Protein AF-A0A7C4PHV5-F1 (afdb_monomer)

Nearest PDB structures (foldseek):
  4wsh-assembly1_B  TM=6.615E-01  e=7.297E-08  Pseudomonas aeruginosa PAO1
  4wsh-assembly1_A  TM=6.562E-01  e=6.877E-08  Pseudomonas aeruginosa PAO1
  4exq-assembly1_A  TM=6.409E-01  e=2.531E-07  Burkholderia thailandensis E264
  3c3k-assembly1_A  TM=8.967E-01  e=1.071E-03  Actinobacillus succinogenes 130Z
  3c3k-assembly1_B  TM=8.767E-01  e=3.713E-03  Actinobacillus succinogenes 130Z

Sequence (430 aa):
RPDAILAANNVLAMGVLEALNERGLRVPQEVALVCFDDLPDLAQFFPFLTVAAQPAYDMGLNAAQLLLSRIDAAGPLQPRRIVLPVRLVLRYSCGRLLQQEESSPKILENRSESVIARPLLRDEVSLLETEGGEALLASVRFPRQSGRSLLARFLRGEAVERILYLELDFPGQAVLEYVLERALAEEVDAGNVSPEDWLGFALRAGVDAIPCLLFPHRAGTLPPVFEWLNRIEKYVRAAQNSGVGVYLSLFVPEQCVPQPSRNGEECTPRLVAALRTICDRFAEDLPLVMLRGLPRHALRADVLSRLTAPMKEHAISTAVELPGQSEDSVASLLQADITAVVAADYPLEELITLKRTWGERLTVLGGPSEVWMQGSYREVEKAVKAYCAALSPGGGYLFSVRQSAPGKFSPEVYSWMLRTLRAFRGENSS

Secondary structure (DSSP, 8-state):
--SEEEESSHHHHHHHHHHHHHTT--TTTTSEEEES---GGGGGSSS--EEEE--HHHHHHHHHHHHHHHHS-SSPPPP----PPPEEE--GGG-GGGS-SS--------------SSPPPHHHHGGG-SS-GGG-----PPPP-TT--HHHHHHTT---SS--EEE-S---HHHHHHHHTS--SS---TTT--HHHHHHHHHHHT-SEEEEEE---TTSPPPPHHHHHHHHHHHHHHHTTSS-EEEEEEE--GGGS--TT-----SHHHHHHHHHHHHHHHTTT-SEEEEES--GGG-SHHHHHHHHHHHHHTT-EEEEE--S--GGGHHHHHHTT--EEE-TTS-HHHHHHHHHHTTT-SEEEE---GGG-SS-HHHHHHHHHHHHHHHSTTS-EEEEE--SSTT-S-HHHHHHHHHHHHH---TT--

pLDDT: mean 74.89, std 18.69, range [26.67, 96.56]

Organism: NCBI:txid229919

Foldseek 3Di:
DALEDEAAADVRQVVVVVVCVVVVHDFNVGYAYAYADDDPCLLQDPVSHFYFHDPVVVVVVVVVVVVVCCVPDPDHDDDDDDDDHTDGDDGRRRCPQVPPPDDDDPDDPPPDDDADADDDDPVLVVLVPDDDPPVRDDDDDDDFAQDQFPLLCQLVVHDDQAFAEAEQADQFQQLLCSQLRHHDPDHDGRPDDFLLSQLSSCLSLVHRAGELEDEAPPVLHRDRLVVSVVSVVRNLVNCPPVSRAYAYEYEHRPQQADDPPDPDPHCVVVLQVSLLVVCVRCLSRHQEYEYDPDDPVCLAQVNLLSNCVSCVVSVHAYEYEDPDDDPPSLVSCVSSVHAEYEPADDDLVVQLVVCVSNVVRHAYEYAHELVQLPDDLVSLLVRLQSNCQRPPPSRRYHYYYDHPDHPSDRSVSSSSNSVSSVPDDHPPPD

InterPro domains:
  IPR028082 Periplasmic binding protein-like I [SSF53822] (1-95)
  IPR038071 UROD/MetE-like superfamily [G3DSA:3.20.20.210] (324-426)
  IPR046335 Transcriptional regulator LacI/GalR-like, sensor domain [PF13377] (1-94)

Structure (mmCIF, N/CA/C/O backbone):
data_AF-A0A7C4PHV5-F1
#
_entry.id   AF-A0A7C4PHV5-F1
#
loop_
_atom_site.group_PDB
_atom_site.id
_atom_site.type_symbol
_atom_site.label_atom_id
_atom_site.label_alt_id
_atom_site.label_comp_id
_atom_site.label_asym_id
_atom_site.label_entity_id
_atom_site.label_seq_id
_atom_site.pdbx_PDB_ins_code
_atom_site.Cartn_x
_atom_site.Cartn_y
_atom_site.Cartn_z
_atom_site.occupancy
_atom_site.B_iso_or_equiv
_atom_site.auth_seq_id
_atom_site.auth_comp_id
_atom_site.auth_asym_id
_atom_site.auth_atom_id
_atom_site.pdbx_PDB_model_num
ATOM 1 N N . ARG A 1 1 ? 19.989 -30.399 -20.511 1.00 69.44 1 ARG A N 1
ATOM 2 C CA . ARG A 1 1 ? 19.329 -29.248 -19.855 1.00 69.44 1 ARG A CA 1
ATOM 3 C C . ARG A 1 1 ? 20.293 -28.071 -19.952 1.00 69.44 1 ARG A C 1
ATOM 5 O O . ARG A 1 1 ? 21.440 -28.300 -19.603 1.00 69.44 1 ARG A O 1
ATOM 12 N N . PRO A 1 2 ? 19.899 -26.920 -20.523 1.00 87.94 2 PRO A N 1
ATOM 13 C CA . PRO A 1 2 ? 20.785 -25.760 -20.632 1.00 87.94 2 PRO A CA 1
ATOM 14 C C . PRO A 1 2 ? 20.966 -25.075 -19.272 1.00 87.94 2 PRO A C 1
ATOM 16 O O . PRO A 1 2 ? 20.023 -25.055 -18.484 1.00 87.94 2 PRO A O 1
ATOM 19 N N . ASP A 1 3 ? 22.138 -24.486 -19.036 1.00 87.00 3 ASP A N 1
ATOM 20 C CA . ASP A 1 3 ? 22.415 -23.686 -17.832 1.00 87.00 3 ASP A CA 1
ATOM 21 C C . ASP A 1 3 ? 21.869 -22.255 -17.955 1.00 87.00 3 ASP A C 1
ATOM 23 O O . ASP A 1 3 ? 21.521 -21.618 -16.963 1.00 87.00 3 ASP A O 1
ATOM 27 N N . ALA A 1 4 ? 21.764 -21.748 -19.186 1.00 90.62 4 ALA A N 1
ATOM 28 C CA . ALA A 1 4 ? 21.236 -20.427 -19.487 1.00 90.62 4 ALA A CA 1
ATOM 29 C C . ALA A 1 4 ? 20.547 -20.387 -20.857 1.00 90.62 4 ALA A C 1
ATOM 31 O O . ALA A 1 4 ? 20.883 -21.148 -21.766 1.00 90.62 4 ALA A O 1
ATOM 32 N N . ILE A 1 5 ? 19.607 -19.459 -21.013 1.00 92.94 5 ILE A N 1
ATOM 33 C CA . ILE A 1 5 ? 18.890 -19.174 -22.252 1.00 92.94 5 ILE A CA 1
ATOM 34 C C . ILE A 1 5 ? 19.005 -17.675 -22.542 1.00 92.94 5 ILE A C 1
ATOM 36 O O . ILE A 1 5 ? 18.760 -16.838 -21.676 1.00 92.94 5 ILE A O 1
ATOM 40 N N . LEU A 1 6 ? 19.353 -17.335 -23.782 1.00 92.44 6 LEU A N 1
ATOM 41 C CA . LEU A 1 6 ? 19.238 -15.981 -24.318 1.00 92.44 6 LEU A CA 1
ATOM 42 C C . LEU A 1 6 ? 18.035 -15.936 -25.263 1.00 92.44 6 LEU A C 1
ATOM 44 O O . LEU A 1 6 ? 18.064 -16.527 -26.342 1.00 92.44 6 LEU A O 1
ATOM 48 N N . ALA A 1 7 ? 16.979 -15.241 -24.860 1.00 90.69 7 ALA A N 1
ATOM 49 C CA . ALA A 1 7 ? 15.822 -14.970 -25.694 1.00 90.69 7 ALA A CA 1
ATOM 50 C C . ALA A 1 7 ? 16.089 -13.762 -26.603 1.00 90.69 7 ALA A C 1
ATOM 52 O O . ALA A 1 7 ? 16.580 -12.724 -26.160 1.00 90.69 7 ALA A O 1
ATOM 53 N N . ALA A 1 8 ? 15.741 -13.883 -27.884 1.00 87.50 8 ALA A N 1
ATOM 54 C CA . ALA A 1 8 ? 15.995 -12.825 -28.864 1.00 87.50 8 ALA A CA 1
ATOM 55 C C . ALA A 1 8 ? 15.058 -11.612 -28.724 1.00 87.50 8 ALA A C 1
ATOM 57 O O . ALA A 1 8 ? 15.351 -10.561 -29.280 1.00 87.50 8 ALA A O 1
ATOM 58 N N . ASN A 1 9 ? 13.927 -11.763 -28.031 1.00 82.25 9 ASN A N 1
ATOM 59 C CA . ASN A 1 9 ? 12.987 -10.692 -27.715 1.00 82.25 9 ASN A CA 1
ATOM 60 C C . ASN A 1 9 ? 12.063 -11.109 -26.558 1.00 82.25 9 ASN A C 1
ATOM 62 O O . ASN A 1 9 ? 12.073 -12.258 -26.103 1.00 82.25 9 ASN A O 1
ATOM 66 N N . ASN A 1 10 ? 11.234 -10.166 -26.122 1.00 75.38 10 ASN A N 1
ATOM 67 C CA . ASN A 1 10 ? 10.423 -10.277 -24.910 1.00 75.38 10 ASN A CA 1
ATOM 68 C C . ASN A 1 10 ? 9.326 -11.336 -25.015 1.00 75.38 10 ASN A C 1
ATOM 70 O O . ASN A 1 10 ? 9.063 -12.050 -24.051 1.00 75.38 10 ASN A O 1
ATOM 74 N N . VAL A 1 11 ? 8.730 -11.490 -26.198 1.00 78.06 11 VAL A N 1
ATOM 75 C CA . VAL A 1 11 ? 7.704 -12.511 -26.454 1.00 78.06 11 VAL A CA 1
ATOM 76 C C . VAL A 1 11 ? 8.296 -13.909 -26.287 1.00 78.06 11 VAL A C 1
ATOM 78 O O . VAL A 1 11 ? 7.714 -14.758 -25.615 1.00 78.06 11 VAL A O 1
ATOM 81 N N . LEU A 1 12 ? 9.491 -14.134 -26.838 1.00 86.38 12 LEU A N 1
ATOM 82 C CA . LEU A 1 12 ? 10.203 -15.398 -26.675 1.00 86.38 12 LEU A CA 1
ATOM 83 C C . LEU A 1 12 ? 10.630 -15.622 -25.224 1.00 86.38 12 LEU A C 1
ATOM 85 O O . LEU A 1 12 ? 10.505 -16.738 -24.731 1.00 86.38 12 LEU A O 1
ATOM 89 N N . ALA A 1 13 ? 11.093 -14.581 -24.527 1.00 85.25 13 ALA A N 1
ATOM 90 C CA . ALA A 1 13 ? 11.467 -14.689 -23.119 1.00 85.25 13 ALA A CA 1
ATOM 91 C C . ALA A 1 13 ? 10.276 -15.121 -22.249 1.00 85.25 13 ALA A C 1
ATOM 93 O O . ALA A 1 13 ? 10.419 -16.023 -21.427 1.00 85.25 13 ALA A O 1
ATOM 94 N N . MET A 1 14 ? 9.091 -14.550 -22.483 1.00 73.62 14 MET A N 1
ATOM 95 C CA . MET A 1 14 ? 7.866 -14.936 -21.777 1.00 73.62 14 MET A CA 1
ATOM 96 C C . MET A 1 14 ? 7.451 -16.380 -22.070 1.00 73.62 14 MET A C 1
ATOM 98 O O . MET A 1 14 ? 7.153 -17.119 -21.135 1.00 73.62 14 MET A O 1
ATOM 102 N N . GLY A 1 15 ? 7.497 -16.813 -23.334 1.00 79.06 15 GLY A N 1
ATOM 103 C CA . GLY A 1 15 ? 7.212 -18.209 -23.686 1.00 79.06 15 GLY A CA 1
ATOM 104 C C . GLY A 1 15 ? 8.214 -19.195 -23.073 1.00 79.06 15 GLY A C 1
ATOM 105 O O . GLY A 1 15 ? 7.843 -20.293 -22.664 1.00 79.06 15 GLY A O 1
ATOM 106 N N . VAL A 1 16 ? 9.485 -18.796 -22.943 1.00 87.38 16 VAL A N 1
ATOM 107 C CA . VAL A 1 16 ? 10.494 -19.584 -22.220 1.00 87.38 16 VAL A CA 1
ATOM 108 C C . VAL A 1 16 ? 10.143 -19.682 -20.738 1.00 87.38 16 VAL A C 1
ATOM 110 O O . VAL A 1 16 ? 10.194 -20.779 -20.192 1.00 87.38 16 VAL A O 1
ATOM 113 N N . LEU A 1 17 ? 9.763 -18.577 -20.092 1.00 75.69 17 LEU A N 1
ATOM 114 C CA . LEU A 1 17 ? 9.355 -18.590 -18.685 1.00 75.69 17 LEU A CA 1
ATOM 115 C C . LEU A 1 17 ? 8.152 -19.496 -18.433 1.00 75.69 17 LEU A C 1
ATOM 117 O O . LEU A 1 17 ? 8.179 -20.284 -17.491 1.00 75.69 17 LEU A O 1
ATOM 121 N N . GLU A 1 18 ? 7.136 -19.430 -19.290 1.00 69.88 18 GLU A N 1
ATOM 122 C CA . GLU A 1 18 ? 5.962 -20.300 -19.209 1.00 69.88 18 GLU A CA 1
ATOM 123 C C . GLU A 1 18 ? 6.359 -21.778 -19.333 1.00 69.88 18 GLU A C 1
ATOM 125 O O . GLU A 1 18 ? 6.044 -22.579 -18.455 1.00 69.88 18 GLU A O 1
ATOM 130 N N . ALA A 1 19 ? 7.168 -22.125 -20.338 1.00 82.25 19 ALA A N 1
ATOM 131 C CA . ALA A 1 19 ? 7.627 -23.496 -20.555 1.00 82.25 19 ALA A CA 1
ATOM 132 C C . ALA A 1 19 ? 8.572 -24.024 -19.456 1.00 82.25 19 ALA A C 1
ATOM 134 O O . ALA A 1 19 ? 8.635 -25.233 -19.217 1.00 82.25 19 ALA A O 1
ATOM 135 N N . LEU A 1 20 ? 9.360 -23.154 -18.816 1.00 79.94 20 LEU A N 1
ATOM 136 C CA . LEU A 1 20 ? 10.180 -23.522 -17.657 1.00 79.94 20 LEU A CA 1
ATOM 137 C C . LEU A 1 20 ? 9.294 -23.767 -16.432 1.00 79.94 20 LEU A C 1
ATOM 139 O O . LEU A 1 20 ? 9.465 -24.784 -15.758 1.00 79.94 20 LEU A O 1
ATOM 143 N N . ASN A 1 21 ? 8.303 -22.903 -16.207 1.00 66.31 21 ASN A N 1
ATOM 144 C CA . ASN A 1 21 ? 7.347 -23.025 -15.113 1.00 66.31 21 ASN A CA 1
ATOM 145 C C . ASN A 1 21 ? 6.489 -24.298 -15.226 1.00 66.31 21 ASN A C 1
ATOM 147 O O . ASN A 1 21 ? 6.353 -25.031 -14.251 1.00 66.31 21 ASN A O 1
ATOM 151 N N . GLU A 1 22 ? 5.985 -24.631 -16.419 1.00 64.75 22 GLU A N 1
ATOM 152 C CA . GLU A 1 22 ? 5.257 -25.887 -16.683 1.00 64.75 22 GLU A CA 1
ATOM 153 C C . GLU A 1 22 ? 6.083 -27.142 -16.373 1.00 64.75 22 GLU A C 1
ATOM 155 O O . GLU A 1 22 ? 5.541 -28.194 -16.036 1.00 64.75 22 GLU A O 1
ATOM 160 N N . ARG A 1 23 ? 7.411 -27.036 -16.478 1.00 78.81 23 ARG A N 1
ATOM 161 C CA . ARG A 1 23 ? 8.357 -28.114 -16.168 1.00 78.81 23 ARG A CA 1
ATOM 162 C C . ARG A 1 23 ? 8.869 -28.071 -14.727 1.00 78.81 23 ARG A C 1
ATOM 164 O O . ARG A 1 23 ? 9.719 -28.888 -14.380 1.00 78.81 23 ARG A O 1
ATOM 171 N N . GLY A 1 24 ? 8.391 -27.131 -13.912 1.00 70.62 24 GLY A N 1
ATOM 172 C CA . GLY A 1 24 ? 8.838 -26.933 -12.534 1.00 70.62 24 GLY A CA 1
ATOM 173 C C . GLY A 1 24 ? 10.293 -26.470 -12.406 1.00 70.62 24 GLY A C 1
ATOM 174 O O . GLY A 1 24 ? 10.894 -26.672 -11.357 1.00 70.62 24 GLY A O 1
ATOM 175 N N . LEU A 1 25 ? 10.874 -25.890 -13.463 1.00 72.81 25 LEU A N 1
ATOM 176 C CA . LEU A 1 25 ? 12.253 -25.399 -13.473 1.00 72.81 25 LEU A CA 1
ATOM 177 C C . LEU A 1 25 ? 12.302 -23.933 -13.049 1.00 72.81 25 LEU A C 1
ATOM 179 O O . LEU A 1 25 ? 11.601 -23.091 -13.612 1.00 72.81 25 LEU A O 1
ATOM 183 N N . ARG A 1 26 ? 13.178 -23.616 -12.094 1.00 58.91 26 ARG A N 1
ATOM 184 C CA . ARG A 1 26 ? 13.313 -22.257 -11.554 1.00 58.91 26 ARG A CA 1
ATOM 185 C C . ARG A 1 26 ? 14.310 -21.394 -12.332 1.00 58.91 26 ARG A C 1
ATOM 187 O O . ARG A 1 26 ? 15.344 -21.853 -12.817 1.00 58.91 26 ARG A O 1
ATOM 194 N N . VAL A 1 27 ? 14.030 -20.100 -12.398 1.00 68.50 27 VAL A N 1
ATOM 195 C CA . VAL A 1 27 ? 14.943 -19.100 -12.959 1.00 68.50 27 VAL A CA 1
ATOM 196 C C . VAL A 1 27 ? 15.274 -18.091 -11.863 1.00 68.50 27 VAL A C 1
ATOM 198 O O . VAL A 1 27 ? 14.343 -17.549 -11.266 1.00 68.50 27 VAL A O 1
ATOM 201 N N . PRO A 1 28 ? 16.559 -17.787 -11.606 1.00 68.06 28 PRO A N 1
ATOM 202 C CA . PRO A 1 28 ? 17.772 -18.240 -12.292 1.00 68.06 28 PRO A CA 1
ATOM 203 C C . PRO A 1 28 ? 18.411 -19.506 -11.700 1.00 68.06 28 PRO A C 1
ATOM 205 O O . PRO A 1 28 ? 19.426 -19.948 -12.224 1.00 68.06 28 PRO A O 1
ATOM 208 N N . GLN A 1 29 ? 17.883 -20.062 -10.600 1.00 72.81 29 GLN A N 1
ATOM 209 C CA . GLN A 1 29 ? 18.552 -21.106 -9.793 1.00 72.81 29 GLN A CA 1
ATOM 210 C C . GLN A 1 29 ? 18.933 -22.341 -10.602 1.00 72.81 29 GLN A C 1
ATOM 212 O O . GLN A 1 29 ? 19.834 -23.092 -10.243 1.00 72.81 29 GLN A O 1
ATOM 217 N N . GLU A 1 30 ? 18.154 -22.591 -11.640 1.00 79.19 30 GLU A N 1
ATOM 218 C CA . GLU A 1 30 ? 18.091 -23.858 -12.322 1.00 79.19 30 GLU A CA 1
ATOM 219 C C . GLU A 1 30 ? 18.320 -23.690 -13.830 1.00 79.19 30 GLU A C 1
ATOM 221 O O . GLU A 1 30 ? 18.896 -24.585 -14.451 1.00 79.19 30 GLU A O 1
ATOM 226 N N . VAL A 1 31 ? 17.879 -22.572 -14.408 1.00 88.69 31 VAL A N 1
ATOM 227 C CA . VAL A 1 31 ? 18.230 -22.099 -15.752 1.00 88.69 31 VAL A CA 1
ATOM 228 C C . VAL A 1 31 ? 18.261 -20.572 -15.703 1.00 88.69 31 VAL A C 1
ATOM 230 O O . VAL A 1 31 ? 17.261 -19.967 -15.332 1.00 88.69 31 VAL A O 1
ATOM 233 N N . ALA A 1 32 ? 19.362 -19.924 -16.079 1.00 86.06 32 ALA A N 1
ATOM 234 C CA . ALA A 1 32 ? 19.394 -18.467 -16.220 1.00 86.06 32 ALA A CA 1
ATOM 235 C C . ALA A 1 32 ? 18.672 -18.023 -17.505 1.00 86.06 32 ALA A C 1
ATOM 237 O O . ALA A 1 32 ? 18.700 -18.718 -18.518 1.00 86.06 32 ALA A O 1
ATOM 238 N N . LEU A 1 33 ? 18.055 -16.846 -17.504 1.00 86.38 33 LEU A N 1
ATOM 239 C CA . LEU A 1 33 ? 17.386 -16.278 -18.673 1.00 86.38 33 LEU A CA 1
ATOM 240 C C . LEU A 1 33 ? 17.821 -14.830 -18.883 1.00 86.38 33 LEU A C 1
ATOM 242 O O . LEU A 1 33 ? 17.827 -14.036 -17.949 1.00 86.38 33 LEU A O 1
ATOM 246 N N . VAL A 1 34 ? 18.172 -14.471 -20.111 1.00 87.56 34 VAL A N 1
ATOM 247 C CA . VAL A 1 34 ? 18.460 -13.094 -20.540 1.00 87.56 34 VAL A CA 1
ATOM 248 C C . VAL A 1 34 ? 17.644 -12.803 -21.792 1.00 87.56 34 VAL A C 1
ATOM 250 O O . VAL A 1 34 ? 17.399 -13.713 -22.580 1.00 87.56 34 VAL A O 1
ATOM 253 N N . CYS A 1 35 ? 17.230 -11.556 -22.002 1.00 86.19 35 CYS A N 1
ATOM 254 C CA . CYS A 1 35 ? 16.490 -11.142 -23.191 1.00 86.19 35 CYS A CA 1
ATOM 255 C C . CYS A 1 35 ? 17.201 -10.024 -23.974 1.00 86.19 35 CYS A C 1
ATOM 257 O O . CYS A 1 35 ? 17.927 -9.212 -23.405 1.00 86.19 35 CYS A O 1
ATOM 259 N N . PHE A 1 36 ? 16.992 -9.958 -25.288 1.00 82.81 36 PHE A N 1
ATOM 260 C CA . PHE A 1 36 ? 17.472 -8.879 -26.153 1.00 82.81 36 PHE A CA 1
ATOM 261 C C . PHE A 1 36 ? 16.344 -7.911 -26.547 1.00 82.81 36 PHE A C 1
ATOM 263 O O . PHE A 1 36 ? 16.004 -7.804 -27.716 1.00 82.81 36 PHE A O 1
ATOM 270 N N . ASP A 1 37 ? 15.736 -7.233 -25.574 1.00 77.94 37 ASP A N 1
ATOM 271 C CA . ASP A 1 37 ? 14.820 -6.085 -25.716 1.00 77.94 37 ASP A CA 1
ATOM 272 C C . ASP A 1 37 ? 14.386 -5.673 -24.289 1.00 77.94 37 ASP A C 1
ATOM 274 O O . ASP A 1 37 ? 14.282 -6.537 -23.424 1.00 77.94 37 ASP A O 1
ATOM 278 N N . ASP A 1 38 ? 14.167 -4.388 -23.997 1.00 67.56 38 ASP A N 1
ATOM 279 C CA . ASP A 1 38 ? 13.673 -3.936 -22.680 1.00 67.56 38 ASP A CA 1
ATOM 280 C C . ASP A 1 38 ? 12.335 -3.233 -22.880 1.00 67.56 38 ASP A C 1
ATOM 282 O O . ASP A 1 38 ? 12.286 -2.058 -23.244 1.00 67.56 38 ASP A O 1
ATOM 286 N N . LEU A 1 39 ? 11.233 -3.957 -22.673 1.00 60.59 39 LEU A N 1
ATOM 287 C CA . LEU A 1 39 ? 9.934 -3.302 -22.552 1.00 60.59 39 LEU A CA 1
ATOM 288 C C . LEU A 1 39 ? 9.785 -2.783 -21.117 1.00 60.59 39 LEU A C 1
ATOM 290 O O . LEU A 1 39 ? 10.110 -3.513 -20.180 1.00 60.59 39 LEU A O 1
ATOM 294 N N . PRO A 1 40 ? 9.198 -1.592 -20.912 1.00 50.41 40 PRO A N 1
ATOM 295 C CA . PRO A 1 40 ? 8.813 -1.107 -19.583 1.00 50.41 40 PRO A CA 1
ATOM 296 C C . PRO A 1 40 ? 7.986 -2.129 -18.780 1.00 50.41 40 PRO A C 1
ATOM 298 O O . PRO A 1 40 ? 8.055 -2.177 -17.552 1.00 50.41 40 PRO A O 1
ATOM 301 N N . ASP A 1 41 ? 7.248 -2.995 -19.480 1.00 45.72 41 ASP A N 1
ATOM 302 C CA . ASP A 1 41 ? 6.434 -4.058 -18.892 1.00 45.72 41 ASP A CA 1
ATOM 303 C C . ASP A 1 41 ? 7.237 -5.301 -18.470 1.00 45.72 41 ASP A C 1
ATOM 305 O O . ASP A 1 41 ? 6.777 -6.073 -17.634 1.00 45.72 41 ASP A O 1
ATOM 309 N N . LEU A 1 42 ? 8.465 -5.495 -18.966 1.00 44.12 42 LEU A N 1
ATOM 310 C CA . LEU A 1 42 ? 9.326 -6.605 -18.538 1.00 44.12 42 LEU A CA 1
ATOM 311 C C . LEU A 1 42 ? 9.905 -6.439 -17.134 1.00 44.12 42 LEU A C 1
ATOM 313 O O . LEU A 1 42 ? 10.247 -7.433 -16.496 1.00 44.12 42 LEU A O 1
ATOM 317 N N . ALA A 1 43 ? 9.937 -5.212 -16.616 1.00 43.59 43 ALA A N 1
ATOM 318 C CA . ALA A 1 43 ? 10.189 -4.951 -15.202 1.00 43.59 43 ALA A CA 1
ATOM 319 C C . ALA A 1 43 ? 9.025 -5.411 -14.296 1.00 43.59 43 ALA A C 1
ATOM 321 O O . ALA A 1 43 ? 9.057 -5.164 -13.097 1.00 43.59 43 ALA A O 1
ATOM 322 N N . GLN A 1 44 ? 7.983 -6.041 -14.853 1.00 42.81 44 GLN A N 1
ATOM 323 C CA . GLN A 1 44 ? 6.773 -6.458 -14.139 1.00 42.81 44 GLN A CA 1
ATOM 324 C C . GLN A 1 44 ? 6.553 -7.980 -14.153 1.00 42.81 44 GLN A C 1
ATOM 326 O O . GLN A 1 44 ? 5.663 -8.468 -13.457 1.00 42.81 44 GLN A O 1
ATOM 331 N N . PHE A 1 45 ? 7.343 -8.740 -14.921 1.00 46.66 45 PHE A N 1
ATOM 332 C CA . PHE A 1 45 ? 7.260 -10.201 -14.977 1.00 46.66 45 PHE A CA 1
ATOM 333 C C . PHE A 1 45 ? 8.436 -10.811 -14.220 1.00 46.66 45 PHE A C 1
ATOM 335 O O . PHE A 1 45 ? 9.585 -10.504 -14.526 1.00 46.66 45 PHE A O 1
ATOM 342 N N . PHE A 1 46 ? 8.154 -11.670 -13.235 1.00 44.94 46 PHE A N 1
ATOM 343 C CA . PHE A 1 46 ? 9.195 -12.459 -12.585 1.00 44.94 46 PHE A CA 1
ATOM 344 C C . PHE A 1 46 ? 9.547 -13.706 -13.407 1.00 44.94 46 PHE A C 1
ATOM 346 O O . PHE A 1 46 ? 8.640 -14.353 -13.942 1.00 44.94 46 PHE A O 1
ATOM 353 N N . PRO A 1 47 ? 10.835 -14.091 -13.443 1.00 49.00 47 PRO A N 1
ATOM 354 C CA . PRO A 1 47 ? 11.999 -13.353 -12.952 1.00 49.00 47 PRO A CA 1
ATOM 355 C C . PRO A 1 47 ? 12.174 -12.046 -13.711 1.00 49.00 47 PRO A C 1
ATOM 357 O O . PRO A 1 47 ? 12.060 -12.037 -14.934 1.00 49.00 47 PRO A O 1
ATOM 360 N N . PHE A 1 48 ? 12.471 -10.961 -12.987 1.00 61.78 48 PHE A N 1
ATOM 361 C CA . PHE A 1 48 ? 12.778 -9.684 -13.622 1.00 61.78 48 PHE A CA 1
ATOM 362 C C . PHE A 1 48 ? 13.907 -9.923 -14.615 1.00 61.78 48 PHE A C 1
ATOM 364 O O . PHE A 1 48 ? 14.997 -10.372 -14.237 1.00 61.78 48 PHE A O 1
ATOM 371 N N . LEU A 1 49 ? 13.601 -9.726 -15.897 1.00 69.25 49 LEU A N 1
ATOM 372 C CA . LEU A 1 49 ? 14.471 -10.215 -16.952 1.00 69.25 49 LEU A CA 1
ATOM 373 C C . LEU A 1 49 ? 15.697 -9.320 -17.068 1.00 69.25 49 LEU A C 1
ATOM 375 O O . LEU A 1 49 ? 15.579 -8.120 -17.297 1.00 69.25 49 LEU A O 1
ATOM 379 N N . THR A 1 50 ? 16.883 -9.900 -16.938 1.00 75.06 50 THR A N 1
ATOM 380 C CA . THR A 1 50 ? 18.122 -9.278 -17.385 1.00 75.06 50 THR A CA 1
ATOM 381 C C . THR A 1 50 ? 18.018 -9.085 -18.880 1.00 75.06 50 THR A C 1
ATOM 383 O O . THR A 1 50 ? 17.751 -10.042 -19.610 1.00 75.06 50 THR A O 1
ATOM 386 N N . VAL A 1 51 ? 18.234 -7.858 -19.339 1.00 78.50 51 VAL A N 1
ATOM 387 C CA . VAL A 1 51 ? 18.028 -7.518 -20.743 1.00 78.50 51 VAL A CA 1
ATOM 388 C C . VAL A 1 51 ? 19.156 -6.692 -21.321 1.00 78.50 51 VAL A C 1
ATOM 390 O O . VAL A 1 51 ? 19.748 -5.845 -20.659 1.00 78.50 51 VAL A O 1
ATOM 393 N N . ALA A 1 52 ? 19.434 -6.914 -22.594 1.00 83.88 52 ALA A N 1
ATOM 394 C CA . ALA A 1 52 ? 20.201 -5.996 -23.412 1.00 83.88 52 ALA A CA 1
ATOM 395 C C . ALA A 1 52 ? 19.233 -4.941 -23.982 1.00 83.88 52 ALA A C 1
ATOM 397 O O . ALA A 1 52 ? 18.589 -5.161 -25.006 1.00 83.88 52 ALA A O 1
ATOM 398 N N . ALA A 1 53 ? 19.099 -3.814 -23.278 1.00 79.19 53 ALA A N 1
ATOM 399 C CA . ALA A 1 53 ? 18.182 -2.730 -23.611 1.00 79.19 53 ALA A CA 1
ATOM 400 C C . ALA A 1 53 ? 18.634 -2.004 -24.882 1.00 79.19 53 ALA A C 1
ATOM 402 O O . ALA A 1 53 ? 19.701 -1.374 -24.925 1.00 79.19 53 ALA A O 1
ATOM 403 N N . GLN A 1 54 ? 17.807 -2.104 -25.921 1.00 82.56 54 GLN A N 1
ATOM 404 C CA . GLN A 1 54 ? 18.056 -1.482 -27.213 1.00 82.56 54 GLN A CA 1
ATOM 405 C C . GLN A 1 54 ? 17.700 0.014 -27.159 1.00 82.56 54 GLN A C 1
ATOM 407 O O . GLN A 1 54 ? 16.659 0.375 -26.605 1.00 82.56 54 GLN A O 1
ATOM 412 N N . PRO A 1 55 ? 18.505 0.906 -27.761 1.00 82.31 55 PRO A N 1
ATOM 413 C CA . PRO A 1 55 ? 18.201 2.334 -27.823 1.00 82.31 55 PRO A CA 1
ATOM 414 C C . PRO A 1 55 ? 17.153 2.617 -28.916 1.00 82.31 55 PRO A C 1
ATOM 416 O O . PRO A 1 55 ? 17.433 3.275 -29.918 1.00 82.31 55 PRO A O 1
ATOM 419 N N . ALA A 1 56 ? 15.937 2.084 -28.750 1.00 82.06 56 ALA A N 1
ATOM 420 C CA . ALA A 1 56 ? 14.893 2.076 -29.779 1.00 82.06 56 ALA A CA 1
ATOM 421 C C . ALA A 1 56 ? 14.517 3.485 -30.274 1.00 82.06 56 ALA A C 1
ATOM 423 O O . ALA A 1 56 ? 14.320 3.692 -31.473 1.00 82.06 56 ALA A O 1
ATOM 424 N N . TYR A 1 57 ? 14.480 4.470 -29.370 1.00 80.62 57 TYR A N 1
ATOM 425 C CA . TYR A 1 57 ? 14.231 5.867 -29.732 1.00 80.62 57 TYR A CA 1
ATOM 426 C C . TYR A 1 57 ? 15.327 6.421 -30.655 1.00 80.62 57 TYR A C 1
ATOM 428 O O . TYR A 1 57 ? 15.029 6.955 -31.724 1.00 80.62 57 TYR A O 1
ATOM 436 N N . ASP A 1 58 ? 16.598 6.224 -30.294 1.00 83.88 58 ASP A N 1
ATOM 437 C CA . ASP A 1 58 ? 17.730 6.686 -31.100 1.00 83.88 58 ASP A CA 1
ATOM 438 C C . ASP A 1 58 ? 17.798 5.956 -32.444 1.00 83.88 58 ASP A C 1
ATOM 440 O O . ASP A 1 58 ? 18.148 6.565 -33.456 1.00 83.88 58 ASP A O 1
ATOM 444 N N . MET A 1 59 ? 17.427 4.671 -32.490 1.00 89.25 59 MET A N 1
ATOM 445 C CA . MET A 1 59 ? 17.299 3.919 -33.743 1.00 89.25 59 MET A CA 1
ATOM 446 C C . MET A 1 59 ? 16.287 4.583 -34.681 1.00 89.25 59 MET A C 1
ATOM 448 O O . MET A 1 59 ? 16.610 4.831 -35.845 1.00 89.25 59 MET A O 1
ATOM 452 N N . GLY A 1 60 ? 15.093 4.908 -34.175 1.00 91.75 60 GLY A N 1
ATOM 453 C CA . GLY A 1 60 ? 14.049 5.587 -34.944 1.0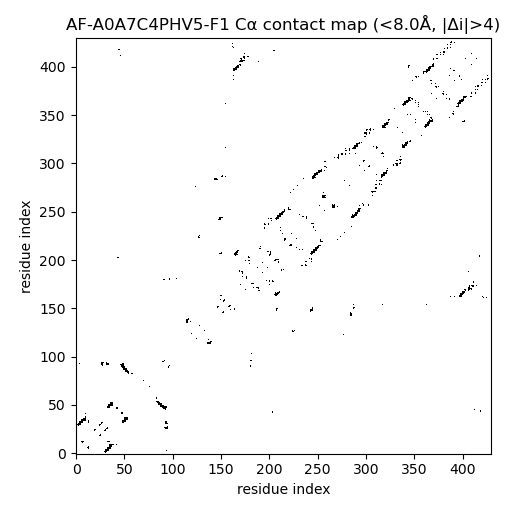0 91.75 60 GLY A CA 1
ATOM 454 C C . GLY A 1 60 ? 14.480 6.976 -35.417 1.00 91.75 60 GLY A C 1
ATOM 455 O O . GLY A 1 60 ? 14.327 7.303 -36.596 1.00 91.75 60 GLY A O 1
ATOM 456 N N . LEU A 1 61 ? 15.097 7.762 -34.530 1.00 92.81 61 LEU A N 1
ATOM 457 C CA . LEU A 1 61 ? 15.616 9.093 -34.848 1.00 92.81 61 LEU A CA 1
ATOM 458 C C . LEU A 1 61 ? 16.672 9.043 -35.963 1.00 92.81 61 LEU A C 1
ATOM 460 O O . LEU A 1 61 ? 16.557 9.764 -36.956 1.00 92.81 61 LEU A O 1
ATOM 464 N N . ASN A 1 62 ? 17.672 8.165 -35.838 1.00 92.12 62 ASN A N 1
ATOM 465 C CA . ASN A 1 62 ? 18.720 8.002 -36.848 1.00 92.12 62 ASN A CA 1
ATOM 466 C C . ASN A 1 62 ? 18.148 7.501 -38.182 1.00 92.12 62 ASN A C 1
ATOM 468 O O . ASN A 1 62 ? 18.558 7.973 -39.242 1.00 92.12 62 ASN A O 1
ATOM 472 N N . ALA A 1 63 ? 17.191 6.569 -38.151 1.00 93.94 63 ALA A N 1
ATOM 473 C CA . ALA A 1 63 ? 16.538 6.070 -39.357 1.00 93.94 63 ALA A CA 1
ATOM 474 C C . ALA A 1 63 ? 15.778 7.186 -40.094 1.00 93.94 63 ALA A C 1
ATOM 476 O O . ALA A 1 63 ? 15.950 7.341 -41.305 1.00 93.94 63 ALA A O 1
ATOM 477 N N . ALA A 1 64 ? 15.010 8.005 -39.369 1.00 95.50 64 ALA A N 1
ATOM 478 C CA . ALA A 1 64 ? 14.289 9.142 -39.934 1.00 95.50 64 ALA A CA 1
ATOM 479 C C . ALA A 1 64 ? 15.246 10.190 -40.526 1.00 95.50 64 ALA A C 1
ATOM 481 O O . ALA A 1 64 ? 15.065 10.616 -41.665 1.00 95.50 64 ALA A O 1
ATOM 482 N N . GLN A 1 65 ? 16.317 10.545 -39.810 1.00 92.94 65 GLN A N 1
ATOM 483 C CA . GLN A 1 65 ? 17.342 11.472 -40.307 1.00 92.94 65 GLN A CA 1
ATOM 484 C C . GLN A 1 65 ? 18.025 10.960 -41.583 1.00 92.94 65 GLN A C 1
ATOM 486 O O . GLN A 1 65 ? 18.235 11.721 -42.530 1.00 92.94 65 GLN A O 1
ATOM 491 N N . LEU A 1 66 ? 18.354 9.665 -41.631 1.00 92.25 66 LEU A N 1
ATOM 492 C CA . LEU A 1 66 ? 18.943 9.023 -42.807 1.00 92.25 66 LEU A CA 1
ATOM 493 C C . LEU A 1 66 ? 17.981 8.965 -43.998 1.00 92.25 66 LEU A C 1
ATOM 495 O O . LEU A 1 66 ? 18.442 9.002 -45.140 1.00 92.25 66 LEU A O 1
ATOM 499 N N . LEU A 1 67 ? 16.678 8.827 -43.749 1.00 93.12 67 LEU A N 1
ATOM 500 C CA . LEU A 1 67 ? 15.652 8.859 -44.786 1.00 93.12 67 LEU A CA 1
ATOM 501 C C . LEU A 1 67 ? 15.491 10.274 -45.349 1.00 93.12 67 LEU A C 1
ATOM 503 O O . LEU A 1 67 ? 15.578 10.445 -46.560 1.00 93.12 67 LEU A O 1
ATOM 507 N N . LEU A 1 68 ? 15.337 11.278 -44.483 1.00 94.06 68 LEU A N 1
ATOM 508 C CA . LEU A 1 68 ? 15.218 12.683 -44.889 1.00 94.06 68 LEU A CA 1
ATOM 509 C C . LEU A 1 68 ? 16.441 13.133 -45.693 1.00 94.06 68 LEU A C 1
ATOM 511 O O . LEU A 1 68 ? 16.303 13.635 -46.801 1.00 94.06 68 LEU A O 1
ATOM 515 N N . SER A 1 69 ? 17.644 12.799 -45.216 1.00 90.06 69 SER A N 1
ATOM 516 C CA . SER A 1 69 ? 18.888 13.092 -45.941 1.00 90.06 69 SER A CA 1
ATOM 517 C C . SER A 1 69 ? 18.930 12.459 -47.336 1.00 90.06 69 SER A C 1
ATOM 519 O O . SER A 1 69 ? 19.563 13.006 -48.231 1.00 90.06 69 SER A O 1
ATOM 521 N N . ARG A 1 70 ? 18.297 11.293 -47.533 1.00 91.56 70 ARG A N 1
ATOM 522 C CA . ARG A 1 70 ? 18.209 10.637 -48.849 1.00 91.56 70 ARG A CA 1
ATOM 523 C C . ARG A 1 70 ? 17.196 11.295 -49.771 1.00 91.56 70 ARG A C 1
ATOM 525 O O . ARG A 1 70 ? 17.436 11.312 -50.970 1.00 91.56 70 ARG A O 1
ATOM 532 N N . ILE A 1 71 ? 16.092 11.786 -49.220 1.00 93.56 71 ILE A N 1
ATOM 533 C CA . ILE A 1 71 ? 15.056 12.495 -49.975 1.00 93.56 71 ILE A CA 1
ATOM 534 C C . ILE A 1 71 ? 15.597 13.842 -50.470 1.00 93.56 71 ILE A C 1
ATOM 536 O O . ILE A 1 71 ? 15.387 14.189 -51.627 1.00 93.56 71 ILE A O 1
ATOM 540 N N . ASP A 1 72 ? 16.349 14.551 -49.625 1.00 92.75 72 ASP A N 1
ATOM 541 C CA . ASP A 1 72 ? 16.873 15.888 -49.930 1.00 92.75 72 ASP A CA 1
ATOM 542 C C . ASP A 1 72 ? 18.156 15.871 -50.782 1.00 92.75 72 ASP A C 1
ATOM 544 O O . ASP A 1 72 ? 18.619 16.911 -51.258 1.00 92.75 72 ASP A O 1
ATOM 548 N N . ALA A 1 73 ? 18.774 14.704 -50.975 1.00 88.88 73 ALA A N 1
ATOM 549 C CA . ALA A 1 73 ? 20.018 14.597 -51.722 1.00 88.88 73 ALA A CA 1
ATOM 550 C C . ALA A 1 73 ? 19.789 14.736 -53.235 1.00 88.88 73 ALA A C 1
ATOM 552 O O . ALA A 1 73 ? 18.994 14.018 -53.835 1.00 88.88 73 ALA A O 1
ATOM 553 N N . ALA A 1 74 ? 20.594 15.579 -53.890 1.00 80.81 74 ALA A N 1
ATOM 554 C CA . ALA A 1 74 ? 20.587 15.756 -55.348 1.00 80.81 74 ALA A CA 1
ATOM 555 C C . ALA A 1 74 ? 21.102 14.529 -56.141 1.00 80.81 74 ALA A C 1
ATOM 557 O O . ALA A 1 74 ? 21.170 14.563 -57.368 1.00 80.81 74 ALA A O 1
ATOM 558 N N . GLY A 1 75 ? 21.492 13.448 -55.459 1.00 83.69 75 GLY A N 1
ATOM 559 C CA . GLY A 1 75 ? 22.019 12.225 -56.057 1.00 83.69 75 GLY A CA 1
ATOM 560 C C . GLY A 1 75 ? 22.014 11.045 -55.076 1.00 83.69 75 GLY A C 1
ATOM 561 O O . GLY A 1 75 ? 21.771 11.228 -53.882 1.00 83.69 75 GLY A O 1
ATOM 562 N N . PRO A 1 76 ? 22.274 9.816 -55.556 1.00 79.12 76 PRO A N 1
ATOM 563 C CA . PRO A 1 76 ? 22.154 8.606 -54.748 1.00 79.12 76 PRO A CA 1
ATOM 564 C C . PRO A 1 76 ? 23.171 8.576 -53.598 1.00 79.12 76 PRO A C 1
ATOM 566 O O . PRO A 1 76 ? 24.383 8.612 -53.815 1.00 79.12 76 PRO A O 1
ATOM 569 N N . LEU A 1 77 ? 22.676 8.455 -52.362 1.00 85.81 77 LEU A N 1
ATOM 570 C CA . LEU A 1 77 ? 23.516 8.257 -51.178 1.00 85.81 77 LEU A CA 1
ATOM 571 C C . LEU A 1 77 ? 23.834 6.778 -50.961 1.00 85.81 77 LEU A C 1
ATOM 573 O O . LEU A 1 77 ? 22.958 5.915 -51.046 1.00 85.81 77 LEU A O 1
ATOM 577 N N . GLN A 1 78 ? 25.076 6.497 -50.567 1.00 88.12 78 GLN A N 1
ATOM 578 C CA . GLN A 1 78 ? 25.499 5.147 -50.205 1.00 88.12 78 GLN A CA 1
ATOM 579 C C . GLN A 1 78 ? 24.750 4.622 -48.960 1.00 88.12 78 GLN A C 1
ATOM 581 O O . GLN A 1 78 ? 24.354 5.403 -48.080 1.00 88.12 78 GLN A O 1
ATOM 586 N N . PRO A 1 79 ? 24.536 3.298 -48.844 1.00 87.25 79 PRO A N 1
ATOM 587 C CA . PRO A 1 79 ? 24.059 2.680 -47.611 1.00 87.25 79 PRO A CA 1
ATOM 588 C C . PRO A 1 79 ? 24.977 3.034 -46.436 1.00 87.25 79 PRO A C 1
ATOM 590 O O . PRO A 1 79 ? 26.200 3.004 -46.551 1.00 87.25 79 PRO A O 1
ATOM 593 N N . ARG A 1 80 ? 24.384 3.372 -45.289 1.00 87.88 80 ARG A N 1
ATOM 594 C CA . ARG A 1 80 ? 25.121 3.687 -44.058 1.00 87.88 80 ARG A CA 1
ATOM 595 C C . ARG A 1 80 ? 24.772 2.645 -43.006 1.00 87.88 80 ARG A C 1
ATOM 597 O O . ARG A 1 80 ? 23.594 2.381 -42.788 1.00 87.88 80 ARG A O 1
ATOM 604 N N . ARG A 1 81 ? 25.790 2.088 -42.347 1.00 90.56 81 ARG A N 1
ATOM 605 C CA . ARG A 1 81 ? 25.639 1.224 -41.171 1.00 90.56 81 ARG A CA 1
ATOM 606 C C . ARG A 1 81 ? 25.961 2.046 -39.928 1.00 90.56 81 ARG A C 1
ATOM 608 O O . ARG A 1 81 ? 27.087 2.510 -39.784 1.00 90.56 81 ARG A O 1
ATOM 615 N N . ILE A 1 82 ? 24.975 2.220 -39.054 1.00 87.44 82 ILE A N 1
ATOM 616 C CA . ILE A 1 82 ? 25.136 2.878 -37.754 1.00 87.44 82 ILE A CA 1
ATOM 617 C C . ILE A 1 82 ? 24.982 1.799 -36.682 1.00 87.44 82 ILE A C 1
ATOM 619 O O . ILE A 1 82 ? 24.016 1.042 -36.709 1.00 87.44 82 ILE A O 1
ATOM 623 N N . VAL A 1 83 ? 25.955 1.699 -35.777 1.00 89.88 83 VAL A N 1
ATOM 624 C CA . VAL A 1 83 ? 25.911 0.794 -34.621 1.00 89.88 83 VAL A CA 1
ATOM 625 C C . VAL A 1 83 ? 25.704 1.656 -33.386 1.00 89.88 83 VAL A C 1
ATOM 627 O O . VAL A 1 83 ? 26.513 2.541 -33.118 1.00 89.88 83 VAL A O 1
ATOM 630 N N . LEU A 1 84 ? 24.612 1.418 -32.664 1.00 84.88 84 LEU A N 1
ATOM 631 C CA . LEU A 1 84 ? 24.281 2.146 -31.444 1.00 84.88 84 LEU A CA 1
ATOM 632 C C . LEU A 1 84 ? 24.675 1.323 -30.209 1.00 84.88 84 LEU A C 1
ATOM 634 O O . LEU A 1 84 ? 24.628 0.090 -30.261 1.00 84.88 84 LEU A O 1
ATOM 638 N N . PRO A 1 85 ? 25.076 1.975 -29.105 1.00 81.38 85 PRO A N 1
ATOM 639 C CA . PRO A 1 85 ? 25.416 1.279 -27.873 1.00 81.38 85 PRO A CA 1
ATOM 640 C C . PRO A 1 85 ? 24.167 0.650 -27.247 1.00 81.38 85 PRO A C 1
ATOM 642 O O . PRO A 1 85 ? 23.132 1.295 -27.105 1.00 81.38 85 PRO A O 1
ATOM 645 N N . VAL A 1 86 ? 24.286 -0.609 -26.837 1.00 79.31 86 VAL A N 1
ATOM 646 C CA . VAL A 1 86 ? 23.251 -1.340 -26.097 1.00 79.31 86 VAL A CA 1
ATOM 647 C C . VAL A 1 86 ? 23.639 -1.349 -24.623 1.00 79.31 86 VAL A C 1
ATOM 649 O O . VAL A 1 86 ? 24.811 -1.541 -24.292 1.00 79.31 86 VAL A O 1
ATOM 652 N N . ARG A 1 87 ? 22.672 -1.141 -23.726 1.00 76.94 87 ARG A N 1
ATOM 653 C CA . ARG A 1 87 ? 22.912 -1.194 -22.278 1.00 76.94 87 ARG A CA 1
ATOM 654 C C . ARG A 1 87 ? 22.458 -2.543 -21.739 1.00 76.94 87 ARG A C 1
ATOM 656 O O . ARG A 1 87 ? 21.294 -2.894 -21.873 1.00 76.94 87 ARG A O 1
ATOM 663 N N . LEU A 1 88 ? 23.352 -3.277 -21.085 1.00 77.94 88 LEU A N 1
ATOM 664 C CA . LEU A 1 88 ? 22.952 -4.456 -20.322 1.00 77.94 88 LEU A CA 1
ATOM 665 C C . LEU A 1 88 ? 22.347 -4.008 -18.987 1.00 77.94 88 LEU A C 1
ATOM 667 O O . LEU A 1 88 ? 23.033 -3.417 -18.155 1.00 77.94 88 LEU A O 1
ATOM 671 N N . VAL A 1 89 ? 21.062 -4.278 -18.798 1.00 72.31 89 VAL A N 1
ATOM 672 C CA . VAL A 1 89 ? 20.331 -4.066 -17.551 1.00 72.31 89 VAL A CA 1
ATOM 673 C C . VAL A 1 89 ? 20.295 -5.400 -16.822 1.00 72.31 89 VAL A C 1
ATOM 675 O O . VAL A 1 89 ? 19.573 -6.316 -17.211 1.00 72.31 89 VAL A O 1
ATOM 678 N N . LEU A 1 90 ? 21.132 -5.524 -15.796 1.00 68.81 90 LEU A N 1
ATOM 679 C CA . LEU A 1 90 ? 21.193 -6.715 -14.956 1.00 68.81 90 LEU A CA 1
ATOM 680 C C . LEU A 1 90 ? 20.010 -6.728 -13.988 1.00 68.81 90 LEU A C 1
ATOM 682 O O . LEU A 1 90 ? 19.752 -5.730 -13.319 1.00 68.81 90 LEU A O 1
ATOM 686 N N . ARG A 1 91 ? 19.322 -7.864 -13.928 1.00 68.12 91 ARG A N 1
ATOM 687 C CA . ARG A 1 91 ? 18.189 -8.152 -13.046 1.00 68.12 91 ARG A CA 1
ATOM 688 C C . ARG A 1 91 ? 18.293 -9.589 -12.520 1.00 68.12 91 ARG A C 1
ATOM 690 O O . ARG A 1 91 ? 19.274 -10.299 -12.774 1.00 68.12 91 ARG A O 1
ATOM 697 N N . TYR A 1 92 ? 17.285 -10.034 -11.778 1.00 62.97 92 TYR A N 1
ATOM 698 C CA . TYR A 1 92 ? 17.281 -11.342 -11.120 1.00 62.97 92 TYR A CA 1
ATOM 699 C C . TYR A 1 92 ? 17.512 -12.539 -12.062 1.00 62.97 92 TYR A C 1
ATOM 701 O O . TYR A 1 92 ? 18.244 -13.467 -11.716 1.00 62.97 92 TYR A O 1
ATOM 709 N N . SER A 1 93 ? 16.948 -12.530 -13.274 1.00 72.75 93 SER A N 1
ATOM 710 C CA . SER A 1 93 ? 16.885 -13.722 -14.134 1.00 72.75 93 SER A CA 1
ATOM 711 C C . SER A 1 93 ? 18.233 -14.268 -14.626 1.00 72.75 93 SER A C 1
ATOM 713 O O . SER A 1 93 ? 18.275 -15.396 -15.113 1.00 72.75 93 SER A O 1
ATOM 715 N N . CYS A 1 94 ? 19.337 -13.519 -14.509 1.00 78.25 94 CYS A N 1
ATOM 716 C CA . CYS A 1 94 ? 20.675 -14.006 -14.875 1.00 78.25 94 CYS A CA 1
ATOM 717 C C . CYS A 1 94 ? 21.495 -14.540 -13.690 1.00 78.25 94 CYS A C 1
ATOM 719 O O . CYS A 1 94 ? 22.635 -14.955 -13.886 1.00 78.25 94 CYS A O 1
ATOM 721 N N . GLY A 1 95 ? 20.954 -14.507 -12.466 1.00 65.44 95 GLY A N 1
ATOM 722 C CA . GLY A 1 95 ? 21.611 -15.077 -11.288 1.00 65.44 95 GLY A CA 1
ATOM 723 C C . GLY A 1 95 ? 22.800 -14.281 -10.748 1.00 65.44 95 GLY A C 1
ATOM 724 O O . GLY A 1 95 ? 23.481 -14.768 -9.852 1.00 65.44 95 GLY A O 1
ATOM 725 N N . ARG A 1 96 ? 23.052 -13.047 -11.219 1.00 56.31 96 ARG A N 1
ATOM 726 C CA . ARG A 1 96 ? 24.163 -12.203 -10.727 1.00 56.31 96 ARG A CA 1
ATOM 727 C C . ARG A 1 96 ? 24.130 -12.000 -9.206 1.00 56.31 96 ARG A C 1
ATOM 729 O O . ARG A 1 96 ? 25.181 -11.978 -8.574 1.00 56.31 96 ARG A O 1
ATOM 736 N N . LEU A 1 97 ? 22.933 -11.878 -8.637 1.00 51.19 97 LEU A N 1
ATOM 737 C CA . LEU A 1 97 ? 22.713 -11.676 -7.202 1.00 51.19 97 LEU A CA 1
ATOM 738 C C . LEU A 1 97 ? 22.970 -12.941 -6.366 1.00 51.19 97 LEU A C 1
ATOM 740 O O . LEU A 1 97 ? 23.149 -12.831 -5.163 1.00 51.19 97 LEU A O 1
ATOM 744 N N . LEU A 1 98 ? 23.048 -14.126 -6.988 1.00 45.50 98 LEU A N 1
ATOM 745 C CA . LEU A 1 98 ? 23.409 -15.374 -6.303 1.00 45.50 98 LEU A CA 1
ATOM 746 C C . LEU A 1 98 ? 24.922 -15.494 -6.040 1.00 45.50 98 LEU A C 1
ATOM 748 O O . LEU A 1 98 ? 25.337 -16.402 -5.332 1.00 45.50 98 LEU A O 1
ATOM 752 N N . GLN A 1 99 ? 25.750 -14.618 -6.627 1.00 40.00 99 GLN A N 1
ATOM 753 C CA . GLN A 1 99 ? 27.218 -14.669 -6.520 1.00 40.00 99 GLN A CA 1
ATOM 754 C C . GLN A 1 99 ? 27.828 -13.533 -5.686 1.00 40.00 99 GLN A C 1
ATOM 756 O O . GLN A 1 99 ? 29.048 -13.479 -5.548 1.00 40.00 99 GLN A O 1
ATOM 761 N N . GLN A 1 100 ? 27.024 -12.611 -5.151 1.00 37.78 100 GLN A N 1
ATOM 762 C CA . GLN A 1 100 ? 27.516 -11.519 -4.309 1.00 37.78 100 GLN A CA 1
ATOM 763 C C . GLN A 1 100 ? 27.015 -11.684 -2.873 1.00 37.78 100 GLN A C 1
ATOM 765 O O . GLN A 1 100 ? 26.039 -11.059 -2.478 1.00 37.78 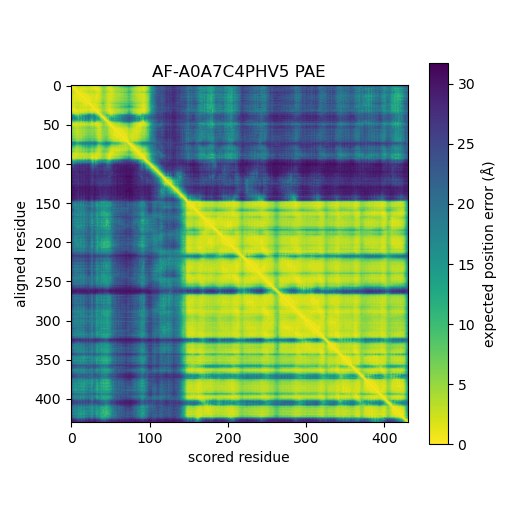100 GLN A O 1
ATOM 770 N N . GLU A 1 101 ? 27.731 -12.490 -2.086 1.00 36.84 101 GLU A N 1
ATOM 771 C CA . GLU A 1 101 ? 27.713 -12.395 -0.615 1.00 36.84 101 GLU A CA 1
ATOM 772 C C . GLU A 1 101 ? 28.329 -11.073 -0.114 1.00 36.84 101 GLU A C 1
ATOM 774 O O . GLU A 1 101 ? 28.201 -10.728 1.055 1.00 36.84 101 GLU A O 1
ATOM 779 N N . GLU A 1 102 ? 28.956 -10.274 -0.981 1.00 34.75 102 GLU A N 1
ATOM 780 C CA . GLU A 1 102 ? 29.617 -9.033 -0.591 1.00 34.75 102 GLU A CA 1
ATOM 781 C C . GLU A 1 102 ? 29.379 -7.936 -1.640 1.00 34.75 102 GLU A C 1
ATOM 783 O O . GLU A 1 102 ? 29.517 -8.163 -2.843 1.00 34.75 102 GLU A O 1
ATOM 788 N N . SER A 1 103 ? 29.092 -6.720 -1.166 1.00 33.81 103 SER A N 1
ATOM 789 C CA . SER A 1 103 ? 28.889 -5.454 -1.903 1.00 33.81 103 SER A CA 1
ATOM 790 C C . SER A 1 103 ? 27.470 -5.134 -2.408 1.00 33.81 103 SER A C 1
ATOM 792 O O . SER A 1 103 ? 27.177 -5.110 -3.601 1.00 33.81 103 SER A O 1
ATOM 794 N N . SER A 1 104 ? 26.606 -4.731 -1.471 1.00 26.77 104 SER A N 1
ATOM 795 C CA . SER A 1 104 ? 25.445 -3.878 -1.761 1.00 26.77 104 SER A CA 1
ATOM 796 C C . SER A 1 104 ? 25.861 -2.611 -2.535 1.00 26.77 104 SER A C 1
ATOM 798 O O . SER A 1 104 ? 26.900 -2.016 -2.223 1.00 26.77 104 SER A O 1
ATOM 800 N N . PRO A 1 105 ? 25.062 -2.140 -3.511 1.00 27.61 105 PRO A N 1
ATOM 801 C CA . PRO A 1 105 ? 25.338 -0.894 -4.212 1.00 27.61 105 PRO A CA 1
ATOM 802 C C . PRO A 1 105 ? 25.252 0.291 -3.243 1.00 27.61 105 PRO A C 1
ATOM 804 O O . PRO A 1 105 ? 24.216 0.553 -2.633 1.00 27.61 105 PRO A O 1
ATOM 807 N N . LYS A 1 106 ? 26.363 1.024 -3.125 1.00 32.19 106 LYS A N 1
ATOM 808 C CA . LYS A 1 106 ? 26.463 2.305 -2.420 1.00 32.19 106 LYS A CA 1
ATOM 809 C C . LYS A 1 106 ? 25.655 3.369 -3.165 1.00 32.19 106 LYS A C 1
ATOM 811 O O . LYS A 1 106 ? 26.197 4.100 -3.991 1.00 32.19 106 LYS A O 1
ATOM 816 N N . ILE A 1 107 ? 24.358 3.449 -2.907 1.00 31.52 107 ILE A N 1
ATOM 817 C CA . ILE A 1 107 ? 23.536 4.563 -3.375 1.00 31.52 107 ILE A CA 1
ATOM 818 C C . ILE A 1 107 ? 23.358 5.510 -2.187 1.00 31.52 107 ILE A C 1
ATOM 820 O O . ILE A 1 107 ? 22.747 5.149 -1.189 1.00 31.52 107 ILE A O 1
ATOM 824 N N . LEU A 1 108 ? 23.943 6.706 -2.337 1.00 30.95 108 LEU A N 1
ATOM 825 C CA . LEU A 1 108 ? 23.960 7.854 -1.418 1.00 30.95 108 LEU A CA 1
ATOM 826 C C . LEU A 1 108 ? 24.975 7.781 -0.259 1.00 30.95 108 LEU A C 1
ATOM 828 O O . LEU A 1 108 ? 24.631 7.839 0.919 1.00 30.95 108 LEU A O 1
ATOM 832 N N . GLU A 1 109 ? 26.268 7.826 -0.598 1.00 28.67 109 GLU A N 1
ATOM 833 C CA . GLU A 1 109 ? 27.251 8.513 0.257 1.00 28.67 109 GLU A CA 1
ATOM 834 C C . GLU A 1 109 ? 26.954 10.024 0.225 1.00 28.67 109 GLU A C 1
ATOM 836 O O . GLU A 1 109 ? 27.599 10.799 -0.470 1.00 28.67 109 GLU A O 1
ATOM 841 N N . ASN A 1 110 ? 25.928 10.444 0.960 1.00 29.08 110 ASN A N 1
ATOM 842 C CA . ASN A 1 110 ? 25.838 11.805 1.469 1.00 29.08 110 ASN A CA 1
ATOM 843 C C . ASN A 1 110 ? 25.311 11.742 2.903 1.00 29.08 110 ASN A C 1
ATOM 845 O O . ASN A 1 110 ? 24.146 11.992 3.202 1.00 29.08 110 ASN A O 1
ATOM 849 N N . ARG A 1 111 ? 26.214 11.369 3.815 1.00 35.84 111 ARG A N 1
ATOM 850 C CA . ARG A 1 111 ? 26.091 11.729 5.227 1.00 35.84 111 ARG A CA 1
ATOM 851 C C . ARG A 1 111 ? 26.299 13.235 5.321 1.00 35.84 111 ARG A C 1
ATOM 853 O O . ARG A 1 111 ? 27.445 13.668 5.298 1.00 35.84 111 ARG A O 1
ATOM 860 N N . SER A 1 112 ? 25.236 14.027 5.414 1.00 30.77 112 SER A N 1
ATOM 861 C CA . SER A 1 112 ? 25.325 15.424 5.863 1.00 30.77 112 SER A CA 1
ATOM 862 C C . SER A 1 112 ? 23.964 15.915 6.373 1.00 30.77 112 SER A C 1
ATOM 864 O O . SER A 1 112 ? 23.094 16.285 5.596 1.00 30.77 112 SER A O 1
ATOM 866 N N . GLU A 1 113 ? 23.835 15.861 7.702 1.00 27.42 113 GLU A N 1
ATOM 867 C CA . GLU A 1 113 ? 23.036 16.724 8.591 1.00 27.42 113 GLU A CA 1
ATOM 868 C C . GLU A 1 113 ? 21.502 16.765 8.429 1.00 27.42 113 GLU A C 1
ATOM 870 O O . GLU A 1 113 ? 20.916 17.476 7.616 1.00 27.42 113 GLU A O 1
ATOM 875 N N . SER A 1 114 ? 20.832 16.044 9.333 1.00 28.12 114 SER A N 1
ATOM 876 C CA . SER A 1 114 ? 19.420 16.213 9.679 1.00 28.12 114 SER A CA 1
ATOM 877 C C . SER A 1 114 ? 19.183 17.576 10.340 1.00 28.12 114 SER A C 1
ATOM 879 O O . SER A 1 114 ? 19.674 17.812 11.443 1.00 28.12 114 SER A O 1
ATOM 881 N N . VAL A 1 115 ? 18.401 18.449 9.700 1.00 27.45 115 VAL A N 1
ATOM 882 C CA . VAL A 1 115 ? 18.023 19.764 10.240 1.00 27.45 115 VAL A CA 1
ATOM 883 C C . VAL A 1 115 ? 16.497 19.930 10.196 1.00 27.45 115 VAL A C 1
ATOM 885 O O . VAL A 1 115 ? 15.880 19.765 9.140 1.00 27.45 115 VAL A O 1
ATOM 888 N N . ILE A 1 116 ? 15.913 20.231 11.365 1.00 32.19 116 ILE A N 1
ATOM 889 C CA . ILE A 1 116 ? 14.472 20.300 11.663 1.00 32.19 116 ILE A CA 1
ATOM 890 C C . ILE A 1 116 ? 13.752 21.421 10.901 1.00 32.19 116 ILE A C 1
ATOM 892 O O . ILE A 1 116 ? 14.232 22.548 10.777 1.00 32.19 116 ILE A O 1
ATOM 896 N N . ALA A 1 117 ? 12.521 21.130 10.472 1.00 32.97 117 ALA A N 1
ATOM 897 C CA . ALA A 1 117 ? 11.595 22.101 9.905 1.00 32.97 117 ALA A CA 1
ATOM 898 C C . ALA A 1 117 ? 10.635 22.666 10.980 1.00 32.97 117 ALA A C 1
ATOM 900 O O . ALA A 1 117 ? 9.752 21.963 11.466 1.00 32.97 117 ALA A O 1
ATOM 901 N N . ARG A 1 118 ? 10.800 23.971 11.259 1.00 35.12 118 ARG A N 1
ATOM 902 C CA . ARG A 1 118 ? 10.050 24.882 12.160 1.00 35.12 118 ARG A CA 1
ATOM 903 C C . ARG A 1 118 ? 10.352 24.756 13.673 1.00 35.12 118 ARG A C 1
ATOM 905 O O . ARG A 1 118 ? 10.353 23.651 14.206 1.00 35.12 118 ARG A O 1
ATOM 912 N N . PRO A 1 119 ? 10.557 25.892 14.381 1.00 30.66 119 PRO A N 1
ATOM 913 C CA . PRO A 1 119 ? 10.638 25.903 15.839 1.00 30.66 119 PRO A CA 1
ATOM 914 C C . PRO A 1 119 ? 9.287 25.550 16.479 1.00 30.66 119 PRO A C 1
ATOM 916 O O . PRO A 1 119 ? 8.240 26.050 16.054 1.00 30.66 119 PRO A O 1
ATOM 919 N N . LEU A 1 120 ? 9.351 24.701 17.502 1.00 33.44 120 LEU A N 1
ATOM 920 C CA . LEU A 1 120 ? 8.232 24.278 18.345 1.00 33.44 120 LEU A CA 1
ATOM 921 C C . LEU A 1 120 ? 7.666 25.471 19.138 1.00 33.44 120 LEU A C 1
ATOM 923 O O . LEU A 1 120 ? 8.409 26.365 19.552 1.00 33.44 120 LEU A O 1
ATOM 927 N N . LEU A 1 121 ? 6.348 25.507 19.337 1.00 36.50 121 LEU A N 1
ATOM 928 C CA . LEU A 1 121 ? 5.675 26.479 20.207 1.00 36.50 121 LEU A CA 1
ATOM 929 C C . LEU A 1 121 ? 6.051 26.219 21.679 1.00 36.50 121 LEU A C 1
ATOM 931 O O . LEU A 1 121 ? 6.396 25.099 22.040 1.00 36.50 121 LEU A O 1
ATOM 935 N N . ARG A 1 122 ? 5.972 27.232 22.560 1.00 33.31 122 ARG A N 1
ATOM 936 C CA . ARG A 1 122 ? 6.324 27.083 23.996 1.00 33.31 122 ARG A CA 1
ATOM 937 C C . ARG A 1 122 ? 5.606 25.909 24.680 1.00 33.31 122 ARG A C 1
ATOM 939 O O . ARG A 1 122 ? 6.197 25.271 25.543 1.00 33.31 122 ARG A O 1
ATOM 946 N N . ASP A 1 123 ? 4.390 25.595 24.245 1.00 36.41 123 ASP A N 1
ATOM 947 C CA . ASP A 1 123 ? 3.588 24.491 24.783 1.00 36.41 123 ASP A CA 1
ATOM 948 C C . ASP A 1 123 ? 3.998 23.115 24.216 1.00 36.41 123 ASP A C 1
ATOM 950 O O . ASP A 1 123 ? 3.703 22.090 24.816 1.00 36.41 123 ASP A O 1
ATOM 954 N N . GLU A 1 124 ? 4.716 23.077 23.090 1.00 35.41 124 GLU A N 1
ATOM 955 C CA . GLU A 1 124 ? 5.311 21.865 22.505 1.00 35.41 124 GLU A CA 1
ATOM 956 C C . GLU A 1 124 ? 6.721 21.595 23.060 1.00 35.41 124 GLU A C 1
ATOM 958 O O . GLU A 1 124 ? 7.184 20.457 23.078 1.00 35.41 124 GLU A O 1
ATOM 963 N N . VAL A 1 125 ? 7.399 22.638 23.553 1.00 36.47 125 VAL A N 1
ATOM 964 C CA . VAL A 1 125 ? 8.709 22.549 24.221 1.00 36.47 125 VAL A CA 1
ATOM 965 C C . VAL A 1 125 ? 8.597 21.887 25.596 1.00 36.47 125 VAL A C 1
ATOM 967 O O . VAL A 1 125 ? 9.488 21.136 25.978 1.00 36.47 125 VAL A O 1
ATOM 970 N N . SER A 1 126 ? 7.481 22.066 26.306 1.00 39.72 126 SER A N 1
ATOM 971 C CA . SER A 1 126 ? 7.237 21.374 27.582 1.00 39.72 126 SER A CA 1
ATOM 972 C C . SER A 1 126 ? 7.104 19.848 27.425 1.00 39.72 126 SER A C 1
ATOM 974 O O . SER A 1 126 ? 7.338 19.104 28.373 1.00 39.72 126 SER A O 1
ATOM 976 N N . LEU A 1 127 ? 6.792 19.358 26.216 1.00 37.53 127 LEU A N 1
ATOM 977 C CA . LEU A 1 127 ? 6.767 17.927 25.880 1.00 37.53 127 LEU A CA 1
ATOM 978 C C . LEU A 1 127 ? 8.168 17.346 25.596 1.00 37.53 127 LEU A C 1
ATOM 980 O O . LEU A 1 127 ? 8.294 16.127 25.466 1.00 37.53 127 LEU A O 1
ATOM 984 N N . LEU A 1 128 ? 9.202 18.195 25.493 1.00 35.69 128 LEU A N 1
ATOM 985 C CA . LEU A 1 128 ? 10.597 17.834 25.206 1.00 35.69 128 LEU A CA 1
ATOM 986 C C . LEU A 1 128 ? 11.498 17.757 26.451 1.00 35.69 128 LEU A C 1
ATOM 988 O O . LEU A 1 128 ? 12.688 17.481 26.304 1.00 35.69 128 LEU A O 1
ATOM 992 N N . GLU A 1 129 ? 10.989 18.010 27.661 1.00 35.59 129 GLU A N 1
ATOM 993 C CA . GLU A 1 129 ? 11.807 18.088 28.885 1.00 35.59 129 GLU A CA 1
ATOM 994 C C . GLU A 1 129 ? 12.250 16.710 29.423 1.00 35.59 129 GLU A C 1
ATOM 996 O O . GLU A 1 129 ? 12.007 16.344 30.569 1.00 35.59 129 GLU A O 1
ATOM 1001 N N . THR A 1 130 ? 12.940 15.928 28.593 1.00 37.31 130 THR A N 1
ATOM 1002 C CA . THR A 1 130 ? 13.920 14.925 29.033 1.00 37.31 130 THR A CA 1
ATOM 1003 C C . THR A 1 130 ? 15.101 14.929 28.053 1.00 37.31 130 THR A C 1
ATOM 1005 O O . THR A 1 130 ? 14.969 14.548 26.897 1.00 37.31 130 THR A O 1
ATOM 1008 N N . GLU A 1 131 ? 16.214 15.484 28.543 1.00 34.38 131 GLU A N 1
ATOM 1009 C CA . GLU A 1 131 ? 17.580 15.629 28.004 1.00 34.38 131 GLU A CA 1
ATOM 1010 C C . GLU A 1 131 ? 17.845 15.304 26.513 1.00 34.38 131 GLU A C 1
ATOM 1012 O O . GLU A 1 131 ? 17.863 14.151 26.089 1.00 34.38 131 GLU A O 1
ATOM 1017 N N . GLY A 1 132 ? 18.180 16.349 25.733 1.00 39.41 132 GLY A N 1
ATOM 1018 C CA . GLY A 1 132 ? 18.728 16.234 24.367 1.00 39.41 132 GLY A CA 1
ATOM 1019 C C . GLY A 1 132 ? 18.325 17.339 23.373 1.00 39.41 132 GLY A C 1
ATOM 1020 O O . GLY A 1 132 ? 18.832 17.371 22.253 1.00 39.41 132 GLY A O 1
ATOM 1021 N N . GLY A 1 133 ? 17.423 18.251 23.756 1.00 34.16 133 GLY A N 1
ATOM 1022 C CA . GLY A 1 133 ? 16.714 19.153 22.830 1.00 34.16 133 GLY A CA 1
ATOM 1023 C C . GLY A 1 133 ? 17.441 20.412 22.326 1.00 34.16 133 GLY A C 1
ATOM 1024 O O . GLY A 1 133 ? 16.948 21.043 21.394 1.00 34.16 133 GLY A O 1
ATOM 1025 N N . GLU A 1 134 ? 18.591 20.806 22.881 1.00 36.41 134 GLU A N 1
ATOM 1026 C CA . GLU A 1 134 ? 19.182 22.128 22.577 1.00 36.41 134 GLU A CA 1
ATOM 1027 C C . GLU A 1 134 ? 19.963 22.203 21.248 1.00 36.41 134 GLU A C 1
ATOM 1029 O O . GLU A 1 134 ? 20.138 23.288 20.697 1.00 36.41 134 GLU A O 1
ATOM 1034 N N . ALA A 1 135 ? 20.373 21.073 20.660 1.00 35.88 135 ALA A N 1
ATOM 1035 C CA . ALA A 1 135 ? 21.192 21.054 19.436 1.00 35.88 135 ALA A CA 1
ATOM 1036 C C . ALA A 1 135 ? 20.398 21.197 18.111 1.00 35.88 135 ALA A C 1
ATOM 1038 O O . ALA A 1 135 ? 20.977 21.141 17.029 1.00 35.88 135 ALA A O 1
ATOM 1039 N N . LEU A 1 136 ? 19.073 21.371 18.167 1.00 36.75 136 LEU A N 1
ATOM 1040 C CA . LEU A 1 136 ? 18.139 21.128 17.052 1.00 36.75 136 LEU A CA 1
ATOM 1041 C C . LEU A 1 136 ? 17.578 22.396 16.357 1.00 36.75 136 LEU A C 1
ATOM 1043 O O . LEU A 1 136 ? 16.636 22.305 15.572 1.00 36.75 136 LEU A O 1
ATOM 1047 N N . LEU A 1 137 ? 18.144 23.581 16.623 1.00 32.09 137 LEU A N 1
ATOM 1048 C CA . LEU A 1 137 ? 17.530 24.896 16.340 1.00 32.09 137 LEU A CA 1
ATOM 1049 C C . LEU A 1 137 ? 17.901 25.595 15.006 1.00 32.09 137 LEU A C 1
ATOM 1051 O O . LEU A 1 137 ? 17.608 26.780 14.845 1.00 32.09 137 LEU A O 1
ATOM 1055 N N . ALA A 1 138 ? 18.504 24.925 14.020 1.00 32.12 138 ALA A N 1
ATOM 1056 C CA . ALA A 1 138 ? 18.857 25.575 12.746 1.00 32.12 138 ALA A CA 1
ATOM 1057 C C . ALA A 1 138 ? 17.755 25.438 11.673 1.00 32.12 138 ALA A C 1
ATOM 1059 O O . ALA A 1 138 ? 17.110 24.406 11.550 1.00 32.12 138 ALA A O 1
ATOM 1060 N N . SER A 1 139 ? 17.523 26.490 10.881 1.00 31.66 139 SER A N 1
ATOM 1061 C CA . SER A 1 139 ? 16.441 26.580 9.892 1.00 31.66 139 SER A CA 1
ATOM 1062 C C . SER A 1 139 ? 16.901 26.261 8.465 1.00 31.66 139 SER A C 1
ATOM 1064 O O . SER A 1 139 ? 17.733 26.990 7.925 1.00 31.66 139 SER A O 1
ATOM 1066 N N . VAL A 1 140 ? 16.270 25.289 7.795 1.00 31.12 140 VAL A N 1
ATOM 1067 C CA . VAL A 1 140 ? 16.304 25.157 6.323 1.00 31.12 140 VAL A CA 1
ATOM 1068 C C . VAL A 1 140 ? 14.884 24.900 5.805 1.00 31.12 140 VAL A C 1
ATOM 1070 O O . VAL A 1 140 ? 14.206 23.977 6.249 1.00 31.12 140 VAL A O 1
ATOM 1073 N N . ARG A 1 141 ? 14.400 25.745 4.882 1.00 32.75 141 ARG A N 1
ATOM 1074 C CA . ARG A 1 141 ? 13.095 25.572 4.216 1.00 32.75 141 ARG A CA 1
ATOM 1075 C C . ARG A 1 141 ? 13.265 24.681 2.984 1.00 32.75 141 ARG A C 1
ATOM 1077 O O . ARG A 1 141 ? 14.023 25.040 2.088 1.00 32.75 141 ARG A O 1
ATOM 1084 N N . PHE A 1 142 ? 12.521 23.578 2.917 1.00 37.12 142 PHE A N 1
ATOM 1085 C CA . PHE A 1 142 ? 12.416 22.731 1.723 1.00 37.12 142 PHE A CA 1
ATOM 1086 C C . PHE A 1 142 ? 11.144 23.077 0.923 1.00 37.12 142 PHE A C 1
ATOM 1088 O O . PHE A 1 142 ? 10.152 23.511 1.519 1.00 37.12 142 PHE A O 1
ATOM 1095 N N . PRO A 1 143 ? 11.152 22.925 -0.414 1.00 36.94 143 PRO A N 1
ATOM 1096 C CA . PRO A 1 143 ? 9.965 23.152 -1.231 1.00 36.94 143 PRO A CA 1
ATOM 1097 C C . PRO A 1 143 ? 8.886 22.099 -0.929 1.00 36.94 143 PRO A C 1
ATOM 1099 O O . PRO A 1 143 ? 9.137 20.899 -1.003 1.00 36.94 143 PRO A O 1
ATOM 1102 N N . ARG A 1 144 ? 7.695 22.586 -0.563 1.00 45.06 144 ARG A N 1
ATOM 1103 C CA . ARG A 1 144 ? 6.517 21.829 -0.104 1.00 45.06 144 ARG A CA 1
ATOM 1104 C C . ARG A 1 144 ? 5.811 21.102 -1.257 1.00 45.06 144 ARG A C 1
ATOM 1106 O O . ARG A 1 144 ? 5.788 21.633 -2.369 1.00 45.06 144 ARG A O 1
ATOM 1113 N N . GLN A 1 145 ? 5.217 19.928 -1.007 1.00 48.72 145 GLN A N 1
ATOM 1114 C CA . GLN A 1 145 ? 4.482 19.149 -2.021 1.00 48.72 145 GLN A CA 1
ATOM 1115 C C . GLN A 1 145 ? 3.041 18.804 -1.628 1.00 48.72 145 GLN A C 1
ATOM 1117 O O . GLN A 1 145 ? 2.619 17.654 -1.706 1.00 48.72 145 GLN A O 1
ATOM 1122 N N . SER A 1 146 ? 2.222 19.815 -1.359 1.00 39.78 146 SER A N 1
ATOM 1123 C CA . SER A 1 146 ? 0.774 19.635 -1.480 1.00 39.78 146 SER A CA 1
ATOM 1124 C C . SER A 1 146 ? 0.402 19.464 -2.966 1.00 39.78 146 SER A C 1
ATOM 1126 O O . SER A 1 146 ? 0.423 20.427 -3.733 1.00 39.78 146 SER A O 1
ATOM 1128 N N . GLY A 1 147 ? 0.117 18.225 -3.408 1.00 47.75 147 GLY A N 1
ATOM 1129 C CA . GLY A 1 147 ? -0.689 17.989 -4.621 1.00 47.75 147 GLY A CA 1
ATOM 1130 C C . GLY A 1 147 ? -0.303 16.869 -5.603 1.00 47.75 147 GLY A C 1
ATOM 1131 O O . GLY A 1 147 ? -1.087 16.626 -6.516 1.00 47.75 147 GLY A O 1
ATOM 1132 N N . ARG A 1 148 ? 0.844 16.179 -5.479 1.00 57.62 148 ARG A N 1
ATOM 1133 C CA . ARG A 1 148 ? 1.339 15.309 -6.578 1.00 57.62 148 ARG A CA 1
ATOM 1134 C C . ARG A 1 148 ? 1.031 13.811 -6.494 1.00 57.62 148 ARG A C 1
ATOM 1136 O O . ARG A 1 148 ? 0.920 13.199 -7.554 1.00 57.62 148 ARG A O 1
ATOM 1143 N N . SER A 1 149 ? 0.911 13.203 -5.310 1.00 78.38 149 SER A N 1
ATOM 1144 C CA . SER A 1 149 ? 0.710 11.745 -5.250 1.00 78.38 149 SER A CA 1
ATOM 1145 C C . SER A 1 149 ? -0.689 11.355 -5.732 1.00 78.38 149 SER A C 1
ATOM 1147 O O . SER A 1 149 ? -1.675 12.062 -5.497 1.00 78.38 149 SER A O 1
ATOM 1149 N N . LEU A 1 150 ? -0.780 10.216 -6.419 1.00 85.69 150 LEU A N 1
ATOM 1150 C CA . LEU A 1 150 ? -2.044 9.733 -6.976 1.00 85.69 150 LEU A CA 1
ATOM 1151 C C . LEU A 1 150 ? -3.063 9.416 -5.867 1.00 85.69 150 LEU A C 1
ATOM 1153 O O . LEU A 1 150 ? -4.251 9.683 -6.034 1.00 85.69 150 LEU A O 1
ATOM 1157 N N . LEU A 1 151 ? -2.584 8.962 -4.701 1.00 91.00 151 LEU A N 1
ATOM 1158 C CA . LEU A 1 151 ? -3.403 8.753 -3.506 1.00 91.00 151 LEU A CA 1
ATOM 1159 C C . LEU A 1 151 ? -4.055 10.053 -3.009 1.00 91.00 151 LEU A C 1
ATOM 1161 O O . LEU A 1 151 ? -5.250 10.064 -2.728 1.00 91.00 151 LEU A O 1
ATOM 1165 N N . ALA A 1 152 ? -3.299 11.152 -2.918 1.00 89.00 152 ALA A N 1
ATOM 1166 C CA . ALA A 1 152 ? -3.837 12.432 -2.452 1.00 89.00 152 ALA A CA 1
ATOM 1167 C C . ALA A 1 152 ? -4.947 12.950 -3.377 1.00 89.00 152 ALA A C 1
ATOM 1169 O O . ALA A 1 152 ? -5.960 13.467 -2.915 1.00 89.00 152 ALA A O 1
ATOM 1170 N N . ARG A 1 153 ? -4.753 12.791 -4.690 1.00 88.62 153 ARG A N 1
ATOM 1171 C CA . ARG A 1 153 ? -5.733 13.155 -5.719 1.00 88.62 153 ARG A CA 1
ATOM 1172 C C . ARG A 1 153 ? -7.001 12.313 -5.596 1.00 88.62 153 ARG A C 1
ATOM 1174 O O . ARG A 1 153 ? -8.096 12.862 -5.521 1.00 88.62 153 ARG A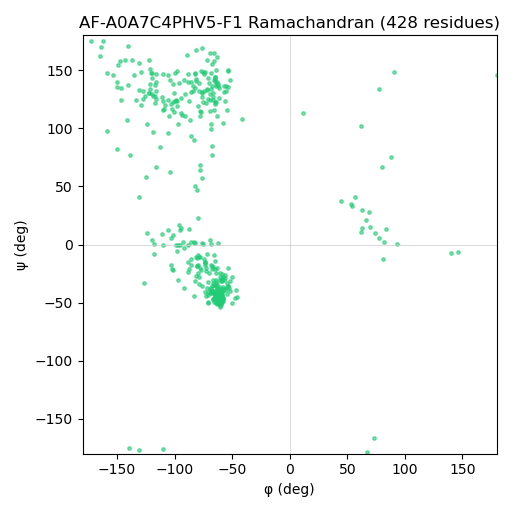 O 1
ATOM 1181 N N . PHE A 1 154 ? -6.842 10.997 -5.482 1.00 91.19 154 PHE A N 1
ATOM 1182 C CA . PHE A 1 154 ? -7.953 10.066 -5.300 1.00 91.19 154 PHE A CA 1
ATOM 1183 C C . PHE A 1 154 ? -8.781 10.368 -4.048 1.00 91.19 154 PHE A C 1
ATOM 1185 O O . PHE A 1 154 ? -10.003 10.439 -4.126 1.00 91.19 154 PHE A O 1
ATOM 1192 N N . LEU A 1 155 ? -8.130 10.605 -2.905 1.00 90.31 155 LEU A N 1
ATOM 1193 C CA . LEU A 1 155 ? -8.825 10.895 -1.647 1.00 90.31 155 LEU A CA 1
ATOM 1194 C C . LEU A 1 155 ? -9.557 12.248 -1.661 1.00 90.31 155 LEU A C 1
ATOM 1196 O O . LEU A 1 155 ? -10.516 12.431 -0.918 1.00 90.31 155 LEU A O 1
ATOM 1200 N N . ARG A 1 156 ? -9.165 13.177 -2.545 1.00 87.44 156 ARG A N 1
ATOM 1201 C CA . ARG A 1 156 ? -9.912 14.417 -2.830 1.00 87.44 156 ARG A CA 1
ATOM 1202 C C . ARG A 1 156 ? -11.057 14.234 -3.834 1.00 87.44 156 ARG A C 1
ATOM 1204 O O . ARG A 1 156 ? -11.723 15.209 -4.171 1.00 87.44 156 ARG A O 1
ATOM 1211 N N . GLY A 1 157 ? -11.284 13.014 -4.320 1.00 86.44 157 GLY A N 1
ATOM 1212 C CA . GLY A 1 157 ? -12.325 12.695 -5.296 1.00 86.44 157 GLY A CA 1
ATOM 1213 C C . GLY A 1 157 ? -11.930 12.950 -6.752 1.00 86.44 157 GLY A C 1
ATOM 1214 O O . GLY A 1 157 ? -12.799 12.957 -7.623 1.00 86.44 157 GLY A O 1
ATOM 1215 N N . GLU A 1 158 ? -10.645 13.165 -7.052 1.00 87.56 158 GLU A N 1
ATOM 1216 C CA . GLU A 1 158 ? -10.190 13.239 -8.442 1.00 87.56 158 GLU A CA 1
ATOM 1217 C C . GLU A 1 158 ? -10.255 11.850 -9.098 1.00 87.56 158 GLU A C 1
ATOM 1219 O O . GLU A 1 158 ? -9.868 10.841 -8.502 1.00 87.56 158 GLU A O 1
ATOM 1224 N N . ALA A 1 159 ? -10.707 11.798 -10.353 1.00 81.69 159 ALA A N 1
ATOM 1225 C CA . ALA A 1 159 ? -10.739 10.557 -11.117 1.00 81.69 159 ALA A CA 1
ATOM 1226 C C . ALA A 1 159 ? -9.318 10.016 -11.357 1.00 81.69 159 ALA A C 1
ATOM 1228 O O . ALA A 1 159 ? -8.403 10.760 -11.723 1.00 81.69 159 ALA A O 1
ATOM 1229 N N . VAL A 1 160 ? -9.153 8.704 -11.187 1.00 83.81 160 VAL A N 1
ATOM 1230 C CA . VAL A 1 160 ? -7.902 7.979 -11.438 1.00 83.81 160 VAL A CA 1
ATOM 1231 C C . VAL A 1 160 ? -8.113 6.913 -12.509 1.00 83.81 160 VAL A C 1
ATOM 1233 O O . VAL A 1 160 ? -9.161 6.278 -12.575 1.00 83.81 160 VAL A O 1
ATOM 1236 N N . GLU A 1 161 ? -7.103 6.711 -13.353 1.00 80.06 161 GLU A N 1
ATOM 1237 C CA . GLU A 1 161 ? -7.171 5.805 -14.514 1.00 80.06 161 GLU A CA 1
ATOM 1238 C C . GLU A 1 161 ? -7.004 4.320 -14.148 1.00 80.06 161 GLU A C 1
ATOM 1240 O O . GLU A 1 161 ? -7.208 3.441 -14.986 1.00 80.06 161 GLU A O 1
ATOM 1245 N N . ARG A 1 162 ? -6.604 4.024 -12.904 1.00 85.44 162 ARG A N 1
ATOM 1246 C CA . ARG A 1 162 ? -6.367 2.665 -12.402 1.00 85.44 162 ARG A CA 1
ATOM 1247 C C . ARG A 1 162 ? -6.793 2.521 -10.947 1.00 85.44 162 ARG A C 1
ATOM 1249 O O . ARG A 1 162 ? -6.834 3.503 -10.209 1.00 85.44 162 ARG A O 1
ATOM 1256 N N . ILE A 1 163 ? -7.030 1.279 -10.533 1.00 89.00 163 ILE A N 1
ATOM 1257 C CA . ILE A 1 163 ? -7.191 0.936 -9.119 1.00 89.00 163 ILE A CA 1
ATOM 1258 C C . ILE A 1 163 ? -5.844 1.159 -8.423 1.00 89.00 163 ILE A C 1
ATOM 1260 O O . ILE A 1 163 ? -4.812 0.656 -8.874 1.00 89.00 163 ILE A O 1
ATOM 1264 N N . LEU A 1 164 ? -5.866 1.942 -7.348 1.00 91.56 164 LEU A N 1
ATOM 1265 C CA . LEU A 1 164 ? -4.698 2.210 -6.516 1.00 91.56 164 LEU A CA 1
ATOM 1266 C C . LEU A 1 164 ? -4.401 1.029 -5.594 1.00 91.56 164 LEU A C 1
ATOM 1268 O O . LEU A 1 164 ? -5.325 0.351 -5.135 1.00 91.56 164 LEU A O 1
ATOM 1272 N N . TYR A 1 165 ? -3.120 0.842 -5.286 1.00 90.94 165 TYR A N 1
ATOM 1273 C CA . TYR A 1 165 ? -2.630 -0.200 -4.397 1.00 90.94 165 TYR A CA 1
ATOM 1274 C C . TYR A 1 165 ? -1.955 0.373 -3.150 1.00 90.94 165 TYR A C 1
ATOM 1276 O O . TYR A 1 165 ? -1.015 1.161 -3.268 1.00 90.94 165 TYR A O 1
ATOM 1284 N N . LEU A 1 166 ? -2.384 -0.074 -1.967 1.00 92.00 166 LEU A N 1
ATOM 1285 C CA . LEU A 1 166 ? -1.721 0.199 -0.691 1.00 92.00 166 LEU A CA 1
ATOM 1286 C C . LEU A 1 166 ? -1.311 -1.095 0.018 1.00 92.00 166 LEU A C 1
ATOM 1288 O O . LEU A 1 166 ? -2.112 -2.016 0.173 1.00 92.00 166 LEU A O 1
ATOM 1292 N N . GLU A 1 167 ? -0.076 -1.124 0.510 1.00 88.31 167 GLU A N 1
ATOM 1293 C CA . GLU A 1 167 ? 0.437 -2.202 1.356 1.00 88.31 167 GLU A CA 1
ATOM 1294 C C . GLU A 1 167 ? 0.183 -1.857 2.828 1.00 88.31 167 GLU A C 1
ATOM 1296 O O . GLU A 1 167 ? 0.795 -0.923 3.340 1.00 88.31 167 GLU A O 1
ATOM 1301 N N . LEU A 1 168 ? -0.723 -2.572 3.509 1.00 86.12 168 LEU A N 1
ATOM 1302 C CA . LEU A 1 168 ? -1.173 -2.187 4.858 1.00 86.12 168 LEU A CA 1
ATOM 1303 C C . LEU A 1 168 ? -0.198 -2.561 5.969 1.00 86.12 168 LEU A C 1
ATOM 1305 O O . LEU A 1 168 ? -0.189 -1.919 7.021 1.00 86.12 168 LEU A O 1
ATOM 1309 N N . ASP A 1 169 ? 0.573 -3.618 5.746 1.00 79.81 169 ASP A N 1
ATOM 1310 C CA . ASP A 1 169 ? 1.450 -4.246 6.723 1.00 79.81 169 ASP A CA 1
ATOM 1311 C C . ASP A 1 169 ? 2.768 -4.660 6.067 1.00 79.81 169 ASP A C 1
ATOM 1313 O O . ASP A 1 169 ? 2.942 -4.586 4.856 1.00 79.81 169 ASP A O 1
ATOM 1317 N N . PHE A 1 170 ? 3.736 -5.081 6.874 1.00 84.94 170 PHE A N 1
ATOM 1318 C CA . PHE A 1 170 ? 5.011 -5.556 6.351 1.00 84.94 170 PHE A CA 1
ATOM 1319 C C . PHE A 1 170 ? 4.816 -6.826 5.501 1.00 84.94 170 PHE A C 1
ATOM 1321 O O . PHE A 1 170 ? 4.334 -7.828 6.035 1.00 84.94 170 PHE A O 1
ATOM 1328 N N . PRO A 1 171 ? 5.226 -6.832 4.216 1.00 80.50 171 PRO A N 1
ATOM 1329 C CA . PRO A 1 171 ? 4.977 -7.953 3.311 1.00 80.50 171 PRO A CA 1
ATOM 1330 C C . PRO A 1 171 ? 5.881 -9.175 3.568 1.00 80.50 171 PRO A C 1
ATOM 1332 O O . PRO A 1 171 ? 5.791 -10.175 2.854 1.00 80.50 171 PRO A O 1
ATOM 1335 N N . GLY A 1 172 ? 6.771 -9.105 4.560 1.00 81.50 172 GLY A N 1
ATOM 1336 C CA . GLY A 1 172 ? 7.785 -10.120 4.821 1.00 81.50 172 GLY A CA 1
ATOM 1337 C C . GLY A 1 172 ? 9.094 -9.838 4.083 1.00 81.50 172 GLY A C 1
ATOM 1338 O O . GLY A 1 172 ? 9.108 -9.302 2.974 1.00 81.50 172 GLY A O 1
ATOM 1339 N N . GLN A 1 173 ? 10.211 -10.237 4.694 1.00 81.50 173 GLN A N 1
ATOM 1340 C CA . GLN A 1 173 ? 11.548 -9.984 4.154 1.00 81.50 173 GLN A CA 1
ATOM 1341 C C . GLN A 1 173 ? 11.743 -10.628 2.780 1.00 81.50 173 GLN A C 1
ATOM 1343 O O . GLN A 1 173 ? 12.223 -9.963 1.871 1.00 81.50 173 GLN A O 1
ATOM 1348 N N . ALA A 1 174 ? 11.295 -11.874 2.599 1.00 72.06 174 ALA A N 1
ATOM 1349 C CA . ALA A 1 174 ? 11.416 -12.572 1.320 1.00 72.06 174 ALA A CA 1
ATOM 1350 C C . ALA A 1 174 ? 10.732 -11.813 0.171 1.00 72.06 174 ALA A C 1
ATOM 1352 O O . ALA A 1 174 ? 11.275 -11.733 -0.927 1.00 72.06 174 ALA A O 1
ATOM 1353 N N . VAL A 1 175 ? 9.557 -11.224 0.420 1.00 78.62 175 VAL A N 1
ATOM 1354 C CA . VAL A 1 175 ? 8.845 -10.407 -0.573 1.00 78.62 175 VAL A CA 1
ATOM 1355 C C . VAL A 1 175 ? 9.569 -9.081 -0.800 1.00 78.62 175 VAL A C 1
ATOM 1357 O O . VAL A 1 175 ? 9.697 -8.648 -1.944 1.00 78.62 175 VAL A O 1
ATOM 1360 N N . LEU A 1 176 ? 10.076 -8.447 0.263 1.00 78.19 176 LEU A N 1
ATOM 1361 C CA . LEU A 1 176 ? 10.831 -7.201 0.149 1.00 78.19 176 LEU A CA 1
ATOM 1362 C C . LEU A 1 176 ? 12.103 -7.394 -0.689 1.00 78.19 176 LEU A C 1
ATOM 1364 O O . LEU A 1 176 ? 12.310 -6.670 -1.657 1.00 78.19 176 LEU A O 1
ATOM 1368 N N . GLU A 1 177 ? 12.913 -8.403 -0.370 1.00 72.50 177 GLU A N 1
ATOM 1369 C CA . GLU A 1 177 ? 14.139 -8.761 -1.095 1.00 72.50 177 GLU A CA 1
ATOM 1370 C C . GLU A 1 177 ? 13.861 -9.132 -2.549 1.00 72.50 177 GLU A C 1
ATOM 1372 O O . GLU A 1 177 ? 14.588 -8.727 -3.461 1.00 72.50 177 GLU A O 1
ATOM 1377 N N . TYR A 1 178 ? 12.772 -9.867 -2.770 1.00 66.25 178 TYR A N 1
ATOM 1378 C CA . TYR A 1 178 ? 12.315 -10.238 -4.096 1.00 66.25 178 TYR A CA 1
ATOM 1379 C C . TYR A 1 178 ? 11.955 -9.021 -4.941 1.00 66.25 178 TYR A C 1
ATOM 1381 O O . TYR A 1 178 ? 12.438 -8.898 -6.064 1.00 66.25 178 TYR A O 1
ATOM 1389 N N . VAL A 1 179 ? 11.138 -8.106 -4.410 1.00 70.44 179 VAL A N 1
ATOM 1390 C CA . VAL A 1 179 ? 10.720 -6.900 -5.133 1.00 70.44 179 VAL A CA 1
ATOM 1391 C C . VAL A 1 179 ? 11.891 -5.938 -5.313 1.00 70.44 179 VAL A C 1
ATOM 1393 O O . VAL A 1 179 ? 12.007 -5.332 -6.372 1.00 70.44 179 VAL A O 1
ATOM 1396 N N . LEU A 1 180 ? 12.767 -5.791 -4.317 1.00 67.56 180 LEU A N 1
ATOM 1397 C CA . LEU A 1 180 ? 13.939 -4.914 -4.393 1.00 67.56 180 LEU A CA 1
ATOM 1398 C C . LEU A 1 180 ? 15.053 -5.463 -5.286 1.00 67.56 180 LEU A C 1
ATOM 1400 O O . LEU A 1 180 ? 15.943 -4.702 -5.670 1.00 67.56 180 LEU A O 1
ATOM 1404 N N . GLU A 1 181 ? 14.995 -6.752 -5.618 1.00 58.22 181 GLU A N 1
ATOM 1405 C CA . GLU A 1 181 ? 16.043 -7.478 -6.331 1.00 58.22 181 GLU A CA 1
ATOM 1406 C C . GLU A 1 181 ? 17.392 -7.414 -5.602 1.00 58.22 181 GLU A C 1
ATOM 1408 O O . GLU A 1 181 ? 18.444 -7.226 -6.213 1.00 58.22 181 GLU A O 1
ATOM 1413 N N . ARG A 1 182 ? 17.379 -7.536 -4.273 1.00 69.69 182 ARG A N 1
ATOM 1414 C CA . ARG A 1 182 ? 18.599 -7.629 -3.463 1.00 69.69 182 ARG A CA 1
ATOM 1415 C C . ARG A 1 182 ? 18.297 -8.262 -2.116 1.00 69.69 182 ARG A C 1
ATOM 1417 O O . ARG A 1 182 ? 17.230 -8.022 -1.563 1.00 69.69 182 ARG A O 1
ATOM 1424 N N . ALA A 1 183 ? 19.264 -8.994 -1.571 1.00 59.84 183 ALA A N 1
ATOM 1425 C CA . ALA A 1 183 ? 19.231 -9.363 -0.163 1.00 59.84 183 ALA A CA 1
ATOM 1426 C C . ALA A 1 183 ? 19.338 -8.100 0.706 1.00 59.84 183 ALA A C 1
ATOM 1428 O O . ALA A 1 183 ? 20.037 -7.137 0.351 1.00 59.84 183 ALA A O 1
ATOM 1429 N N . LEU A 1 184 ? 18.640 -8.097 1.835 1.00 66.19 184 LEU A N 1
ATOM 1430 C CA . LEU A 1 184 ? 18.816 -7.065 2.846 1.00 66.19 184 LEU A CA 1
ATOM 1431 C C . LEU A 1 184 ? 20.031 -7.417 3.700 1.00 66.19 184 LEU A C 1
ATOM 1433 O O . LEU A 1 184 ? 20.355 -8.583 3.906 1.00 66.19 184 LEU A O 1
ATOM 1437 N N . ALA A 1 185 ? 20.740 -6.389 4.161 1.00 64.81 185 ALA A N 1
ATOM 1438 C CA . ALA A 1 185 ? 21.963 -6.586 4.938 1.00 64.81 185 ALA A CA 1
ATOM 1439 C C . ALA A 1 185 ? 21.686 -7.149 6.341 1.00 64.81 185 ALA A C 1
ATOM 1441 O O . ALA A 1 185 ? 22.564 -7.753 6.948 1.00 64.81 185 ALA A O 1
ATOM 1442 N N . GLU A 1 186 ? 20.478 -6.924 6.851 1.00 76.88 186 GLU A N 1
ATOM 1443 C CA . GLU A 1 186 ? 20.033 -7.310 8.183 1.00 76.88 186 GLU A CA 1
ATOM 1444 C C . GLU A 1 186 ? 18.618 -7.883 8.090 1.00 76.88 186 GLU A C 1
ATOM 1446 O O . GLU A 1 186 ? 17.890 -7.616 7.129 1.00 76.88 186 GLU A O 1
ATOM 1451 N N . GLU A 1 187 ? 18.231 -8.670 9.092 1.00 81.25 187 GLU A N 1
ATOM 1452 C CA . GLU A 1 187 ? 16.859 -9.154 9.218 1.00 81.25 187 GLU A CA 1
ATOM 1453 C C . GLU A 1 187 ? 15.914 -7.978 9.495 1.00 81.25 187 GLU A C 1
ATOM 1455 O O . GLU A 1 187 ? 16.168 -7.146 10.377 1.00 81.25 187 GLU A O 1
ATOM 1460 N N . VAL A 1 188 ? 14.824 -7.898 8.731 1.00 82.19 188 VAL A N 1
ATOM 1461 C CA . VAL A 1 188 ? 13.859 -6.801 8.853 1.00 82.19 188 VAL A CA 1
ATOM 1462 C C . VAL A 1 188 ? 12.456 -7.279 9.201 1.00 82.19 188 VAL A C 1
ATOM 1464 O O . VAL A 1 188 ? 11.991 -8.333 8.769 1.00 82.19 188 VAL A O 1
ATOM 1467 N N . ASP A 1 189 ? 11.759 -6.436 9.952 1.00 83.44 189 ASP A N 1
ATOM 1468 C CA . ASP A 1 189 ? 10.362 -6.542 10.331 1.00 83.44 189 ASP A CA 1
ATOM 1469 C C . ASP A 1 189 ? 9.627 -5.215 10.072 1.00 83.44 189 ASP A C 1
ATOM 1471 O O . ASP A 1 189 ? 10.186 -4.234 9.580 1.00 83.44 189 ASP A O 1
ATOM 1475 N N . ALA A 1 190 ? 8.346 -5.152 10.439 1.00 78.25 190 ALA A N 1
ATOM 1476 C CA . ALA A 1 190 ? 7.525 -3.955 10.266 1.00 78.25 190 ALA A CA 1
ATOM 1477 C C . ALA A 1 190 ? 8.095 -2.684 10.934 1.00 78.25 190 ALA A C 1
ATOM 1479 O O . ALA A 1 190 ? 7.800 -1.565 10.509 1.00 78.25 190 ALA A O 1
ATOM 1480 N N . GLY A 1 191 ? 8.896 -2.819 11.989 1.00 79.69 191 GLY A N 1
ATOM 1481 C CA . GLY A 1 191 ? 9.445 -1.698 12.743 1.00 79.69 191 GLY A CA 1
ATOM 1482 C C . GLY A 1 191 ? 10.689 -1.076 12.110 1.00 79.69 191 GLY A C 1
ATOM 1483 O O . GLY A 1 191 ? 10.888 0.141 12.247 1.00 79.69 191 GLY A O 1
ATOM 1484 N N . ASN A 1 192 ? 11.508 -1.865 11.410 1.00 83.31 192 ASN A N 1
ATOM 1485 C CA . ASN A 1 192 ? 12.873 -1.470 11.045 1.00 83.31 192 ASN A CA 1
ATOM 1486 C C . ASN A 1 192 ? 13.167 -1.364 9.534 1.00 83.31 192 ASN A C 1
ATOM 1488 O O . ASN A 1 192 ? 14.279 -0.964 9.191 1.00 83.31 192 ASN A O 1
ATOM 1492 N N . VAL A 1 193 ? 12.206 -1.622 8.634 1.00 86.06 193 VAL A N 1
ATOM 1493 C CA . VAL A 1 193 ? 12.410 -1.350 7.195 1.00 86.06 193 VAL A CA 1
ATOM 1494 C C . VAL A 1 193 ? 12.756 0.128 6.966 1.00 86.06 193 VAL A C 1
ATOM 1496 O O . VAL A 1 193 ? 12.071 1.035 7.464 1.00 86.06 193 VAL A O 1
ATOM 1499 N N . SER A 1 194 ? 13.820 0.373 6.195 1.00 85.62 194 SER A N 1
ATOM 1500 C CA . SER A 1 194 ? 14.272 1.725 5.872 1.00 85.62 194 SER A CA 1
ATOM 1501 C C . SER A 1 194 ? 13.270 2.453 4.954 1.00 85.62 194 SER A C 1
ATOM 1503 O O . SER A 1 194 ? 12.621 1.820 4.117 1.00 85.62 194 SER A O 1
ATOM 1505 N N . PRO A 1 195 ? 13.121 3.784 5.074 1.00 83.88 195 PRO A N 1
ATOM 1506 C CA . PRO A 1 195 ? 12.327 4.580 4.136 1.00 83.88 195 PRO A CA 1
ATOM 1507 C C . PRO A 1 195 ? 12.724 4.371 2.668 1.00 83.88 195 PRO A C 1
ATOM 1509 O O . PRO A 1 195 ? 11.868 4.351 1.786 1.00 83.88 195 PRO A O 1
ATOM 1512 N N . GLU A 1 196 ? 14.019 4.206 2.406 1.00 79.31 196 GLU A N 1
ATOM 1513 C CA . GLU A 1 196 ? 14.585 4.002 1.075 1.00 79.31 196 GLU A CA 1
ATOM 1514 C C . GLU A 1 196 ? 14.190 2.638 0.499 1.00 79.31 196 GLU A C 1
ATOM 1516 O O . GLU A 1 196 ? 13.839 2.545 -0.678 1.00 79.31 196 GLU A O 1
ATOM 1521 N N . ASP A 1 197 ? 14.183 1.593 1.330 1.00 80.94 197 ASP A N 1
ATOM 1522 C CA . ASP A 1 197 ? 13.714 0.264 0.940 1.00 80.94 197 ASP A CA 1
ATOM 1523 C C . ASP A 1 197 ? 12.210 0.243 0.710 1.00 80.94 197 ASP A C 1
ATOM 1525 O O . ASP A 1 197 ? 11.756 -0.311 -0.289 1.00 80.94 197 ASP A O 1
ATOM 1529 N N . TRP A 1 198 ? 11.431 0.913 1.561 1.00 87.19 198 TRP A N 1
ATOM 1530 C CA . TRP A 1 198 ? 9.998 1.088 1.329 1.00 87.19 198 TRP A CA 1
ATOM 1531 C C . TRP A 1 198 ? 9.710 1.814 0.019 1.00 87.19 198 TRP A C 1
ATOM 1533 O O . TRP A 1 198 ? 8.822 1.410 -0.731 1.00 87.19 198 TRP A O 1
ATOM 1543 N N . LEU A 1 199 ? 10.462 2.871 -0.286 1.00 80.25 199 LEU A N 1
ATOM 1544 C CA . LEU A 1 199 ? 10.301 3.604 -1.533 1.00 80.25 199 LEU A CA 1
ATOM 1545 C C . LEU A 1 199 ? 10.693 2.759 -2.747 1.00 80.25 199 LEU A C 1
ATOM 1547 O O . LEU A 1 199 ? 9.958 2.718 -3.734 1.00 80.25 199 LEU A O 1
ATOM 1551 N N . GLY A 1 200 ? 11.844 2.086 -2.682 1.00 71.56 200 GLY A N 1
ATOM 1552 C CA . GLY A 1 200 ? 12.301 1.187 -3.738 1.00 71.56 200 GLY A CA 1
ATOM 1553 C C . GLY A 1 200 ? 11.293 0.069 -3.990 1.00 71.56 200 GLY A C 1
ATOM 1554 O O . GLY A 1 200 ? 10.977 -0.234 -5.142 1.00 71.56 200 GLY A O 1
ATOM 1555 N N . PHE A 1 201 ? 10.731 -0.481 -2.913 1.00 81.56 201 PHE A N 1
ATOM 1556 C CA . PHE A 1 201 ? 9.649 -1.447 -2.961 1.00 81.56 201 PHE A CA 1
ATOM 1557 C C . PHE A 1 201 ? 8.426 -0.855 -3.652 1.00 81.56 201 PHE A C 1
ATOM 1559 O O . PHE A 1 201 ? 7.952 -1.425 -4.629 1.00 81.56 201 PHE A O 1
ATOM 1566 N N . ALA A 1 202 ? 7.955 0.316 -3.223 1.00 81.56 202 ALA A N 1
ATOM 1567 C CA . ALA A 1 202 ? 6.762 0.940 -3.776 1.00 81.56 202 ALA A CA 1
ATOM 1568 C C . ALA A 1 202 ? 6.882 1.256 -5.269 1.00 81.56 202 ALA A C 1
ATOM 1570 O O . ALA A 1 202 ? 5.969 0.945 -6.031 1.00 81.56 202 ALA A O 1
ATOM 1571 N N . LEU A 1 203 ? 8.020 1.792 -5.715 1.00 72.38 203 LEU A N 1
ATOM 1572 C CA . LEU A 1 203 ? 8.260 2.098 -7.128 1.00 72.38 203 LEU A CA 1
ATOM 1573 C C . LEU A 1 203 ? 8.260 0.839 -8.009 1.00 72.38 203 LEU A C 1
ATOM 1575 O O . LEU A 1 203 ? 7.763 0.874 -9.133 1.00 72.38 203 LEU A O 1
ATOM 1579 N N . ARG A 1 204 ? 8.784 -0.285 -7.505 1.00 69.19 204 ARG A N 1
ATOM 1580 C CA . ARG A 1 204 ? 8.861 -1.555 -8.249 1.00 69.19 204 ARG A CA 1
ATOM 1581 C C . ARG A 1 204 ? 7.558 -2.350 -8.184 1.00 69.19 204 ARG A C 1
ATOM 1583 O O . ARG A 1 204 ? 7.063 -2.819 -9.211 1.00 69.19 204 ARG A O 1
ATOM 1590 N N . ALA A 1 205 ? 6.963 -2.445 -6.997 1.00 73.81 205 ALA A N 1
ATOM 1591 C CA . ALA A 1 205 ? 5.671 -3.081 -6.746 1.00 73.81 205 ALA A CA 1
ATOM 1592 C C . ALA A 1 205 ? 4.486 -2.235 -7.233 1.00 73.81 205 ALA A C 1
ATOM 1594 O O . ALA A 1 205 ? 3.399 -2.766 -7.460 1.00 73.81 205 ALA A O 1
ATOM 1595 N N . GLY A 1 206 ? 4.698 -0.961 -7.572 1.00 74.06 206 GLY A N 1
ATOM 1596 C CA . GLY A 1 206 ? 3.652 -0.062 -8.066 1.00 74.06 206 GLY A CA 1
ATOM 1597 C C . GLY A 1 206 ? 2.635 0.301 -6.985 1.00 74.06 206 GLY A C 1
ATOM 1598 O O . GLY A 1 206 ? 1.471 0.541 -7.316 1.00 74.06 206 GLY A O 1
ATOM 1599 N N . VAL A 1 207 ? 3.086 0.292 -5.726 1.00 86.56 207 VAL A N 1
ATOM 1600 C CA . VAL A 1 207 ? 2.347 0.743 -4.543 1.00 86.56 207 VAL A CA 1
ATOM 1601 C C . VAL A 1 207 ? 2.256 2.265 -4.597 1.00 86.56 207 VAL A C 1
ATOM 1603 O O . VAL A 1 207 ? 3.249 2.948 -4.847 1.00 86.56 207 VAL A O 1
ATOM 1606 N N . ASP A 1 208 ? 1.069 2.805 -4.350 1.00 89.25 208 ASP A N 1
ATOM 1607 C CA . ASP A 1 208 ? 0.800 4.234 -4.512 1.00 89.25 208 ASP A CA 1
ATOM 1608 C C . ASP A 1 208 ? 1.157 5.071 -3.276 1.00 89.25 208 ASP A C 1
ATOM 1610 O O . ASP A 1 208 ? 1.317 6.289 -3.389 1.00 89.25 208 ASP A O 1
ATOM 1614 N N . ALA A 1 209 ? 1.317 4.443 -2.107 1.00 92.00 209 ALA A N 1
ATOM 1615 C CA . ALA A 1 209 ? 1.884 5.086 -0.926 1.00 92.00 209 ALA A CA 1
ATOM 1616 C C . ALA A 1 209 ? 2.552 4.099 0.042 1.00 92.00 209 ALA A C 1
ATOM 1618 O O . ALA A 1 209 ? 2.072 2.984 0.233 1.00 92.00 209 ALA A O 1
ATOM 1619 N N . ILE A 1 210 ? 3.632 4.542 0.691 1.00 89.44 210 ILE A N 1
ATOM 1620 C CA . ILE A 1 210 ? 4.359 3.750 1.691 1.00 89.44 210 ILE A CA 1
ATOM 1621 C C . ILE A 1 210 ? 3.781 3.943 3.102 1.00 89.44 210 ILE A C 1
ATOM 1623 O O . ILE A 1 210 ? 3.452 5.078 3.477 1.00 89.44 210 ILE A O 1
ATOM 1627 N N . PRO A 1 211 ? 3.687 2.867 3.906 1.00 92.06 211 PRO A N 1
ATOM 1628 C CA . PRO A 1 211 ? 3.226 2.953 5.284 1.00 92.06 211 PRO A CA 1
ATOM 1629 C C . PRO A 1 211 ? 4.317 3.508 6.209 1.00 92.06 211 PRO A C 1
ATOM 1631 O O . PRO A 1 211 ? 5.317 2.848 6.488 1.00 92.06 211 PRO A O 1
ATOM 1634 N N . CYS A 1 212 ? 4.101 4.696 6.777 1.00 93.19 212 CYS A N 1
ATOM 1635 C CA . CYS A 1 212 ? 4.863 5.154 7.937 1.00 93.19 212 CYS A CA 1
ATOM 1636 C C . CYS A 1 212 ? 4.228 4.566 9.205 1.00 93.19 212 CYS A C 1
ATOM 1638 O O . CYS A 1 212 ? 3.297 5.134 9.785 1.00 93.19 212 CYS A O 1
ATOM 1640 N N . LEU A 1 213 ? 4.699 3.379 9.597 1.00 90.50 213 LEU A N 1
ATOM 1641 C CA . LEU A 1 213 ? 4.185 2.662 10.763 1.00 90.50 213 LEU A CA 1
ATOM 1642 C C . LEU A 1 213 ? 4.651 3.337 12.060 1.00 90.50 213 LEU A C 1
ATOM 1644 O O . LEU A 1 213 ? 5.858 3.457 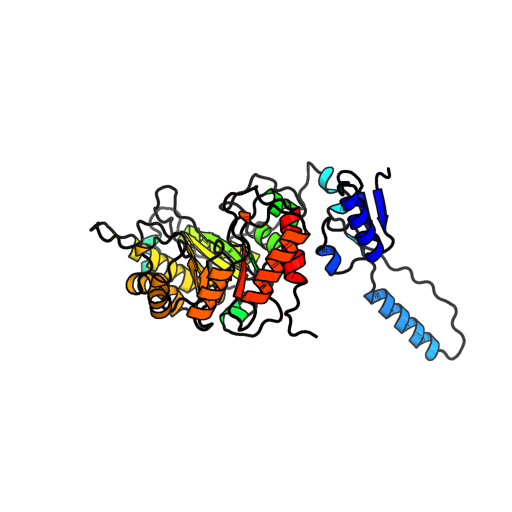12.302 1.00 90.50 213 LEU A O 1
ATOM 1648 N N . LEU A 1 214 ? 3.693 3.756 12.889 1.00 89.81 214 LEU A N 1
ATOM 1649 C CA . LEU A 1 214 ? 3.921 4.272 14.234 1.00 89.81 214 LEU A CA 1
ATOM 1650 C C . LEU A 1 214 ? 3.407 3.267 15.263 1.00 89.81 214 LEU A C 1
ATOM 1652 O O . LEU A 1 214 ? 2.204 3.011 15.364 1.00 89.81 214 LEU A O 1
ATOM 1656 N N . PHE A 1 215 ? 4.336 2.732 16.050 1.00 82.12 215 PHE A N 1
ATOM 1657 C CA . PHE A 1 215 ? 4.038 1.811 17.138 1.00 82.12 215 PHE A CA 1
ATOM 1658 C C . PHE A 1 215 ? 4.178 2.510 18.496 1.00 82.12 215 PHE A C 1
ATOM 1660 O O . PHE A 1 215 ? 5.060 3.362 18.659 1.00 82.12 215 PHE A O 1
ATOM 1667 N N . PRO A 1 216 ? 3.345 2.151 19.486 1.00 76.19 216 PRO A N 1
ATOM 1668 C CA . PRO A 1 216 ? 3.619 2.478 20.877 1.00 76.19 216 PRO A CA 1
ATOM 1669 C C . PRO A 1 216 ? 4.818 1.674 21.401 1.00 76.19 216 PRO A C 1
ATOM 1671 O O . PRO A 1 216 ? 5.220 0.664 20.816 1.00 76.19 216 PRO A O 1
ATOM 1674 N N . HIS A 1 217 ? 5.377 2.078 22.542 1.00 76.00 217 HIS A N 1
ATOM 1675 C CA . HIS A 1 217 ? 6.357 1.246 23.237 1.00 76.00 217 HIS A CA 1
ATOM 1676 C C . HIS A 1 217 ? 5.708 -0.052 23.745 1.00 76.00 217 HIS A C 1
ATOM 1678 O O . HIS A 1 217 ? 4.499 -0.112 23.970 1.00 76.00 217 HIS A O 1
ATOM 1684 N N . ARG A 1 218 ? 6.519 -1.095 23.991 1.00 65.25 218 ARG A N 1
ATOM 1685 C CA . ARG A 1 218 ? 6.055 -2.442 24.405 1.00 65.25 218 ARG A CA 1
ATOM 1686 C C . ARG A 1 218 ? 5.139 -2.457 25.644 1.00 65.25 218 ARG A C 1
ATOM 1688 O O . ARG A 1 218 ? 4.407 -3.419 25.831 1.00 65.25 218 ARG A O 1
ATOM 1695 N N . ALA A 1 219 ? 5.157 -1.407 26.469 1.00 61.38 219 ALA A N 1
ATOM 1696 C CA . ALA A 1 219 ? 4.285 -1.241 27.636 1.00 61.38 219 ALA A CA 1
ATOM 1697 C C . ALA A 1 219 ? 2.903 -0.615 27.322 1.00 61.38 219 ALA A C 1
ATOM 1699 O O . ALA A 1 219 ? 2.119 -0.362 28.236 1.00 61.38 219 ALA A O 1
ATOM 1700 N N . GLY A 1 220 ? 2.604 -0.324 26.050 1.00 65.00 220 GLY A N 1
ATOM 1701 C CA . GLY A 1 220 ? 1.397 0.399 25.631 1.00 65.00 220 GLY A CA 1
ATOM 1702 C C . GLY A 1 220 ? 1.472 1.913 25.849 1.00 65.00 220 GLY A C 1
ATOM 1703 O O . GLY A 1 220 ? 0.488 2.612 25.621 1.00 65.00 220 GLY A O 1
ATOM 1704 N N . THR A 1 221 ? 2.630 2.428 26.270 1.00 73.81 221 THR A N 1
ATOM 1705 C CA . THR A 1 221 ? 2.875 3.860 26.444 1.00 73.81 221 THR A CA 1
ATOM 1706 C C . THR A 1 221 ? 3.240 4.522 25.118 1.00 73.81 221 THR A C 1
ATOM 1708 O O . THR A 1 221 ? 3.869 3.919 24.243 1.00 73.81 221 THR A O 1
ATOM 1711 N N . LEU A 1 222 ? 2.843 5.786 24.970 1.00 78.94 222 LEU A N 1
ATOM 1712 C CA . LEU A 1 222 ? 3.218 6.590 23.813 1.00 78.94 222 LEU A CA 1
ATOM 1713 C C . LEU A 1 222 ? 4.705 6.960 23.896 1.00 78.94 222 LEU A C 1
ATOM 1715 O O . LEU A 1 222 ? 5.140 7.418 24.960 1.00 78.94 222 LEU A O 1
ATOM 1719 N N . PRO A 1 223 ? 5.473 6.798 22.807 1.00 79.44 223 PRO A N 1
ATOM 1720 C CA . PRO A 1 223 ? 6.822 7.330 22.742 1.00 79.44 223 PRO A CA 1
ATOM 1721 C C . PRO A 1 223 ? 6.802 8.864 22.763 1.00 79.44 223 PRO A C 1
ATOM 1723 O O . PRO A 1 223 ? 5.756 9.489 22.535 1.00 79.44 223 PRO A O 1
ATOM 1726 N N . PRO A 1 224 ? 7.955 9.502 23.015 1.00 78.94 224 PRO A N 1
ATOM 1727 C CA . PRO A 1 224 ? 8.102 10.934 22.817 1.00 78.94 224 PRO A CA 1
ATOM 1728 C C . PRO A 1 224 ? 7.697 11.337 21.392 1.00 78.94 224 PRO A C 1
ATOM 1730 O O . PRO A 1 224 ? 8.115 10.716 20.415 1.00 78.94 224 PRO A O 1
ATOM 1733 N N . VAL A 1 225 ? 6.923 12.420 21.259 1.00 81.62 225 VAL A N 1
ATOM 1734 C CA . VAL A 1 225 ? 6.431 12.911 19.955 1.00 81.62 225 VAL A CA 1
ATOM 1735 C C . VAL A 1 225 ? 7.567 13.124 18.954 1.00 81.62 225 VAL A C 1
ATOM 1737 O O . VAL A 1 225 ? 7.397 12.838 17.771 1.00 81.62 225 VAL A O 1
ATOM 1740 N N . PHE A 1 226 ? 8.742 13.571 19.410 1.00 75.25 226 PHE A N 1
ATOM 1741 C CA . PHE A 1 226 ? 9.882 13.817 18.527 1.00 75.25 226 PHE A CA 1
ATOM 1742 C C . PHE A 1 226 ? 10.339 12.553 17.773 1.00 75.25 226 PHE A C 1
ATOM 1744 O O . PHE A 1 226 ? 10.791 12.669 16.634 1.00 75.25 226 PHE A O 1
ATOM 1751 N N . GLU A 1 227 ? 10.200 11.354 18.355 1.00 80.50 227 GLU A N 1
ATOM 1752 C CA . GLU A 1 227 ? 10.553 10.101 17.678 1.00 80.50 227 GLU A CA 1
ATOM 1753 C C . GLU A 1 227 ? 9.644 9.862 16.469 1.00 80.50 227 GLU A C 1
ATOM 1755 O O . GLU A 1 227 ? 10.120 9.535 15.378 1.00 80.50 227 GLU A O 1
ATOM 1760 N N . TRP A 1 228 ? 8.340 10.096 16.641 1.00 86.25 228 TRP A N 1
ATOM 1761 C CA . TRP A 1 228 ? 7.364 10.028 15.557 1.00 86.25 228 TRP A CA 1
ATOM 1762 C C . TRP A 1 228 ? 7.622 11.095 14.497 1.00 86.25 228 TRP A C 1
ATOM 1764 O O . TRP A 1 228 ? 7.662 10.764 13.315 1.00 86.25 228 TRP A O 1
ATOM 1774 N N . LEU A 1 229 ? 7.872 12.347 14.894 1.00 82.44 229 LEU A N 1
ATOM 1775 C CA . LEU A 1 229 ? 8.175 13.426 13.946 1.00 82.44 229 LEU A CA 1
ATOM 1776 C C . LEU A 1 229 ? 9.424 13.115 13.113 1.00 82.44 229 LEU A C 1
ATOM 1778 O O . LEU A 1 229 ? 9.397 13.259 11.892 1.00 82.44 229 LEU A O 1
ATOM 1782 N N . ASN A 1 230 ? 10.495 12.635 13.751 1.00 77.62 230 ASN A N 1
ATOM 1783 C CA . ASN A 1 230 ? 11.728 12.249 13.067 1.00 77.62 230 ASN A CA 1
ATOM 1784 C C . ASN A 1 230 ? 11.506 11.080 12.105 1.00 77.62 230 ASN A C 1
ATOM 1786 O O . ASN A 1 230 ? 12.079 11.058 11.015 1.00 77.62 230 ASN A O 1
ATOM 1790 N N . ARG A 1 231 ? 10.685 10.097 12.490 1.00 86.38 231 ARG A N 1
ATOM 1791 C CA . ARG A 1 231 ? 10.344 8.973 11.613 1.00 86.38 231 ARG A CA 1
ATOM 1792 C C . ARG A 1 231 ? 9.546 9.446 10.399 1.00 86.38 231 ARG A C 1
ATOM 1794 O O . ARG A 1 231 ? 9.943 9.136 9.281 1.00 86.38 231 ARG A O 1
ATOM 1801 N N . ILE A 1 232 ? 8.489 10.233 10.599 1.00 86.56 232 ILE A N 1
ATOM 1802 C CA . ILE A 1 232 ? 7.660 10.773 9.509 1.00 86.56 232 ILE A CA 1
ATOM 1803 C C . ILE A 1 232 ? 8.512 11.608 8.555 1.00 86.56 232 ILE A C 1
ATOM 1805 O O . ILE A 1 232 ? 8.431 11.422 7.344 1.00 86.56 232 ILE A O 1
ATOM 1809 N N . GLU A 1 233 ? 9.388 12.466 9.082 1.00 80.94 233 GLU A N 1
ATOM 1810 C CA . GLU A 1 233 ? 10.265 13.297 8.259 1.00 80.94 233 GLU A CA 1
ATOM 1811 C C . GLU A 1 233 ? 11.161 12.461 7.339 1.00 80.94 233 GLU A C 1
ATOM 1813 O O . GLU A 1 233 ? 11.287 12.783 6.159 1.00 80.94 233 GLU A O 1
ATOM 1818 N N . LYS A 1 234 ? 11.749 11.368 7.840 1.00 81.25 234 LYS A N 1
ATOM 1819 C CA . LYS A 1 234 ? 12.564 10.462 7.015 1.00 81.25 234 LYS A CA 1
ATOM 1820 C C . LYS A 1 234 ? 11.749 9.833 5.881 1.00 81.25 234 LYS A C 1
ATOM 1822 O O . LYS A 1 234 ? 12.226 9.787 4.752 1.00 81.25 234 LYS A O 1
ATOM 1827 N N . TYR A 1 235 ? 10.519 9.398 6.161 1.00 88.75 235 TYR A N 1
ATOM 1828 C CA . TYR A 1 235 ? 9.630 8.804 5.155 1.00 88.75 235 TYR A CA 1
ATOM 1829 C C . TYR A 1 235 ? 9.191 9.822 4.100 1.00 88.75 235 TYR A C 1
ATOM 1831 O O . TYR A 1 235 ? 9.295 9.548 2.906 1.00 88.75 235 TYR A O 1
ATOM 1839 N N . VAL A 1 236 ? 8.766 11.015 4.527 1.00 83.56 236 VAL A N 1
ATOM 1840 C CA . VAL A 1 236 ? 8.404 12.104 3.612 1.00 83.56 236 VAL A CA 1
ATOM 1841 C C . VAL A 1 236 ? 9.603 12.475 2.747 1.00 83.56 236 VAL A C 1
ATOM 1843 O O . VAL A 1 236 ? 9.457 12.540 1.531 1.00 83.56 236 VAL A O 1
ATOM 1846 N N . ARG A 1 237 ? 10.798 12.650 3.334 1.00 77.00 237 ARG A N 1
ATOM 1847 C CA . ARG A 1 237 ? 12.033 12.960 2.592 1.00 77.00 237 ARG A CA 1
ATOM 1848 C C . ARG A 1 237 ? 12.382 11.895 1.561 1.00 77.00 237 ARG A C 1
ATOM 1850 O O . ARG A 1 237 ? 12.698 12.262 0.436 1.00 77.00 237 ARG A O 1
ATOM 1857 N N . ALA A 1 238 ? 12.307 10.614 1.915 1.00 75.62 238 ALA A N 1
ATOM 1858 C CA . ALA A 1 238 ? 12.574 9.537 0.969 1.00 75.62 238 ALA A CA 1
ATOM 1859 C C . ALA A 1 238 ? 11.606 9.604 -0.222 1.00 75.62 238 ALA A C 1
ATOM 1861 O O . ALA A 1 238 ? 12.037 9.605 -1.370 1.00 75.62 238 ALA A O 1
ATOM 1862 N N . ALA A 1 239 ? 10.305 9.757 0.036 1.00 78.44 239 ALA A N 1
ATOM 1863 C CA . ALA A 1 239 ? 9.288 9.795 -1.011 1.00 78.44 239 ALA A CA 1
ATOM 1864 C C . ALA A 1 239 ? 9.287 11.082 -1.864 1.00 78.44 239 ALA A C 1
ATOM 1866 O O . ALA A 1 239 ? 8.580 11.143 -2.879 1.00 78.44 239 ALA A O 1
ATOM 1867 N N . GLN A 1 240 ? 10.069 12.110 -1.511 1.00 72.56 240 GLN A N 1
ATOM 1868 C CA . GLN A 1 240 ? 10.100 13.374 -2.251 1.00 72.56 240 GLN A CA 1
ATOM 1869 C C . GLN A 1 240 ? 10.418 13.161 -3.735 1.00 72.56 240 GLN A C 1
ATOM 1871 O O . GLN A 1 240 ? 11.376 12.491 -4.106 1.00 72.56 240 GLN A O 1
ATOM 1876 N N . ASN A 1 241 ? 9.619 13.792 -4.601 1.00 66.81 241 ASN A N 1
ATOM 1877 C CA . ASN A 1 241 ? 9.746 13.732 -6.065 1.00 66.81 241 ASN A CA 1
ATOM 1878 C C . ASN A 1 241 ? 9.589 12.336 -6.694 1.00 66.81 241 ASN A C 1
ATOM 1880 O O . ASN A 1 241 ? 9.840 12.191 -7.887 1.00 66.81 241 ASN A O 1
ATOM 1884 N N . SER A 1 242 ? 9.136 11.333 -5.940 1.00 70.75 242 SER A N 1
ATOM 1885 C CA . SER A 1 242 ? 8.927 9.978 -6.463 1.00 70.75 242 SER A CA 1
ATOM 1886 C C . SER A 1 242 ? 7.542 9.756 -7.084 1.00 70.75 242 SER A C 1
ATOM 1888 O O . SER A 1 242 ? 7.357 8.829 -7.866 1.00 70.75 242 SER A O 1
ATOM 1890 N N . GLY A 1 243 ? 6.556 10.586 -6.720 1.00 74.00 243 GLY A N 1
ATOM 1891 C CA . GLY A 1 243 ? 5.139 10.367 -7.039 1.00 74.00 243 GLY A CA 1
ATOM 1892 C C . GLY A 1 243 ? 4.424 9.385 -6.097 1.00 74.00 243 GLY A C 1
ATOM 1893 O O . GLY A 1 243 ? 3.193 9.357 -6.089 1.00 74.00 243 GLY A O 1
ATOM 1894 N N . VAL A 1 244 ? 5.171 8.648 -5.268 1.00 82.81 244 VAL A N 1
ATOM 1895 C CA . VAL A 1 244 ? 4.653 7.760 -4.219 1.00 82.81 244 VAL A CA 1
ATOM 1896 C C . VAL A 1 244 ? 4.245 8.600 -3.007 1.00 82.81 244 VAL A C 1
ATOM 1898 O O . VAL A 1 244 ? 4.983 9.484 -2.575 1.00 82.81 244 VAL A O 1
ATOM 1901 N N . GLY A 1 245 ? 3.049 8.361 -2.469 1.00 90.00 245 GLY A N 1
ATOM 1902 C CA . GLY A 1 245 ? 2.584 9.010 -1.244 1.00 90.00 245 GLY A CA 1
ATOM 1903 C C . GLY A 1 245 ? 3.216 8.421 0.020 1.00 90.00 245 GLY A C 1
ATOM 1904 O O . GLY A 1 245 ? 3.805 7.344 0.005 1.00 90.00 245 GLY A O 1
ATOM 1905 N N . VAL A 1 246 ? 3.027 9.093 1.150 1.00 92.94 246 VAL A N 1
ATOM 1906 C CA . VAL A 1 246 ? 3.306 8.536 2.480 1.00 92.94 246 VAL A CA 1
ATOM 1907 C C . VAL A 1 246 ? 2.017 8.611 3.271 1.00 92.94 246 VAL A C 1
ATOM 1909 O O . VAL A 1 246 ? 1.393 9.666 3.309 1.00 92.94 246 VAL A O 1
ATOM 1912 N N . TYR A 1 247 ? 1.599 7.522 3.900 1.00 94.62 247 TYR A N 1
ATOM 1913 C CA . TYR A 1 247 ? 0.476 7.579 4.830 1.00 94.62 247 TYR A CA 1
ATOM 1914 C C . TYR A 1 247 ? 0.913 7.146 6.218 1.00 94.62 247 TYR A C 1
ATOM 1916 O O . TYR A 1 247 ? 1.797 6.304 6.383 1.00 94.62 247 TYR A O 1
ATOM 1924 N N . LEU A 1 248 ? 0.293 7.745 7.228 1.00 95.38 248 LEU A N 1
ATOM 1925 C CA . LEU A 1 248 ? 0.557 7.391 8.610 1.00 95.38 248 LEU A CA 1
ATOM 1926 C C . LEU A 1 248 ? -0.293 6.186 8.986 1.00 95.38 248 LEU A C 1
ATOM 1928 O O . LEU A 1 248 ? -1.498 6.207 8.759 1.00 95.38 248 LEU A O 1
ATOM 1932 N N . SER A 1 249 ? 0.298 5.169 9.600 1.00 93.88 249 SER A N 1
ATOM 1933 C CA . SER A 1 249 ? -0.450 4.049 10.174 1.00 93.88 249 SER A CA 1
ATOM 1934 C C . SER A 1 249 ? -0.090 3.913 11.641 1.00 93.88 249 SER A C 1
ATOM 1936 O O . SER A 1 249 ? 0.987 3.429 11.991 1.00 93.88 249 SER A O 1
ATOM 1938 N N . LEU A 1 250 ? -1.002 4.367 12.491 1.00 93.31 250 LEU A N 1
ATOM 1939 C CA . LEU A 1 250 ? -0.836 4.438 13.930 1.00 93.31 250 LEU A CA 1
ATOM 1940 C C . LEU A 1 250 ? -1.608 3.305 14.606 1.00 93.31 250 LEU A C 1
ATOM 1942 O O . LEU A 1 250 ? -2.835 3.252 14.525 1.00 93.31 250 LEU A O 1
ATOM 1946 N N . PHE A 1 251 ? -0.898 2.455 15.345 1.00 90.44 251 PHE A N 1
ATOM 1947 C CA . PHE A 1 251 ? -1.527 1.538 16.294 1.00 90.44 251 PHE A CA 1
ATOM 1948 C C . PHE A 1 251 ? -1.903 2.295 17.568 1.00 90.44 251 PHE A C 1
ATOM 1950 O O . PHE A 1 251 ? -1.031 2.720 18.326 1.00 90.44 251 PHE A O 1
ATOM 1957 N N . VAL A 1 252 ? -3.204 2.475 17.796 1.00 89.81 252 VAL A N 1
ATOM 1958 C CA . VAL A 1 252 ? -3.732 3.189 18.961 1.00 89.81 252 VAL A CA 1
ATOM 1959 C C . VAL A 1 252 ? -3.709 2.252 20.173 1.00 89.81 252 VAL A C 1
ATOM 1961 O O . VAL A 1 252 ? -4.380 1.219 20.145 1.00 89.81 252 VAL A O 1
ATOM 1964 N N . PRO A 1 253 ? -2.974 2.577 21.253 1.00 85.94 253 PRO A N 1
ATOM 1965 C CA . PRO A 1 253 ? -3.006 1.774 22.469 1.00 85.94 253 PRO A CA 1
ATOM 1966 C C . PRO A 1 253 ? -4.400 1.777 23.086 1.00 85.94 253 PRO A C 1
ATOM 1968 O O . PRO A 1 253 ? -5.028 2.830 23.194 1.00 85.94 253 PRO A O 1
ATOM 1971 N N . GLU A 1 254 ? -4.843 0.629 23.594 1.00 83.12 254 GLU A N 1
ATOM 1972 C CA . GLU A 1 254 ? -6.142 0.507 24.270 1.00 83.12 254 GLU A CA 1
ATOM 1973 C C . GLU A 1 254 ? -6.281 1.478 25.459 1.00 83.12 254 GLU A C 1
ATOM 1975 O O . GLU A 1 254 ? -7.361 1.986 25.733 1.00 83.12 254 GLU A O 1
ATOM 1980 N N . GLN A 1 255 ? -5.168 1.806 26.121 1.00 80.00 255 GLN A N 1
ATOM 1981 C CA . GLN A 1 255 ? -5.106 2.765 27.233 1.00 80.00 255 GLN A CA 1
ATOM 1982 C C . GLN A 1 255 ? -5.422 4.214 26.811 1.00 80.00 255 GLN A C 1
ATOM 1984 O O . GLN A 1 255 ? -5.741 5.049 27.656 1.00 80.00 255 GLN A O 1
ATOM 1989 N N . CYS A 1 256 ? -5.315 4.530 25.515 1.00 80.25 256 CYS A N 1
ATOM 1990 C CA . CYS A 1 256 ? -5.614 5.856 24.966 1.00 80.25 256 CYS A CA 1
ATOM 1991 C C . CYS A 1 256 ? -7.045 5.950 24.423 1.00 80.25 256 CYS A C 1
ATOM 1993 O O . CYS A 1 256 ? -7.373 6.900 23.712 1.00 80.25 256 CYS A O 1
ATOM 1995 N N . VAL A 1 257 ? -7.882 4.962 24.741 1.00 81.94 257 VAL A N 1
ATOM 1996 C CA . VAL A 1 257 ? -9.303 4.934 24.418 1.00 81.94 257 VAL A CA 1
ATOM 1997 C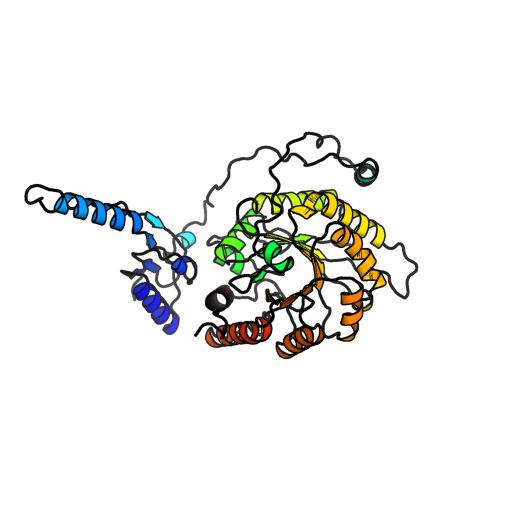 C . VAL A 1 257 ?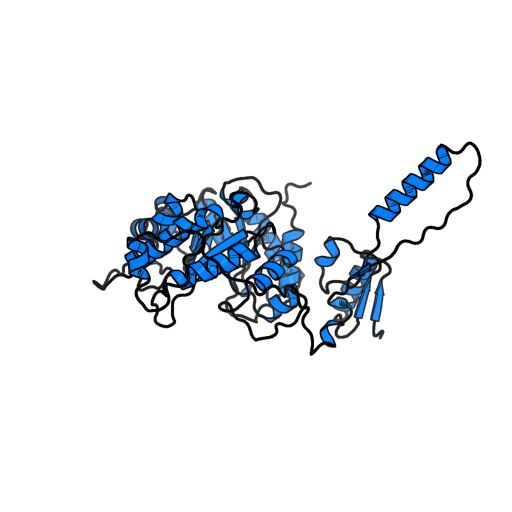 -10.106 4.912 25.727 1.00 81.94 257 VAL A C 1
ATOM 1999 O O . VAL A 1 257 ? -9.760 4.154 26.636 1.00 81.94 257 VAL A O 1
ATOM 2002 N N . PRO A 1 258 ? -11.197 5.694 25.836 1.00 73.81 258 PRO A N 1
ATOM 2003 C CA . PRO A 1 258 ? -12.093 5.647 26.989 1.00 73.81 258 PRO A CA 1
ATOM 2004 C C . PRO A 1 258 ? -12.647 4.237 27.243 1.00 73.81 258 PRO A C 1
ATOM 2006 O O . PRO A 1 258 ? -13.309 3.663 26.374 1.00 73.81 258 PRO A O 1
ATOM 2009 N N . GLN A 1 259 ? -12.435 3.697 28.448 1.00 72.94 259 GLN A N 1
ATOM 2010 C CA . GLN A 1 259 ? -13.000 2.405 28.853 1.00 72.94 259 GLN A CA 1
ATOM 2011 C C . GLN A 1 259 ? -14.311 2.580 29.639 1.00 72.94 259 GLN A C 1
ATOM 2013 O O . GLN A 1 259 ? -14.367 3.412 30.543 1.00 72.94 259 GLN A O 1
ATOM 2018 N N . PRO A 1 260 ? -15.347 1.750 29.398 1.00 64.56 260 PRO A N 1
ATOM 2019 C CA . PRO A 1 260 ? -16.633 1.857 30.099 1.00 64.56 260 PRO A CA 1
ATOM 2020 C C . PRO A 1 260 ? -16.555 1.683 31.626 1.00 64.56 260 PRO A C 1
ATOM 2022 O O . PRO A 1 260 ? -17.447 2.130 32.340 1.00 64.56 260 PRO A O 1
ATOM 2025 N N . SER A 1 261 ? -15.525 0.991 32.125 1.00 61.62 261 SER A N 1
ATOM 2026 C CA . SER A 1 261 ? -15.436 0.493 33.505 1.00 61.62 261 SER A CA 1
ATOM 2027 C C . SER A 1 261 ? -14.249 1.031 34.316 1.00 61.62 261 SER A C 1
ATOM 2029 O O . SER A 1 261 ? -14.045 0.588 35.446 1.00 61.62 261 SER A O 1
ATOM 2031 N N . ARG A 1 262 ? -13.438 1.952 33.775 1.00 59.56 262 ARG A N 1
ATOM 2032 C CA . ARG A 1 262 ? -12.250 2.503 34.456 1.00 59.56 262 ARG A CA 1
ATOM 2033 C C . ARG A 1 262 ? -12.252 4.034 34.442 1.00 59.56 262 ARG A C 1
ATOM 2035 O O . ARG A 1 262 ? -12.128 4.635 33.386 1.00 59.56 262 ARG A O 1
ATOM 2042 N N . ASN A 1 263 ? -12.247 4.641 35.632 1.00 49.47 263 ASN A N 1
ATOM 2043 C CA . ASN A 1 263 ? -11.899 6.054 35.857 1.00 49.47 263 ASN A CA 1
ATOM 2044 C C . ASN A 1 263 ? -10.365 6.231 35.943 1.00 49.47 263 ASN A C 1
ATOM 2046 O O . ASN A 1 263 ? -9.851 6.736 36.939 1.00 49.47 263 ASN A O 1
ATOM 2050 N N . GLY A 1 264 ? -9.620 5.704 34.968 1.00 49.59 264 GLY A N 1
ATOM 2051 C CA . GLY A 1 264 ? -8.156 5.824 34.912 1.00 49.59 264 GLY A CA 1
ATOM 2052 C C . GLY A 1 264 ? -7.696 7.077 34.160 1.00 49.59 264 GLY A C 1
ATOM 2053 O O . GLY A 1 264 ? -8.471 7.657 33.405 1.00 49.59 264 GLY A O 1
ATOM 2054 N N . GLU A 1 265 ? -6.433 7.475 34.346 1.00 52.25 265 GLU A N 1
ATOM 2055 C CA . GLU A 1 265 ? -5.765 8.492 33.519 1.00 52.25 265 GLU A CA 1
ATOM 2056 C C . GLU A 1 265 ? -5.783 8.063 32.042 1.00 52.25 265 GLU A C 1
ATOM 2058 O O . GLU A 1 265 ? -5.060 7.160 31.624 1.00 52.25 265 GLU A O 1
ATOM 2063 N N . GLU A 1 266 ? -6.647 8.697 31.250 1.00 65.44 266 GLU A N 1
ATOM 2064 C CA . GLU A 1 266 ? -6.710 8.514 29.801 1.00 65.44 266 GLU A CA 1
ATOM 2065 C C . GLU A 1 266 ? -5.464 9.126 29.148 1.00 65.44 266 GLU A C 1
ATOM 2067 O O . GLU A 1 266 ? -5.240 10.332 29.256 1.00 65.44 266 GLU A O 1
ATOM 2072 N N . CYS A 1 267 ? -4.699 8.350 28.368 1.00 73.25 267 CYS A N 1
ATOM 2073 C CA . CYS A 1 267 ? -3.677 8.938 27.489 1.00 73.25 267 CYS A CA 1
ATOM 2074 C C . CYS A 1 267 ? -4.263 9.593 26.226 1.00 73.25 267 CYS A C 1
ATOM 2076 O O . CYS A 1 267 ? -3.510 10.156 25.430 1.00 73.25 267 CYS A O 1
ATOM 2078 N N . THR A 1 268 ? -5.594 9.598 26.062 1.00 81.25 268 THR A N 1
ATOM 2079 C CA . THR A 1 268 ? -6.312 10.220 24.938 1.00 81.25 268 THR A CA 1
ATOM 2080 C C . THR A 1 268 ? -5.884 11.670 24.680 1.00 81.25 268 THR A C 1
ATOM 2082 O O . THR A 1 268 ? -5.542 11.973 23.538 1.00 81.25 268 THR A O 1
ATOM 2085 N N . PRO A 1 269 ? -5.835 12.587 25.676 1.00 85.25 269 PRO A N 1
ATOM 2086 C CA . PRO A 1 269 ? -5.438 13.975 25.424 1.00 85.25 269 PRO A CA 1
ATOM 2087 C C . PRO A 1 269 ? -3.998 14.085 24.917 1.00 85.25 269 PRO A C 1
ATOM 2089 O O . PRO A 1 269 ? -3.715 14.880 24.025 1.00 85.25 269 PRO A O 1
ATOM 2092 N N . ARG A 1 270 ? -3.099 13.239 25.437 1.00 85.75 270 ARG A N 1
ATOM 2093 C CA . ARG A 1 270 ? -1.693 13.192 25.021 1.00 85.75 270 ARG A CA 1
ATOM 2094 C C . ARG A 1 270 ? -1.550 12.671 23.590 1.00 85.75 270 ARG A C 1
ATOM 2096 O O . ARG A 1 270 ? -0.765 13.221 22.826 1.00 85.75 270 ARG A O 1
ATOM 2103 N N . LEU A 1 271 ? -2.339 11.664 23.209 1.00 88.56 271 LEU A N 1
ATOM 2104 C CA . LEU A 1 271 ? -2.384 11.161 21.836 1.00 88.56 271 LEU A CA 1
ATOM 2105 C C . LEU A 1 271 ? -2.934 12.207 20.859 1.00 88.56 271 LEU A C 1
ATOM 2107 O O . LEU A 1 271 ? -2.359 12.413 19.795 1.00 88.56 271 LEU A O 1
ATOM 2111 N N . VAL A 1 272 ? -4.022 12.889 21.224 1.00 90.38 272 VAL A N 1
ATOM 2112 C CA . VAL A 1 272 ? -4.617 13.950 20.396 1.00 90.38 272 VAL A CA 1
ATOM 2113 C C . VAL A 1 272 ? -3.643 15.117 20.223 1.00 90.38 272 VAL A C 1
ATOM 2115 O O . VAL A 1 272 ? -3.506 15.626 19.114 1.00 90.38 272 VAL A O 1
ATOM 2118 N N . ALA A 1 273 ? -2.924 15.508 21.280 1.00 87.88 273 ALA A N 1
ATOM 2119 C CA . ALA A 1 273 ? -1.870 16.518 21.191 1.00 87.88 273 ALA A CA 1
ATOM 2120 C C . ALA A 1 273 ? -0.728 16.075 20.259 1.00 87.88 273 ALA A C 1
ATOM 2122 O O . ALA A 1 273 ? -0.304 16.846 19.404 1.00 87.88 273 ALA A O 1
ATOM 2123 N N . ALA A 1 274 ? -0.288 14.816 20.353 1.00 89.00 274 ALA A N 1
ATOM 2124 C CA . ALA A 1 274 ? 0.719 14.255 19.453 1.00 89.00 274 ALA A CA 1
ATOM 2125 C C . ALA A 1 274 ? 0.272 14.272 17.981 1.00 89.00 274 ALA A C 1
ATOM 2127 O O . ALA A 1 274 ? 1.018 14.720 17.111 1.00 89.00 274 ALA A O 1
ATOM 2128 N N . LEU A 1 275 ? -0.956 13.821 17.699 1.00 92.81 275 LEU A N 1
ATOM 2129 C CA . LEU A 1 275 ? -1.542 13.849 16.357 1.00 92.81 275 LEU A CA 1
ATOM 2130 C C . LEU A 1 275 ? -1.672 15.278 15.824 1.00 92.81 275 LEU A C 1
ATOM 2132 O O . LEU A 1 275 ? -1.397 15.507 14.650 1.00 92.81 275 LEU A O 1
ATOM 2136 N N . ARG A 1 276 ? -2.028 16.240 16.678 1.00 93.19 276 ARG A N 1
ATOM 2137 C CA . ARG A 1 276 ? -2.072 17.665 16.335 1.00 93.19 276 ARG A CA 1
ATOM 2138 C C . ARG A 1 276 ? -0.716 18.197 15.905 1.00 93.19 276 ARG A C 1
ATOM 2140 O O . ARG A 1 276 ? -0.615 18.671 14.782 1.00 93.19 276 ARG A O 1
ATOM 2147 N N . THR A 1 277 ? 0.330 17.990 16.701 1.00 87.50 277 THR A N 1
ATOM 2148 C CA . THR A 1 277 ? 1.695 18.386 16.320 1.00 87.50 277 THR A CA 1
ATOM 2149 C C . THR A 1 277 ? 2.149 17.722 15.011 1.00 87.50 277 THR A C 1
ATOM 2151 O O . THR A 1 277 ? 2.823 18.353 14.195 1.00 87.50 277 THR A O 1
ATOM 2154 N N . ILE A 1 278 ? 1.765 16.462 14.761 1.00 90.75 278 ILE A N 1
ATOM 2155 C CA . ILE A 1 278 ? 2.033 15.794 13.477 1.00 90.75 278 ILE A CA 1
ATOM 2156 C C . ILE A 1 278 ? 1.296 16.497 12.328 1.00 90.75 278 ILE A C 1
ATOM 2158 O O . ILE A 1 278 ? 1.920 16.810 11.313 1.00 90.75 278 ILE A O 1
ATOM 2162 N N . CYS A 1 279 ? -0.006 16.752 12.471 1.00 91.44 279 CYS A N 1
ATOM 2163 C CA . CYS A 1 279 ? -0.819 17.384 11.430 1.00 91.44 279 CYS A CA 1
ATOM 2164 C C . CYS A 1 279 ? -0.347 18.818 11.144 1.00 91.44 279 CYS A C 1
ATOM 2166 O O . CYS A 1 279 ? -0.120 19.160 9.986 1.00 91.44 279 CYS A O 1
ATOM 2168 N N . ASP A 1 280 ? -0.070 19.612 12.181 1.00 86.00 280 ASP A N 1
ATOM 2169 C CA . ASP A 1 280 ? 0.476 20.970 12.070 1.00 86.00 280 ASP A CA 1
ATOM 2170 C C . ASP A 1 280 ? 1.766 21.028 11.241 1.00 86.00 280 ASP A C 1
ATOM 2172 O O . ASP A 1 280 ? 2.037 22.020 10.554 1.00 86.00 280 ASP A O 1
ATOM 2176 N N . ARG A 1 281 ? 2.577 19.966 11.300 1.00 84.25 281 ARG A N 1
ATOM 2177 C CA . ARG A 1 281 ? 3.861 19.883 10.600 1.00 84.25 281 ARG A CA 1
ATOM 2178 C C . ARG A 1 281 ? 3.768 19.256 9.211 1.00 84.25 281 ARG A C 1
ATOM 2180 O O . ARG A 1 281 ? 4.492 19.700 8.325 1.00 84.25 281 ARG A O 1
ATOM 2187 N N . PHE A 1 282 ? 2.928 18.238 9.030 1.00 88.94 282 PHE A N 1
ATOM 2188 C CA . PHE A 1 282 ? 2.967 17.350 7.860 1.00 88.94 282 PHE A CA 1
ATOM 2189 C C . PHE A 1 282 ? 1.645 17.255 7.081 1.00 88.94 282 PHE A C 1
ATOM 2191 O O . PHE A 1 282 ? 1.536 16.416 6.191 1.00 88.94 282 PHE A O 1
ATOM 2198 N N . ALA A 1 283 ? 0.642 18.094 7.364 1.00 86.81 283 ALA A N 1
ATOM 2199 C CA . ALA A 1 283 ? -0.656 18.051 6.676 1.00 86.81 283 ALA A CA 1
ATOM 2200 C C . ALA A 1 283 ? -0.571 18.120 5.144 1.00 86.81 283 ALA A C 1
ATOM 2202 O O . ALA A 1 283 ? -1.349 17.475 4.450 1.00 86.81 283 ALA A O 1
ATOM 2203 N N . GLU A 1 284 ? 0.379 18.888 4.608 1.00 83.50 284 GLU A N 1
ATOM 2204 C CA . GLU A 1 284 ? 0.575 18.999 3.158 1.00 83.50 284 GLU A CA 1
ATOM 2205 C C . GLU A 1 284 ? 1.207 17.738 2.538 1.00 83.50 284 GLU A C 1
ATOM 2207 O O . GLU A 1 284 ? 1.040 17.503 1.341 1.00 83.50 284 GLU A O 1
ATOM 2212 N N . ASP A 1 285 ? 1.910 16.930 3.338 1.00 86.56 285 ASP A N 1
ATOM 2213 C CA . ASP A 1 285 ? 2.681 15.766 2.888 1.00 86.56 285 ASP A CA 1
ATOM 2214 C C . ASP A 1 285 ? 1.965 14.428 3.160 1.00 86.56 285 ASP A C 1
ATOM 2216 O O . ASP A 1 285 ? 2.267 13.420 2.516 1.00 86.56 285 ASP A O 1
ATOM 2220 N N . LEU A 1 286 ? 1.013 14.406 4.100 1.00 90.75 286 LEU A N 1
ATOM 2221 C CA . LEU A 1 286 ? 0.280 13.214 4.530 1.00 90.75 286 LEU A CA 1
ATOM 2222 C C . LEU A 1 286 ? -1.154 13.216 3.980 1.00 90.75 286 LEU A C 1
ATOM 2224 O O . LEU A 1 286 ? -2.051 13.774 4.609 1.00 90.75 286 LEU A O 1
ATOM 2228 N N . PRO A 1 287 ? -1.426 12.549 2.842 1.00 91.75 287 PRO A N 1
ATOM 2229 C CA . PRO A 1 287 ? -2.785 12.411 2.323 1.00 91.75 287 PRO A CA 1
ATOM 2230 C C . PRO A 1 287 ? -3.724 11.606 3.224 1.00 91.75 287 PRO A C 1
ATOM 2232 O O . PRO A 1 287 ? -4.937 11.767 3.114 1.00 91.75 287 PRO A O 1
ATOM 2235 N N . LEU A 1 288 ? -3.191 10.717 4.068 1.00 95.31 288 LEU A N 1
ATOM 2236 C CA . LEU A 1 288 ? -3.979 9.768 4.848 1.00 95.31 288 LEU A CA 1
ATOM 2237 C C . LEU A 1 288 ? -3.332 9.484 6.210 1.00 95.31 288 LEU A C 1
ATOM 2239 O O . LEU A 1 288 ? -2.138 9.186 6.293 1.00 95.31 288 LEU A O 1
ATOM 2243 N N . VAL A 1 289 ? -4.151 9.501 7.262 1.00 96.56 289 VAL A N 1
ATOM 2244 C CA . VAL A 1 289 ? -3.819 8.970 8.591 1.00 96.56 289 VAL A CA 1
ATOM 2245 C C . VAL A 1 289 ? -4.745 7.800 8.899 1.00 96.56 289 VAL A C 1
ATOM 2247 O O . VAL A 1 289 ? -5.964 7.923 8.851 1.00 96.56 289 VAL A O 1
ATOM 2250 N N . MET A 1 290 ? -4.165 6.653 9.222 1.00 95.62 290 MET A N 1
ATOM 2251 C CA . MET A 1 290 ? -4.860 5.406 9.503 1.00 95.62 290 MET A CA 1
ATOM 2252 C C . MET A 1 290 ? -4.740 5.059 10.986 1.00 95.62 290 MET A C 1
ATOM 2254 O O . MET A 1 290 ? -3.634 4.931 11.510 1.00 95.62 290 MET A O 1
ATOM 2258 N N . LEU A 1 291 ? -5.883 4.892 11.650 1.00 94.50 291 LEU A N 1
ATOM 2259 C CA . LEU A 1 291 ? -5.979 4.464 13.042 1.00 94.50 291 LEU A CA 1
ATOM 2260 C C . LEU A 1 291 ? -6.251 2.959 13.103 1.00 94.50 291 LEU A C 1
ATOM 2262 O O . LEU A 1 291 ? -7.234 2.471 12.538 1.00 94.50 291 LEU A O 1
ATOM 2266 N N . ARG A 1 292 ? -5.373 2.236 13.798 1.00 91.19 292 ARG A N 1
ATOM 2267 C CA . ARG A 1 292 ? -5.361 0.773 13.895 1.00 91.19 292 ARG A CA 1
ATOM 2268 C C . ARG A 1 292 ? -5.466 0.291 15.331 1.00 91.19 292 ARG A C 1
ATOM 2270 O O . ARG A 1 292 ? -5.151 1.031 16.261 1.00 91.19 292 ARG A O 1
ATOM 2277 N N . GLY A 1 293 ? -5.890 -0.958 15.507 1.00 87.75 293 GLY A N 1
ATOM 2278 C CA . GLY A 1 293 ? -5.986 -1.605 16.819 1.00 87.75 293 GLY A CA 1
ATOM 2279 C C . GLY A 1 293 ? -7.094 -1.060 17.726 1.00 87.75 293 GLY A C 1
ATOM 2280 O O . GLY A 1 293 ? -7.086 -1.329 18.925 1.00 87.75 293 GLY A O 1
ATOM 2281 N N . LEU A 1 294 ? -8.051 -0.301 17.181 1.00 88.19 294 LEU A N 1
ATOM 2282 C CA . LEU A 1 294 ? -9.165 0.233 17.959 1.00 88.19 294 LEU A CA 1
ATOM 2283 C C . LEU A 1 294 ? -10.140 -0.894 18.351 1.00 88.19 294 LEU A C 1
ATOM 2285 O O . LEU A 1 294 ? -10.652 -1.600 17.476 1.00 88.19 294 LEU A O 1
ATOM 2289 N N . PRO A 1 295 ? -10.451 -1.069 19.647 1.00 86.56 295 PRO A N 1
ATOM 2290 C CA . PRO A 1 295 ? -11.431 -2.059 20.073 1.00 86.56 295 PRO A CA 1
ATOM 2291 C C . PRO A 1 295 ? -12.853 -1.624 19.687 1.00 86.56 295 PRO A C 1
ATOM 2293 O O . PRO A 1 295 ? -13.137 -0.439 19.527 1.00 86.56 295 PRO A O 1
ATOM 2296 N N . ARG A 1 296 ? -13.796 -2.574 19.610 1.00 86.31 296 ARG A N 1
ATOM 2297 C CA . ARG A 1 296 ? -15.195 -2.306 19.201 1.00 86.31 296 ARG A CA 1
ATOM 2298 C C . ARG A 1 296 ? -15.865 -1.173 19.985 1.00 86.31 296 ARG A C 1
ATOM 2300 O O . ARG A 1 296 ? -16.567 -0.356 19.403 1.00 86.31 296 ARG A O 1
ATOM 2307 N N . HIS A 1 297 ? -15.622 -1.086 21.293 1.00 85.25 297 HIS A N 1
ATOM 2308 C CA . HIS A 1 297 ? -16.202 -0.038 22.143 1.00 85.25 297 HIS A CA 1
ATOM 2309 C C . HIS A 1 297 ? -15.652 1.373 21.847 1.00 85.25 297 HIS A C 1
ATOM 2311 O O . HIS A 1 297 ? -16.278 2.363 22.226 1.00 85.25 297 HIS A O 1
ATOM 2317 N N . ALA A 1 298 ? -14.507 1.473 21.160 1.00 86.88 298 ALA A N 1
ATOM 2318 C CA . ALA A 1 298 ? -13.914 2.728 20.705 1.00 86.88 298 ALA A CA 1
ATOM 2319 C C . ALA A 1 298 ? -14.602 3.297 19.458 1.00 86.88 298 ALA A C 1
ATOM 2321 O O . ALA A 1 298 ? -14.468 4.486 19.180 1.00 86.88 298 ALA A O 1
ATOM 2322 N N . LEU A 1 299 ? -15.332 2.467 18.700 1.00 88.88 299 LEU A N 1
ATOM 2323 C CA . LEU A 1 299 ? -15.972 2.836 17.432 1.00 88.88 299 LEU A CA 1
ATOM 2324 C C . LEU A 1 299 ? -17.299 3.579 17.638 1.00 88.88 299 LEU A C 1
ATOM 2326 O O . LEU A 1 299 ? -18.317 3.267 17.020 1.00 88.88 299 LEU A O 1
ATOM 2330 N N . ARG A 1 300 ? -17.284 4.568 18.532 1.00 89.06 300 ARG A N 1
ATOM 2331 C CA . ARG A 1 300 ? -18.399 5.476 18.811 1.00 89.06 300 ARG A CA 1
ATOM 2332 C C . ARG A 1 300 ? -18.054 6.870 18.301 1.00 89.06 300 ARG A C 1
ATOM 2334 O O . ARG A 1 300 ? -16.891 7.278 18.339 1.00 89.06 300 ARG A O 1
ATOM 2341 N N . ALA A 1 301 ? -19.063 7.602 17.834 1.00 90.62 301 ALA A N 1
ATOM 2342 C CA . ALA A 1 301 ? -18.874 8.898 17.183 1.00 90.62 301 ALA A CA 1
ATOM 2343 C C . ALA A 1 301 ? -18.130 9.921 18.059 1.00 90.62 301 ALA A C 1
ATOM 2345 O O . ALA A 1 301 ? -17.294 10.667 17.553 1.00 90.62 301 ALA A O 1
ATOM 2346 N N . ASP A 1 302 ? -18.395 9.940 19.368 1.00 89.25 302 ASP A N 1
ATOM 2347 C CA . ASP A 1 302 ? -17.776 10.850 20.338 1.00 89.25 302 ASP A CA 1
ATOM 2348 C C . ASP A 1 302 ? -16.267 10.606 20.486 1.00 89.25 302 ASP A C 1
ATOM 2350 O O . ASP A 1 302 ? -15.471 11.548 20.481 1.00 89.25 302 ASP A O 1
ATOM 2354 N N . VAL A 1 303 ? -15.862 9.337 20.568 1.00 89.25 303 VAL A N 1
ATOM 2355 C CA . VAL A 1 303 ? -14.456 8.933 20.706 1.00 89.25 303 VAL A CA 1
ATOM 2356 C C . VAL A 1 303 ? -13.698 9.191 19.409 1.00 89.25 303 VAL A C 1
ATOM 2358 O O . VAL A 1 303 ? -12.644 9.828 19.422 1.00 89.25 303 VAL A O 1
ATOM 2361 N N . LEU A 1 304 ? -14.256 8.746 18.281 1.00 92.31 304 LEU A N 1
ATOM 2362 C CA . LEU A 1 304 ? -13.644 8.924 16.969 1.00 92.31 304 LEU A CA 1
ATOM 2363 C C . LEU A 1 304 ? -13.508 10.406 16.614 1.00 92.31 304 LEU A C 1
ATOM 2365 O O . LEU A 1 304 ? -12.443 10.822 16.167 1.00 92.31 304 LEU A O 1
ATOM 2369 N N . SER A 1 305 ? -14.526 11.229 16.878 1.00 93.12 305 SER A N 1
ATOM 2370 C CA . SER A 1 305 ? -14.455 12.674 16.622 1.00 93.12 305 SER A CA 1
ATOM 2371 C C . SER A 1 305 ? -13.362 13.353 17.446 1.00 93.12 305 SER A C 1
ATOM 2373 O O . SER A 1 305 ? -12.658 14.211 16.922 1.00 93.12 305 SER A O 1
ATOM 2375 N N . ARG A 1 306 ? -13.165 12.947 18.710 1.00 91.38 306 ARG A N 1
ATOM 2376 C CA . ARG A 1 306 ? -12.063 13.455 19.546 1.00 91.38 306 ARG A CA 1
ATOM 2377 C C . ARG A 1 306 ? -10.695 13.047 18.999 1.00 91.38 306 ARG A C 1
ATOM 2379 O O . ARG A 1 306 ? -9.812 13.893 18.908 1.00 91.38 306 ARG A O 1
ATOM 2386 N N . LEU A 1 307 ? -10.517 11.773 18.643 1.00 91.56 307 LEU A N 1
ATOM 2387 C CA . LEU A 1 307 ? -9.245 11.253 18.126 1.00 91.56 307 LEU A CA 1
ATOM 2388 C C . LEU A 1 307 ? -8.875 11.852 16.764 1.00 91.56 307 LEU A C 1
ATOM 2390 O O . LEU A 1 307 ? -7.698 12.067 16.488 1.00 91.56 307 LEU A O 1
ATOM 2394 N N . THR A 1 308 ? -9.873 12.120 15.922 1.00 94.44 308 THR A N 1
ATOM 2395 C CA . THR A 1 308 ? -9.677 12.554 14.531 1.00 94.44 308 THR A CA 1
ATOM 2396 C C . THR A 1 308 ? -9.768 14.057 14.319 1.00 94.44 308 THR A C 1
ATOM 2398 O O . THR A 1 308 ? -9.454 14.523 13.226 1.00 94.44 308 THR A O 1
ATOM 2401 N N . ALA A 1 309 ? -10.123 14.826 15.354 1.00 94.62 309 ALA A N 1
ATOM 2402 C CA . ALA A 1 309 ? -10.196 16.284 15.289 1.00 94.62 309 ALA A CA 1
ATOM 2403 C C . ALA A 1 309 ? -8.951 16.930 14.649 1.00 94.62 309 ALA A C 1
ATOM 2405 O O . ALA A 1 309 ? -9.140 17.722 13.727 1.00 94.62 309 ALA A O 1
ATOM 2406 N N . PRO A 1 310 ? -7.702 16.550 15.002 1.00 95.25 310 PRO A N 1
ATOM 2407 C CA . PRO A 1 310 ? -6.528 17.117 14.345 1.00 95.25 310 PRO A CA 1
ATOM 2408 C C . PRO A 1 310 ? -6.518 16.903 12.828 1.00 95.25 310 PRO A C 1
ATOM 2410 O O . PRO A 1 310 ? -6.323 17.842 12.067 1.00 95.25 310 PRO A O 1
ATOM 2413 N N . MET A 1 311 ? -6.798 15.687 12.359 1.00 95.94 311 MET A N 1
ATOM 2414 C CA . MET A 1 311 ? -6.812 15.391 10.926 1.00 95.94 311 MET A CA 1
ATOM 2415 C C . MET A 1 311 ? -7.889 16.197 10.196 1.00 95.94 311 MET A C 1
ATOM 2417 O O . MET A 1 311 ? -7.621 16.740 9.127 1.00 95.94 311 MET A O 1
ATOM 2421 N N . LYS A 1 312 ? -9.076 16.347 10.798 1.00 93.44 312 LYS A N 1
ATOM 2422 C CA . LYS A 1 312 ? -10.170 17.149 10.228 1.00 93.44 312 LYS A CA 1
ATOM 2423 C C . LYS A 1 312 ? -9.806 18.622 10.088 1.00 93.44 312 LYS A C 1
ATOM 2425 O O . LYS A 1 312 ? -10.052 19.211 9.040 1.00 93.44 312 LYS A O 1
ATOM 2430 N N . GLU A 1 313 ? -9.208 19.207 11.122 1.00 94.31 313 GLU A N 1
ATOM 2431 C CA . GLU A 1 313 ? -8.791 20.615 11.128 1.00 94.31 313 GLU A CA 1
ATOM 2432 C C . GLU A 1 313 ? -7.774 20.929 10.021 1.00 94.31 313 GLU A C 1
ATOM 2434 O O . GLU A 1 313 ? -7.751 22.040 9.494 1.00 94.31 313 GLU A O 1
ATOM 2439 N N . HIS A 1 314 ? -6.990 19.927 9.619 1.00 92.50 314 HIS A N 1
ATOM 2440 C CA . HIS A 1 314 ? -6.003 20.019 8.548 1.00 92.50 314 HIS A CA 1
ATOM 2441 C C . HIS A 1 314 ? -6.464 19.420 7.206 1.00 92.50 314 HIS A C 1
ATOM 2443 O O . HIS A 1 314 ? -5.658 19.321 6.282 1.00 92.50 314 HIS A O 1
ATOM 2449 N N . ALA A 1 315 ? -7.739 19.031 7.079 1.00 91.94 315 ALA A N 1
ATOM 2450 C CA . ALA A 1 315 ? -8.304 18.383 5.890 1.00 91.94 315 ALA A CA 1
ATOM 2451 C C . ALA A 1 315 ? -7.542 17.118 5.430 1.00 91.94 315 ALA A C 1
ATOM 2453 O O . ALA A 1 315 ? -7.476 16.809 4.238 1.00 91.94 315 ALA A O 1
ATOM 2454 N N . ILE A 1 316 ? -6.977 16.370 6.378 1.00 93.31 316 ILE A N 1
ATOM 2455 C CA . ILE A 1 316 ? -6.308 15.092 6.134 1.00 93.31 316 ILE A CA 1
ATOM 2456 C C . ILE A 1 316 ? -7.357 13.977 6.147 1.00 93.31 316 ILE A C 1
ATOM 2458 O O . ILE A 1 316 ? -8.159 13.869 7.079 1.00 93.31 316 ILE A O 1
ATOM 2462 N N . SER A 1 317 ? -7.336 13.110 5.132 1.00 94.69 317 SER A N 1
ATOM 2463 C CA . SER A 1 317 ? -8.225 11.946 5.108 1.00 94.69 317 SER A CA 1
ATOM 2464 C C . SER A 1 317 ? -7.883 10.998 6.252 1.00 94.69 317 SER A C 1
ATOM 2466 O O . SER A 1 317 ? -6.713 10.771 6.565 1.00 94.69 317 SER A O 1
ATOM 2468 N N . THR A 1 318 ? -8.904 10.418 6.871 1.00 96.19 318 THR A N 1
ATOM 2469 C CA . THR A 1 318 ? -8.738 9.487 7.985 1.00 96.19 318 THR A CA 1
ATOM 2470 C C . THR A 1 318 ? -9.297 8.114 7.634 1.00 96.19 318 THR A C 1
ATOM 2472 O O . THR A 1 318 ? -10.451 7.994 7.218 1.00 96.19 318 THR A O 1
ATOM 2475 N N . ALA A 1 319 ? -8.478 7.079 7.827 1.00 95.25 319 ALA A N 1
ATOM 2476 C CA . ALA A 1 319 ? -8.886 5.682 7.763 1.00 95.25 319 ALA A CA 1
ATOM 2477 C C . ALA A 1 319 ? -9.006 5.073 9.163 1.00 95.25 319 ALA A C 1
ATOM 2479 O O . ALA A 1 319 ? -8.165 5.325 10.026 1.00 95.25 319 ALA A O 1
ATOM 2480 N N . VAL A 1 320 ? -10.009 4.223 9.375 1.00 94.06 320 VAL A N 1
ATOM 2481 C CA . VAL A 1 320 ? -10.152 3.430 10.606 1.00 94.06 320 VAL A CA 1
ATOM 2482 C C . VAL A 1 320 ? -10.197 1.944 10.270 1.00 94.06 320 VAL A C 1
ATOM 2484 O O . VAL A 1 320 ? -10.948 1.514 9.396 1.00 94.06 320 VAL A O 1
ATOM 2487 N N . GLU A 1 321 ? -9.386 1.150 10.962 1.00 91.38 321 GLU A N 1
ATOM 2488 C CA . GLU A 1 321 ? -9.432 -0.310 10.896 1.00 91.38 321 GLU A CA 1
ATOM 2489 C C . GLU A 1 321 ? -10.613 -0.865 11.693 1.00 91.38 321 GLU A C 1
ATOM 2491 O O . GLU A 1 321 ? -10.807 -0.519 12.860 1.00 91.38 321 GLU A O 1
ATOM 2496 N N . LEU A 1 322 ? -11.395 -1.746 11.065 1.00 87.75 322 LEU A N 1
ATOM 2497 C CA . LEU A 1 322 ? -12.562 -2.351 11.701 1.00 87.75 322 LEU A CA 1
ATOM 2498 C C . LEU A 1 322 ? -12.212 -3.712 12.333 1.00 87.75 322 LEU A C 1
ATOM 2500 O O . LEU A 1 322 ? -11.748 -4.605 11.618 1.00 87.75 322 LEU A O 1
ATOM 2504 N N . PRO A 1 323 ? -12.498 -3.934 13.631 1.00 78.38 323 PRO A N 1
ATOM 2505 C CA . PRO A 1 323 ? -12.301 -5.205 14.327 1.00 78.38 323 PRO A CA 1
ATOM 2506 C C . PRO A 1 323 ? -13.424 -6.207 13.979 1.00 78.38 323 PRO A C 1
ATOM 2508 O O . PRO A 1 323 ? -14.274 -6.560 14.810 1.00 78.38 323 PRO A O 1
ATOM 2511 N N . GLY A 1 324 ? -13.431 -6.660 12.724 1.00 70.19 324 GLY A N 1
ATOM 2512 C CA . GLY A 1 324 ? -14.394 -7.619 12.169 1.00 70.19 324 GLY A CA 1
ATOM 2513 C C . GLY A 1 324 ? -15.834 -7.096 12.050 1.00 70.19 324 GLY A C 1
ATOM 2514 O O . GLY A 1 324 ? -16.125 -5.951 12.400 1.00 70.19 324 GLY A O 1
ATOM 2515 N N . GLN A 1 325 ? -16.733 -7.964 11.567 1.00 61.66 325 GLN A N 1
ATOM 2516 C CA . GLN A 1 325 ? -18.132 -7.667 11.215 1.00 61.66 325 GLN A CA 1
ATOM 2517 C C . GLN A 1 325 ? -18.826 -6.751 12.236 1.00 61.66 325 GLN A C 1
ATOM 2519 O O . GLN A 1 325 ? -19.101 -7.168 13.366 1.00 61.66 325 GLN A O 1
ATOM 2524 N N . SER A 1 326 ? -19.068 -5.493 11.857 1.00 58.34 326 SER A N 1
ATOM 2525 C CA . SER A 1 326 ? -19.806 -4.519 12.670 1.00 58.34 326 SER A CA 1
ATOM 2526 C C . SER A 1 326 ? -20.543 -3.505 11.788 1.00 58.34 326 SER A C 1
ATOM 2528 O O . SER A 1 326 ? -20.094 -2.380 11.571 1.00 58.34 326 SER A O 1
ATOM 2530 N N . GLU A 1 327 ? -21.722 -3.893 11.298 1.00 61.47 327 GLU A N 1
ATOM 2531 C CA . GLU A 1 327 ? -22.667 -2.952 10.670 1.00 61.47 327 GLU A CA 1
ATOM 2532 C C . GLU A 1 327 ? -23.077 -1.821 11.639 1.00 61.47 327 GLU A C 1
ATOM 2534 O O . GLU A 1 327 ? -23.358 -0.699 11.221 1.00 61.47 327 GLU A O 1
ATOM 2539 N N . ASP A 1 328 ? -23.010 -2.073 12.949 1.00 64.50 328 ASP A N 1
ATOM 2540 C CA . ASP A 1 328 ? -23.387 -1.115 13.994 1.00 64.50 328 ASP A CA 1
ATOM 2541 C C . ASP A 1 328 ? -22.454 0.109 14.090 1.00 64.50 328 ASP A C 1
ATOM 2543 O O . ASP A 1 328 ? -22.827 1.144 14.647 1.00 64.50 328 ASP A O 1
ATOM 2547 N N . SER A 1 329 ? -21.236 0.039 13.538 1.00 75.62 329 SER A N 1
ATOM 2548 C CA . SER A 1 329 ? -20.259 1.137 13.620 1.00 75.62 329 SER A CA 1
ATOM 2549 C C . SER A 1 329 ? -20.427 2.190 12.522 1.00 75.62 329 SER A C 1
ATOM 2551 O O . SER A 1 329 ? -19.877 3.284 12.628 1.00 75.62 329 SER A O 1
ATOM 2553 N N . VAL A 1 330 ? -21.225 1.914 11.490 1.00 77.25 330 VAL A N 1
ATOM 2554 C CA . VAL A 1 330 ? -21.356 2.754 10.289 1.00 77.25 330 VAL A CA 1
ATOM 2555 C C . VAL A 1 330 ? -21.831 4.168 10.598 1.00 77.25 330 VAL A C 1
ATOM 2557 O O . VAL A 1 330 ? -21.210 5.144 10.176 1.00 77.25 330 VAL A O 1
ATOM 2560 N N . ALA A 1 331 ? -22.920 4.284 11.359 1.00 83.56 331 ALA A N 1
ATOM 2561 C CA . ALA A 1 331 ? -23.469 5.582 11.729 1.00 83.56 331 ALA A CA 1
ATOM 2562 C C . ALA A 1 331 ? -22.444 6.405 12.523 1.00 83.56 331 ALA A C 1
ATOM 2564 O O . ALA A 1 331 ? -22.311 7.604 12.295 1.00 83.56 331 ALA A O 1
ATOM 2565 N N . SER A 1 332 ? -21.672 5.744 13.391 1.00 88.69 332 SER A N 1
ATOM 2566 C CA . SER A 1 332 ? -20.626 6.387 14.188 1.00 88.69 332 SER A CA 1
ATOM 2567 C C . SER A 1 332 ? -19.455 6.878 13.337 1.00 88.69 332 SER A C 1
ATOM 2569 O O . SER A 1 332 ? -18.968 7.981 13.567 1.00 88.69 332 SER A O 1
ATOM 2571 N N . LEU A 1 333 ? -19.021 6.097 12.341 1.00 90.38 333 LEU A N 1
ATOM 2572 C CA . LEU A 1 333 ? -17.949 6.480 11.413 1.00 90.38 333 LEU A CA 1
ATOM 2573 C C . LEU A 1 333 ? -18.350 7.694 10.565 1.00 90.38 333 LEU A C 1
ATOM 2575 O O . LEU A 1 333 ? -17.571 8.635 10.441 1.00 90.38 333 LEU A O 1
ATOM 2579 N N . LEU A 1 334 ? -19.578 7.698 10.032 1.00 87.62 334 LEU A N 1
ATOM 2580 C CA . LEU A 1 334 ? -20.108 8.818 9.249 1.00 87.62 334 LEU A CA 1
ATOM 2581 C C . LEU A 1 334 ? -20.291 10.080 10.102 1.00 87.62 334 LEU A C 1
ATOM 2583 O O . LEU A 1 334 ? -19.932 11.163 9.659 1.00 87.62 334 LEU A O 1
ATOM 2587 N N . GLN A 1 335 ? -20.809 9.953 11.329 1.00 89.62 335 GLN A N 1
ATOM 2588 C CA . GLN A 1 335 ? -20.922 11.080 12.268 1.00 89.62 335 GLN A CA 1
ATOM 2589 C C . GLN A 1 335 ? -19.556 11.637 12.679 1.00 89.62 335 GLN A C 1
ATOM 2591 O O . GLN A 1 335 ? -19.433 12.822 12.971 1.00 89.62 335 GLN A O 1
ATOM 2596 N N . ALA A 1 336 ? -18.533 10.784 12.707 1.00 90.88 336 ALA A N 1
ATOM 2597 C CA . ALA A 1 336 ? -17.165 11.179 12.980 1.00 90.88 336 ALA A CA 1
ATOM 2598 C C . ALA A 1 336 ? -16.398 11.619 11.721 1.00 90.88 336 ALA A C 1
ATOM 2600 O O . ALA A 1 336 ? -15.187 11.779 11.822 1.00 90.88 336 ALA A O 1
ATOM 2601 N N . ASP A 1 337 ? -17.057 11.874 10.584 1.00 90.19 337 ASP A N 1
ATOM 2602 C CA . ASP A 1 337 ? -16.453 12.261 9.292 1.00 90.19 337 ASP A CA 1
ATOM 2603 C C . ASP A 1 337 ? -15.215 11.430 8.911 1.00 90.19 337 ASP A C 1
ATOM 2605 O O . ASP A 1 337 ? -14.231 11.944 8.375 1.00 90.19 337 ASP A O 1
ATOM 2609 N N . ILE A 1 338 ? -15.233 10.132 9.219 1.00 93.06 338 ILE A N 1
ATOM 2610 C CA . ILE A 1 338 ? -14.213 9.213 8.719 1.00 93.06 338 ILE A CA 1
ATOM 2611 C C . ILE A 1 338 ? -14.345 9.165 7.196 1.00 93.06 338 ILE A C 1
ATOM 2613 O O . ILE A 1 338 ? -15.455 9.148 6.682 1.00 93.06 338 ILE A O 1
ATOM 2617 N N . THR A 1 339 ? -13.233 9.164 6.462 1.00 91.69 339 THR A N 1
ATOM 2618 C CA . THR A 1 339 ? -13.247 9.192 4.986 1.00 91.69 339 THR A CA 1
ATOM 2619 C C . THR A 1 339 ? -12.984 7.822 4.375 1.00 91.69 339 THR A C 1
ATOM 2621 O O . THR A 1 339 ? -13.309 7.577 3.213 1.00 91.69 339 THR A O 1
ATOM 2624 N N . ALA A 1 340 ? -12.357 6.927 5.137 1.00 93.12 340 ALA A N 1
ATOM 2625 C CA . ALA A 1 340 ? -11.960 5.615 4.667 1.00 93.12 340 ALA A CA 1
ATOM 2626 C C . ALA A 1 340 ? -12.018 4.559 5.776 1.00 93.12 340 ALA A C 1
ATOM 2628 O O . ALA A 1 340 ? -11.919 4.869 6.962 1.00 93.12 340 ALA A O 1
ATOM 2629 N N . VAL A 1 341 ? -12.119 3.289 5.402 1.00 92.31 341 VAL A N 1
ATOM 2630 C CA . VAL A 1 341 ? -11.996 2.175 6.349 1.00 92.31 341 VAL A CA 1
ATOM 2631 C C . VAL A 1 341 ? -11.031 1.131 5.846 1.00 92.31 341 VAL A C 1
ATOM 2633 O O . VAL A 1 341 ? -10.870 0.952 4.640 1.00 92.31 341 VAL A O 1
ATOM 2636 N N . VAL A 1 342 ? -10.480 0.370 6.780 1.00 90.88 342 VAL A N 1
ATOM 2637 C CA . VAL A 1 342 ? -9.663 -0.797 6.477 1.00 90.88 342 VAL A CA 1
ATOM 2638 C C . VAL A 1 342 ? -10.422 -2.058 6.853 1.00 90.88 342 VAL A C 1
ATOM 2640 O O . VAL A 1 342 ? -10.719 -2.291 8.026 1.00 90.88 342 VAL A O 1
ATOM 2643 N N . ALA A 1 343 ? -10.717 -2.864 5.837 1.00 85.00 343 ALA A N 1
ATOM 2644 C CA . ALA A 1 343 ? -11.464 -4.113 5.920 1.00 85.00 343 ALA A CA 1
ATOM 2645 C C . ALA A 1 343 ? -10.714 -5.239 5.173 1.00 85.00 343 ALA A C 1
ATOM 2647 O O . ALA A 1 343 ? -11.301 -6.046 4.461 1.00 85.00 343 ALA A O 1
ATOM 2648 N N . ALA A 1 344 ? -9.389 -5.284 5.326 1.00 69.12 344 ALA A N 1
ATOM 2649 C CA . ALA A 1 344 ? -8.494 -6.145 4.546 1.00 69.12 344 ALA A CA 1
ATOM 2650 C C . ALA A 1 344 ? -8.712 -7.660 4.720 1.00 69.12 344 ALA A C 1
ATOM 2652 O O . ALA A 1 344 ? -8.326 -8.427 3.847 1.00 69.12 344 ALA A O 1
ATOM 2653 N N . ASP A 1 345 ? -9.354 -8.080 5.812 1.00 75.81 345 ASP A N 1
ATOM 2654 C CA . ASP A 1 345 ? -9.620 -9.495 6.109 1.00 75.81 345 ASP A CA 1
ATOM 2655 C C . ASP A 1 345 ? -11.077 -9.908 5.831 1.00 75.81 345 ASP A C 1
ATOM 2657 O O . ASP A 1 345 ? -11.480 -11.028 6.144 1.00 75.81 345 ASP A O 1
ATOM 2661 N N . TYR A 1 346 ? -11.890 -9.012 5.263 1.00 82.69 346 TYR A N 1
ATOM 2662 C CA . TYR A 1 346 ? -13.311 -9.264 5.040 1.00 82.69 346 TYR A CA 1
ATOM 2663 C C . TYR A 1 346 ? -13.549 -10.036 3.737 1.00 82.69 346 TYR A C 1
ATOM 2665 O O . TYR A 1 346 ? -12.969 -9.696 2.695 1.00 82.69 346 TYR A O 1
ATOM 2673 N N . PRO A 1 347 ? -14.431 -11.053 3.753 1.00 85.31 347 PRO A N 1
ATOM 2674 C CA . PRO A 1 347 ? -14.906 -11.706 2.541 1.00 85.31 347 PRO A CA 1
ATOM 2675 C C . PRO A 1 347 ? -15.467 -10.705 1.531 1.00 85.31 347 PRO A C 1
ATOM 2677 O O . PRO A 1 347 ? -16.040 -9.677 1.894 1.00 85.31 347 PRO A O 1
ATOM 2680 N N . LEU A 1 348 ? -15.343 -11.033 0.245 1.00 88.31 348 LEU A N 1
ATOM 2681 C CA . LEU A 1 348 ? -15.763 -10.150 -0.843 1.00 88.31 348 LEU A CA 1
ATOM 2682 C C . LEU A 1 348 ? -17.230 -9.716 -0.715 1.00 88.31 348 LEU A C 1
ATOM 2684 O O . LEU A 1 348 ? -17.547 -8.546 -0.903 1.00 88.31 348 LEU A O 1
ATOM 2688 N N . GLU A 1 349 ? -18.117 -10.646 -0.360 1.00 88.81 349 GLU A N 1
ATOM 2689 C CA . GLU A 1 349 ? -19.552 -10.382 -0.188 1.00 88.81 349 GLU A CA 1
ATOM 2690 C C . GLU A 1 349 ? -19.828 -9.331 0.897 1.00 88.81 349 GLU A C 1
ATOM 2692 O O . GLU A 1 349 ? -20.705 -8.475 0.742 1.00 88.81 349 GLU A O 1
ATOM 2697 N N . GLU A 1 350 ? -19.037 -9.342 1.968 1.00 86.38 350 GLU A N 1
ATOM 2698 C CA . GLU A 1 350 ? -19.144 -8.371 3.052 1.00 86.38 350 GLU A CA 1
ATOM 2699 C C . GLU A 1 350 ? -18.609 -7.008 2.631 1.00 86.38 350 GLU A C 1
ATOM 2701 O O . GLU A 1 350 ? -19.249 -6.001 2.911 1.00 86.38 350 GLU A O 1
ATOM 2706 N N . LEU A 1 351 ? -17.495 -6.954 1.894 1.00 87.88 351 LEU A N 1
ATOM 2707 C CA . LEU A 1 351 ? -16.984 -5.695 1.343 1.00 87.88 351 LEU A CA 1
ATOM 2708 C C . LEU A 1 351 ? -17.971 -5.054 0.364 1.00 87.88 351 LEU A C 1
ATOM 2710 O O . LEU A 1 351 ? -18.158 -3.838 0.396 1.00 87.88 351 LEU A O 1
ATOM 2714 N N . ILE A 1 352 ? -18.634 -5.857 -0.475 1.00 89.31 352 ILE A N 1
ATOM 2715 C CA . ILE A 1 352 ? -19.693 -5.385 -1.379 1.00 89.31 352 ILE A CA 1
ATOM 2716 C C . ILE A 1 352 ? -20.854 -4.805 -0.568 1.00 89.31 352 ILE A C 1
ATOM 2718 O O . ILE A 1 352 ? -21.353 -3.723 -0.881 1.00 89.31 352 ILE A O 1
ATOM 2722 N N . THR A 1 353 ? -21.280 -5.519 0.476 1.00 87.19 353 THR A N 1
ATOM 2723 C CA . THR A 1 353 ? -22.375 -5.086 1.352 1.00 87.19 353 THR A CA 1
ATOM 2724 C C . THR A 1 353 ? -22.014 -3.789 2.062 1.00 87.19 353 THR A C 1
ATOM 2726 O O . THR A 1 353 ? -22.758 -2.820 1.979 1.00 87.19 353 THR A O 1
ATOM 2729 N N . LEU A 1 354 ? -20.831 -3.726 2.665 1.00 85.25 354 LEU A N 1
ATOM 2730 C CA . LEU A 1 354 ? -20.292 -2.564 3.359 1.00 85.25 354 LEU A CA 1
ATOM 2731 C C . LEU A 1 354 ? -20.201 -1.341 2.435 1.00 85.25 354 LEU A C 1
ATOM 2733 O O . LEU A 1 354 ? -20.724 -0.277 2.765 1.00 85.25 354 LEU A O 1
ATOM 2737 N N . LYS A 1 355 ? -19.637 -1.507 1.232 1.00 86.56 355 LYS A N 1
ATOM 2738 C CA . LYS A 1 355 ? -19.559 -0.437 0.230 1.00 86.56 355 LYS A CA 1
ATOM 2739 C C . LYS A 1 355 ? -20.949 0.075 -0.172 1.00 86.56 355 LYS A C 1
ATOM 2741 O O . LYS A 1 355 ? -21.156 1.287 -0.259 1.00 86.56 355 LYS A O 1
ATOM 2746 N N . ARG A 1 356 ? -21.912 -0.834 -0.377 1.00 85.31 356 ARG A N 1
ATOM 2747 C CA . ARG A 1 356 ? -23.303 -0.492 -0.722 1.00 85.31 356 ARG A CA 1
ATOM 2748 C C . ARG A 1 356 ? -24.007 0.239 0.419 1.00 85.31 356 ARG A C 1
ATOM 2750 O O . ARG A 1 356 ? -24.629 1.269 0.178 1.00 85.31 356 ARG A O 1
ATOM 2757 N N . THR A 1 357 ? -23.893 -0.264 1.646 1.00 81.06 357 THR A N 1
ATOM 2758 C CA . THR A 1 357 ? -24.493 0.331 2.851 1.00 81.06 357 THR A CA 1
ATOM 2759 C C . THR A 1 357 ? -24.000 1.761 3.073 1.00 81.06 357 THR A C 1
ATOM 2761 O O . THR A 1 357 ? -24.734 2.598 3.595 1.00 81.06 357 THR A O 1
ATOM 2764 N N . TRP A 1 358 ? -22.783 2.081 2.630 1.00 78.38 358 TRP A N 1
ATOM 2765 C CA . TRP A 1 358 ? -22.202 3.419 2.755 1.00 78.38 358 TRP A CA 1
ATOM 2766 C C . TRP A 1 358 ? -22.511 4.362 1.606 1.00 78.38 358 TRP A C 1
ATOM 2768 O O . TRP A 1 358 ? -22.076 5.512 1.656 1.00 78.38 358 TRP A O 1
ATOM 2778 N N . GLY A 1 359 ? -23.260 3.910 0.595 1.00 71.94 359 GLY A N 1
ATOM 2779 C CA . GLY A 1 359 ? -23.647 4.731 -0.551 1.00 71.94 359 GLY A CA 1
ATOM 2780 C C . GLY A 1 359 ? -22.450 5.392 -1.231 1.00 71.94 359 GLY A C 1
ATOM 2781 O O . GLY A 1 359 ? -22.551 6.548 -1.625 1.00 71.94 359 GLY A O 1
ATOM 2782 N N . GLU A 1 360 ? -21.307 4.697 -1.267 1.00 70.69 360 GLU A N 1
ATOM 2783 C CA . GLU A 1 360 ? -20.052 5.176 -1.874 1.00 70.69 360 GLU A CA 1
ATOM 2784 C C . GLU A 1 360 ? -19.450 6.430 -1.206 1.00 70.69 360 GLU A C 1
ATOM 2786 O O . GLU A 1 360 ? -18.536 7.052 -1.738 1.00 70.69 360 GLU A O 1
ATOM 2791 N N . ARG A 1 361 ? -19.917 6.790 -0.000 1.00 78.81 361 ARG A N 1
ATOM 2792 C CA . ARG A 1 361 ? -19.431 7.965 0.750 1.00 78.81 361 ARG A CA 1
ATOM 2793 C C . ARG A 1 361 ? -18.082 7.738 1.425 1.00 78.81 361 ARG A C 1
ATOM 2795 O O . ARG A 1 361 ? -17.404 8.701 1.767 1.00 78.81 361 ARG A O 1
ATOM 2802 N N . LEU A 1 362 ? -17.724 6.477 1.655 1.00 85.06 362 LEU A N 1
ATOM 2803 C CA . LEU A 1 362 ? -16.492 6.068 2.316 1.00 85.06 362 LEU A CA 1
ATOM 2804 C C . LEU A 1 362 ? -15.618 5.285 1.348 1.00 85.06 362 LEU A C 1
ATOM 2806 O O . LEU A 1 362 ? -16.101 4.424 0.613 1.00 85.06 362 LEU A O 1
ATOM 2810 N N . THR A 1 363 ? -14.316 5.543 1.412 1.00 91.50 363 THR A N 1
ATOM 2811 C CA . THR A 1 363 ? -13.328 4.729 0.709 1.00 91.50 363 THR A CA 1
ATOM 2812 C C . THR A 1 363 ? -13.119 3.409 1.445 1.00 91.50 363 THR A C 1
ATOM 2814 O O . THR A 1 363 ? -12.798 3.389 2.631 1.00 91.50 363 THR A O 1
ATOM 2817 N N . VAL A 1 364 ? -13.248 2.292 0.740 1.00 91.31 364 VAL A N 1
ATOM 2818 C CA . VAL A 1 364 ? -12.985 0.957 1.279 1.00 91.31 364 VAL A CA 1
ATOM 2819 C C . VAL A 1 364 ? -11.576 0.524 0.881 1.00 91.31 364 VAL A C 1
ATOM 2821 O O . VAL A 1 364 ? -11.275 0.410 -0.307 1.00 91.31 364 VAL A O 1
ATOM 2824 N N . LEU A 1 365 ? -10.719 0.277 1.874 1.00 92.56 365 LEU A N 1
ATOM 2825 C CA . LEU A 1 365 ? -9.437 -0.400 1.702 1.00 92.56 365 LEU A CA 1
ATOM 2826 C C . LEU A 1 365 ? -9.663 -1.890 1.965 1.00 92.56 365 LEU A C 1
ATOM 2828 O O . LEU A 1 365 ? -9.965 -2.290 3.095 1.00 92.56 365 LEU A O 1
ATOM 2832 N N . GLY A 1 366 ? -9.548 -2.702 0.918 1.00 89.19 366 GLY 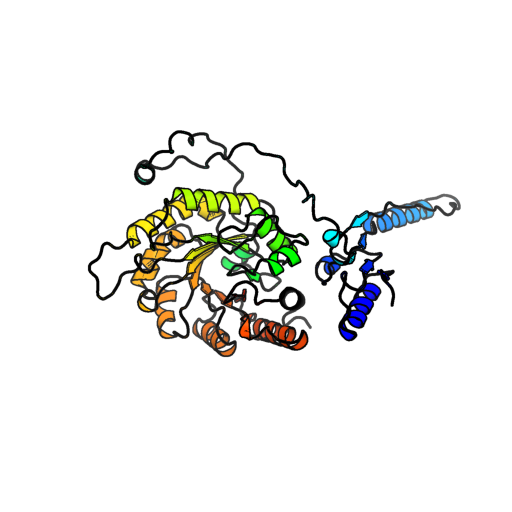A N 1
ATOM 2833 C CA . GLY A 1 366 ? -9.741 -4.143 1.023 1.00 89.19 366 GLY A CA 1
ATOM 2834 C C . GLY A 1 366 ? -9.203 -4.909 -0.177 1.00 89.19 366 GLY A C 1
ATOM 2835 O O . GLY A 1 366 ? -8.974 -4.366 -1.259 1.00 89.19 366 GLY A O 1
ATOM 2836 N N . GLY A 1 367 ? -9.013 -6.203 0.007 1.00 86.44 367 GLY A N 1
ATOM 2837 C CA . GLY A 1 367 ? -8.449 -7.089 -0.997 1.00 86.44 367 GLY A CA 1
ATOM 2838 C C . GLY A 1 367 ? -8.544 -8.531 -0.525 1.00 86.44 367 GLY A C 1
ATOM 2839 O O . GLY A 1 367 ? -8.991 -8.781 0.597 1.00 86.44 367 GLY A O 1
ATOM 2840 N N . PRO A 1 368 ? -8.161 -9.494 -1.371 1.00 80.00 368 PRO A N 1
ATOM 2841 C CA . PRO A 1 368 ? -8.021 -10.854 -0.911 1.00 80.00 368 PRO A CA 1
ATOM 2842 C C . PRO A 1 368 ? -6.950 -10.919 0.187 1.00 80.00 368 PRO A C 1
ATOM 2844 O O . PRO A 1 368 ? -5.887 -10.318 0.046 1.00 80.00 368 PRO A O 1
ATOM 2847 N N . SER A 1 369 ? -7.225 -11.626 1.282 1.00 72.31 369 SER A N 1
ATOM 2848 C CA . SER A 1 369 ? -6.246 -11.824 2.354 1.00 72.31 369 SER A CA 1
ATOM 2849 C C . SER A 1 369 ? -5.271 -12.955 2.019 1.00 72.31 369 SER A C 1
ATOM 2851 O O . SER A 1 369 ? -5.497 -13.757 1.107 1.00 72.31 369 SER A O 1
ATOM 2853 N N . GLU A 1 370 ? -4.185 -13.045 2.790 1.00 62.97 370 GLU A N 1
ATOM 2854 C CA . GLU A 1 370 ? -3.172 -14.107 2.707 1.00 62.97 370 GLU A CA 1
ATOM 2855 C C . GLU A 1 370 ? -3.787 -15.520 2.626 1.00 62.97 370 GLU A C 1
ATOM 2857 O O . GLU A 1 370 ? -3.332 -16.356 1.846 1.00 62.97 370 GLU A O 1
ATOM 2862 N N . VAL A 1 371 ? -4.869 -15.767 3.375 1.00 56.47 371 VAL A N 1
ATOM 2863 C CA . VAL A 1 371 ? -5.571 -17.061 3.444 1.00 56.47 371 VAL A CA 1
ATOM 2864 C C . VAL A 1 371 ? -6.121 -17.493 2.082 1.00 56.47 371 VAL A C 1
ATOM 2866 O O . VAL A 1 371 ? -6.189 -18.685 1.794 1.00 56.47 371 VAL A O 1
ATOM 2869 N N . TRP A 1 372 ? -6.485 -16.546 1.217 1.00 56.47 372 TRP A N 1
ATOM 2870 C CA . TRP A 1 372 ? -7.066 -16.837 -0.099 1.00 56.47 372 TRP A CA 1
ATOM 2871 C C . TRP A 1 372 ? -6.040 -16.842 -1.228 1.00 56.47 372 TRP A C 1
ATOM 2873 O O . TRP A 1 372 ? -6.389 -17.092 -2.379 1.00 56.47 372 TRP A O 1
ATOM 2883 N N . MET A 1 373 ? -4.776 -16.583 -0.902 1.00 62.41 373 MET A N 1
ATOM 2884 C CA . MET A 1 373 ? -3.691 -16.467 -1.869 1.00 62.41 373 MET A CA 1
ATOM 2885 C C . MET A 1 373 ? -2.677 -17.618 -1.781 1.00 62.41 373 MET A C 1
ATOM 2887 O O . MET A 1 373 ? -1.675 -17.605 -2.484 1.00 62.41 373 MET A O 1
ATOM 2891 N N . GLN A 1 374 ? -2.955 -18.670 -1.003 1.00 63.91 374 GLN A N 1
ATOM 2892 C CA . GLN A 1 374 ? -2.123 -19.886 -0.919 1.00 63.91 374 GLN A CA 1
ATOM 2893 C C . GLN A 1 374 ? -2.344 -20.878 -2.086 1.00 63.91 374 GLN A C 1
ATOM 2895 O O . GLN A 1 374 ? -2.096 -22.075 -1.949 1.00 63.91 374 GLN A O 1
ATOM 2900 N N . GLY A 1 375 ? -2.842 -20.392 -3.225 1.00 64.81 375 GLY A N 1
ATOM 2901 C CA . GLY A 1 375 ? -3.245 -21.202 -4.376 1.00 64.81 375 GLY A CA 1
ATOM 2902 C C . GLY A 1 375 ? -2.332 -21.062 -5.596 1.00 64.81 375 GLY A C 1
ATOM 2903 O O . GLY A 1 375 ? -1.316 -20.370 -5.594 1.00 64.81 375 GLY A O 1
ATOM 2904 N N . SER A 1 376 ? -2.728 -21.721 -6.679 1.00 74.19 376 SER A N 1
ATOM 2905 C CA . SER A 1 376 ? -2.136 -21.572 -8.008 1.00 74.19 376 SER A CA 1
ATOM 2906 C C . SER A 1 376 ? -2.312 -20.154 -8.564 1.00 74.19 376 SER A C 1
ATOM 2908 O O . SER A 1 376 ? -3.227 -19.423 -8.179 1.00 74.19 376 SER A O 1
ATOM 2910 N N . TYR A 1 377 ? -1.498 -19.792 -9.563 1.00 72.88 377 TYR A N 1
ATOM 2911 C CA . TYR A 1 377 ? -1.634 -18.527 -10.298 1.00 72.88 377 TYR A CA 1
ATOM 2912 C C . TYR A 1 377 ? -3.084 -18.220 -10.704 1.00 72.88 377 TYR A C 1
ATOM 2914 O O . TYR A 1 377 ? -3.558 -17.108 -10.492 1.00 72.88 377 TYR A O 1
ATOM 2922 N N . ARG A 1 378 ? -3.810 -19.214 -11.236 1.00 73.94 378 ARG A N 1
ATOM 2923 C CA . ARG A 1 378 ? -5.201 -19.045 -11.692 1.00 73.94 378 ARG A CA 1
ATOM 2924 C C . ARG A 1 378 ? -6.159 -18.697 -10.556 1.00 73.94 378 ARG A C 1
ATOM 2926 O O . ARG A 1 378 ? -7.120 -17.966 -10.778 1.00 73.94 378 ARG A O 1
ATOM 2933 N N . GLU A 1 379 ? -5.930 -19.229 -9.361 1.00 81.19 379 GLU A N 1
ATOM 2934 C CA . GLU A 1 379 ? -6.764 -18.944 -8.190 1.00 81.19 379 GLU A CA 1
ATOM 2935 C C . GLU A 1 379 ? -6.507 -17.530 -7.673 1.00 81.19 379 GLU A C 1
ATOM 2937 O O . GLU A 1 379 ? -7.464 -16.787 -7.455 1.00 81.19 379 GLU A O 1
ATOM 2942 N N . VAL A 1 380 ? -5.234 -17.127 -7.586 1.00 81.44 380 VAL A N 1
ATOM 2943 C CA . VAL A 1 380 ? -4.840 -15.753 -7.234 1.00 81.44 380 VAL A CA 1
ATOM 2944 C C . VAL A 1 380 ? -5.400 -14.760 -8.251 1.00 81.44 380 VAL A C 1
ATOM 2946 O O . VAL A 1 380 ? -6.033 -13.774 -7.878 1.00 81.44 380 VAL A O 1
ATOM 2949 N N . GLU A 1 381 ? -5.238 -15.045 -9.543 1.00 83.81 381 GLU A N 1
ATOM 2950 C CA . GLU A 1 381 ? -5.747 -14.204 -10.624 1.00 83.81 381 GLU A CA 1
ATOM 2951 C C . GLU A 1 381 ? -7.273 -14.045 -10.535 1.00 83.81 381 GLU A C 1
ATOM 2953 O O . GLU A 1 381 ? -7.798 -12.930 -10.594 1.00 83.81 381 GLU A O 1
ATOM 2958 N N . LYS A 1 382 ? -7.995 -15.157 -10.350 1.00 86.69 382 LYS A N 1
ATOM 2959 C CA . LYS A 1 382 ? -9.454 -15.156 -10.202 1.00 86.69 382 LYS A CA 1
ATOM 2960 C C . LYS A 1 382 ? -9.895 -14.340 -8.987 1.00 86.69 382 LYS A C 1
ATOM 2962 O O . LYS A 1 382 ? -10.840 -13.562 -9.106 1.00 86.69 382 LYS A O 1
ATOM 2967 N N . ALA A 1 383 ? -9.223 -14.494 -7.846 1.00 87.94 383 ALA A N 1
ATOM 2968 C CA . ALA A 1 383 ? -9.538 -13.759 -6.625 1.00 87.94 383 ALA A CA 1
ATOM 2969 C C . ALA A 1 383 ? -9.336 -12.249 -6.811 1.00 87.94 383 ALA A C 1
ATOM 2971 O O . ALA A 1 383 ? -10.260 -11.471 -6.581 1.00 87.94 383 ALA A O 1
ATOM 2972 N N . VAL A 1 384 ? -8.169 -11.824 -7.305 1.00 89.44 384 VAL A N 1
ATOM 2973 C CA . VAL A 1 384 ? -7.868 -10.400 -7.526 1.00 89.44 384 VAL A CA 1
ATOM 2974 C C . VAL A 1 384 ? -8.860 -9.771 -8.507 1.00 89.44 384 VAL A C 1
ATOM 2976 O O . VAL A 1 384 ? -9.399 -8.699 -8.224 1.00 89.44 384 VAL A O 1
ATOM 2979 N N . LYS A 1 385 ? -9.168 -10.451 -9.622 1.00 91.19 385 LYS A N 1
ATOM 2980 C CA . LYS A 1 385 ? -10.166 -9.984 -10.597 1.00 91.19 385 LYS A CA 1
ATOM 2981 C C . LYS A 1 385 ? -11.556 -9.846 -9.984 1.00 91.19 385 LYS A C 1
ATOM 2983 O O . LYS A 1 385 ? -12.211 -8.840 -10.235 1.00 91.19 385 LYS A O 1
ATOM 2988 N N . ALA A 1 386 ? -11.989 -10.809 -9.170 1.00 91.12 386 ALA A N 1
ATOM 2989 C CA . ALA A 1 386 ? -13.292 -10.760 -8.511 1.00 91.12 386 ALA A CA 1
ATOM 2990 C C . ALA A 1 386 ? 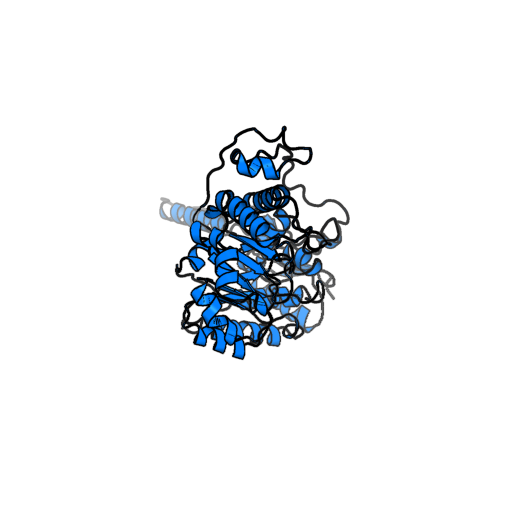-13.419 -9.543 -7.578 1.00 91.12 386 ALA A C 1
ATOM 2992 O O . ALA A 1 386 ? -14.416 -8.826 -7.645 1.00 91.12 386 ALA A O 1
ATOM 2993 N N . TYR A 1 387 ? -12.389 -9.261 -6.771 1.00 91.94 387 TYR A N 1
ATOM 2994 C CA . TYR A 1 387 ? -12.359 -8.078 -5.903 1.00 91.94 387 TYR A CA 1
ATOM 2995 C C . TYR A 1 387 ? -12.399 -6.779 -6.709 1.00 91.94 387 TYR A C 1
ATOM 2997 O O . TYR A 1 387 ? -13.228 -5.909 -6.446 1.00 91.94 387 TYR A O 1
ATOM 3005 N N . CYS A 1 388 ? -11.549 -6.665 -7.731 1.00 91.94 388 CYS A N 1
ATOM 3006 C CA . CYS A 1 388 ? -11.479 -5.471 -8.566 1.00 91.94 388 CYS A CA 1
ATOM 3007 C C . CYS A 1 388 ? -12.786 -5.225 -9.330 1.00 91.94 388 CYS A C 1
ATOM 3009 O O . CYS A 1 388 ? -13.277 -4.100 -9.344 1.00 91.94 388 CYS A O 1
ATOM 3011 N N . ALA A 1 389 ? -13.387 -6.253 -9.930 1.00 92.12 389 ALA A N 1
ATOM 3012 C CA . ALA A 1 389 ? -14.638 -6.118 -10.674 1.00 92.12 389 ALA A CA 1
ATOM 3013 C C . ALA A 1 389 ? -15.813 -5.728 -9.770 1.00 92.12 389 ALA A C 1
ATOM 3015 O O . ALA A 1 389 ? -16.608 -4.869 -10.137 1.00 92.12 389 ALA A O 1
ATOM 3016 N N . ALA A 1 390 ? -15.895 -6.304 -8.570 1.00 91.25 390 ALA A N 1
ATOM 3017 C CA . ALA A 1 390 ? -17.003 -6.035 -7.663 1.00 91.25 390 ALA A CA 1
ATOM 3018 C C . ALA A 1 390 ? -16.877 -4.701 -6.910 1.00 91.25 390 ALA A C 1
ATOM 3020 O O . ALA A 1 390 ? -17.890 -4.061 -6.634 1.00 91.25 390 ALA A O 1
ATOM 3021 N N . LEU A 1 391 ? -15.656 -4.280 -6.559 1.00 90.88 391 LEU A N 1
ATOM 3022 C CA . LEU A 1 391 ? -15.431 -3.115 -5.700 1.00 90.88 391 LEU A CA 1
ATOM 3023 C C . LEU A 1 391 ? -14.974 -1.871 -6.462 1.00 90.88 391 LEU A C 1
ATOM 3025 O O . LEU A 1 391 ? -15.101 -0.781 -5.921 1.00 90.88 391 LEU A O 1
ATOM 3029 N N . SER A 1 392 ? -14.481 -1.970 -7.698 1.00 89.06 392 SER A N 1
ATOM 3030 C CA . SER A 1 392 ? -14.097 -0.777 -8.478 1.00 89.06 392 SER A CA 1
ATOM 3031 C C . SER A 1 392 ? -15.259 0.133 -8.926 1.00 89.06 392 SER A C 1
ATOM 3033 O O . SER A 1 392 ? -15.072 1.354 -8.886 1.00 89.06 392 SER A O 1
ATOM 3035 N N . PRO A 1 393 ? -16.454 -0.367 -9.318 1.00 87.38 393 PRO A N 1
ATOM 3036 C CA . PRO A 1 393 ? -17.528 0.486 -9.834 1.00 87.38 393 PRO A CA 1
ATOM 3037 C C . PRO A 1 393 ? -18.013 1.497 -8.792 1.00 87.38 393 PRO A C 1
ATOM 3039 O O . PRO A 1 393 ? -18.157 1.134 -7.630 1.00 87.38 393 PRO A O 1
ATOM 3042 N N . GLY A 1 394 ? -18.252 2.750 -9.192 1.00 79.25 394 GLY A N 1
ATOM 3043 C CA . GLY A 1 394 ? -18.680 3.820 -8.274 1.00 79.25 394 GLY A CA 1
ATOM 3044 C C . GLY A 1 394 ? -17.552 4.499 -7.481 1.00 79.25 394 GLY A C 1
ATOM 3045 O O . GLY A 1 394 ? -17.796 5.395 -6.684 1.00 79.25 394 GLY A O 1
ATOM 3046 N N . GLY A 1 395 ? -16.287 4.119 -7.708 1.00 83.31 395 GLY A N 1
ATOM 3047 C CA . GLY A 1 395 ? -15.140 4.738 -7.030 1.00 83.31 395 GLY A CA 1
ATOM 3048 C C . GLY A 1 395 ? -15.016 4.323 -5.560 1.00 83.31 395 GLY A C 1
ATOM 3049 O O . GLY A 1 395 ? -15.600 3.326 -5.141 1.00 83.31 395 GLY A O 1
ATOM 3050 N N . GLY A 1 396 ? -14.194 5.034 -4.779 1.00 87.00 396 GLY A N 1
ATOM 3051 C CA . GLY A 1 396 ? -14.055 4.775 -3.338 1.00 87.00 396 GLY A CA 1
ATOM 3052 C C . GLY A 1 396 ? -13.512 3.382 -2.993 1.00 87.00 396 GLY A C 1
ATOM 3053 O O . GLY A 1 396 ? -13.860 2.827 -1.955 1.00 87.00 396 GLY A O 1
ATOM 3054 N N . TYR A 1 397 ? -12.684 2.795 -3.858 1.00 91.94 397 TYR A N 1
ATOM 3055 C CA . TYR A 1 397 ? -12.018 1.520 -3.605 1.00 91.94 397 TYR A CA 1
ATOM 3056 C C . TYR A 1 397 ? -10.507 1.644 -3.770 1.00 91.94 397 TYR A C 1
ATOM 3058 O O . TYR A 1 397 ? -10.018 2.113 -4.798 1.00 91.94 397 TYR A O 1
ATOM 3066 N N . LEU A 1 398 ? -9.785 1.197 -2.748 1.00 92.94 398 LEU A N 1
ATOM 3067 C CA . LEU A 1 398 ? -8.340 1.037 -2.746 1.00 92.94 398 LEU A CA 1
ATOM 3068 C C . LEU A 1 398 ? -8.048 -0.450 -2.562 1.00 92.94 398 LEU A C 1
ATOM 3070 O O . LEU A 1 398 ? -8.469 -1.050 -1.568 1.00 92.94 398 LEU A O 1
ATOM 3074 N N . PHE A 1 399 ? -7.325 -1.043 -3.509 1.00 92.69 399 PHE A N 1
ATOM 3075 C CA . PHE A 1 399 ? -6.870 -2.414 -3.342 1.00 92.69 399 PHE A CA 1
ATOM 3076 C C . PHE A 1 399 ? -5.820 -2.427 -2.237 1.00 92.69 399 PHE A C 1
ATOM 3078 O O . PHE A 1 399 ? -4.876 -1.633 -2.250 1.00 92.69 399 PHE A O 1
ATOM 3085 N N . SER A 1 400 ? -5.984 -3.313 -1.266 1.00 90.56 400 SER A N 1
ATOM 3086 C CA . SER A 1 400 ? -5.051 -3.394 -0.152 1.00 90.56 400 SER A CA 1
ATOM 3087 C C . SER A 1 400 ? -4.971 -4.802 0.395 1.00 90.56 400 SER A C 1
ATOM 3089 O O . SER A 1 400 ? -6.005 -5.452 0.551 1.00 90.56 400 SER A O 1
ATOM 3091 N N . VAL A 1 401 ? -3.766 -5.240 0.736 1.00 81.06 401 VAL A N 1
ATOM 3092 C CA . VAL A 1 401 ? -3.522 -6.566 1.307 1.00 81.06 401 VAL A CA 1
ATOM 3093 C C . VAL A 1 401 ? -2.986 -6.424 2.719 1.00 81.06 401 VAL A C 1
ATOM 3095 O O . VAL A 1 401 ? -2.283 -5.468 3.047 1.00 81.06 401 VAL A O 1
ATOM 3098 N N . ARG A 1 402 ? -3.361 -7.386 3.560 1.00 77.31 402 ARG A N 1
ATOM 3099 C CA . ARG A 1 402 ? -2.819 -7.5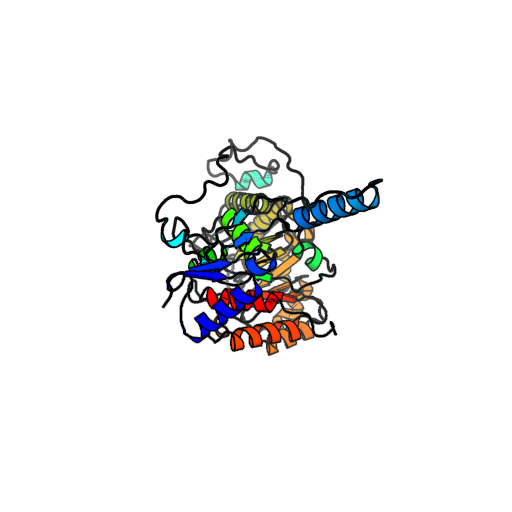80 4.898 1.00 77.31 402 ARG A CA 1
ATOM 3100 C C . ARG A 1 402 ? -2.224 -8.976 5.006 1.00 77.31 402 ARG A C 1
ATOM 3102 O O . ARG A 1 402 ? -2.829 -9.949 4.555 1.00 77.31 402 ARG A O 1
ATOM 3109 N N . GLN A 1 403 ? -1.065 -9.062 5.651 1.00 67.81 403 GLN A N 1
ATOM 3110 C CA . GLN A 1 403 ? -0.487 -10.329 6.081 1.00 67.81 403 GLN A CA 1
ATOM 3111 C C . GLN A 1 403 ? -0.755 -10.536 7.565 1.00 67.81 403 GLN A C 1
ATOM 3113 O O . GLN A 1 403 ? -0.512 -9.653 8.386 1.00 67.81 403 GLN A O 1
ATOM 3118 N N . SER A 1 404 ? -1.268 -11.716 7.900 1.00 55.22 404 SER A N 1
ATOM 3119 C CA . SER A 1 404 ? -1.595 -12.083 9.279 1.00 55.22 404 SER A CA 1
ATOM 3120 C C . SER A 1 404 ? -0.352 -12.507 10.072 1.00 55.22 404 SER A C 1
ATOM 3122 O O . SER A 1 404 ? -0.321 -12.380 11.296 1.00 55.22 404 SER A O 1
ATOM 3124 N N . ALA A 1 405 ? 0.689 -12.975 9.372 1.00 53.41 405 ALA A N 1
ATOM 3125 C CA . ALA A 1 405 ? 2.012 -13.254 9.917 1.00 53.41 405 ALA A CA 1
ATOM 3126 C C . ALA A 1 405 ? 3.103 -13.047 8.840 1.00 53.41 405 ALA A C 1
ATOM 3128 O O . ALA A 1 405 ? 2.934 -13.538 7.720 1.00 53.41 405 ALA A O 1
ATOM 3129 N N . PRO A 1 406 ? 4.238 -12.388 9.158 1.00 51.66 406 PRO A N 1
ATOM 3130 C CA . PRO A 1 406 ? 5.342 -12.217 8.214 1.00 51.66 406 PRO A CA 1
ATOM 3131 C C . PRO A 1 406 ? 5.870 -13.564 7.694 1.00 51.66 406 PRO A C 1
ATOM 3133 O O . PRO A 1 406 ? 6.078 -14.495 8.471 1.00 51.66 406 PRO A O 1
ATOM 3136 N N . GLY A 1 407 ? 6.122 -13.662 6.384 1.00 51.78 407 GLY A N 1
ATOM 3137 C CA . GLY A 1 407 ? 6.874 -14.777 5.784 1.00 51.78 407 GLY A CA 1
ATOM 3138 C C . GLY A 1 407 ? 6.055 -15.967 5.266 1.00 51.78 407 GLY A C 1
ATOM 3139 O O . GLY A 1 407 ? 6.636 -16.907 4.732 1.00 51.78 407 GLY A O 1
ATOM 3140 N N . LYS A 1 408 ? 4.722 -15.940 5.363 1.00 56.28 408 LYS A N 1
ATOM 3141 C CA . LYS A 1 408 ? 3.850 -16.958 4.738 1.00 56.28 408 LYS A CA 1
ATOM 3142 C C . LYS A 1 408 ? 3.441 -16.634 3.301 1.00 56.28 408 LYS A C 1
ATOM 3144 O O . LYS A 1 408 ? 2.970 -17.507 2.574 1.00 56.28 408 LYS A O 1
ATOM 3149 N N . PHE A 1 409 ? 3.625 -15.387 2.888 1.00 64.88 409 PHE A N 1
ATOM 3150 C CA . PHE A 1 409 ? 3.342 -14.945 1.536 1.00 64.88 409 PHE A CA 1
ATOM 3151 C C . PHE A 1 409 ? 4.558 -15.198 0.643 1.00 64.88 409 PHE A C 1
ATOM 3153 O O . PHE A 1 409 ? 5.580 -14.524 0.772 1.00 64.88 409 PHE A O 1
ATOM 3160 N N . SER A 1 410 ? 4.479 -16.198 -0.238 1.00 72.25 410 SER A N 1
ATOM 3161 C CA . SER A 1 410 ? 5.579 -16.463 -1.172 1.00 72.25 410 SER A CA 1
ATOM 3162 C C . SER A 1 410 ? 5.733 -15.291 -2.151 1.00 72.25 410 SER A C 1
ATOM 3164 O O . SER A 1 410 ? 4.714 -14.756 -2.613 1.00 72.25 410 SER A O 1
ATOM 3166 N N . PRO A 1 411 ? 6.960 -14.900 -2.515 1.00 72.69 411 PRO A N 1
ATOM 3167 C CA . PRO A 1 411 ? 7.164 -13.817 -3.466 1.00 72.69 411 PRO A CA 1
ATOM 3168 C C . PRO A 1 411 ? 6.514 -14.045 -4.841 1.00 72.69 411 PRO A C 1
ATOM 3170 O O . PRO A 1 411 ? 6.064 -13.094 -5.481 1.00 72.69 411 PRO A O 1
ATOM 3173 N N . GLU A 1 412 ? 6.385 -15.300 -5.272 1.00 69.88 412 GLU A N 1
ATOM 3174 C CA . GLU A 1 412 ? 5.700 -15.685 -6.507 1.00 69.88 412 GLU A CA 1
ATOM 3175 C C . GLU A 1 412 ? 4.221 -15.280 -6.488 1.00 69.88 412 GLU A C 1
ATOM 3177 O O . GLU A 1 412 ? 3.744 -14.615 -7.409 1.00 69.88 412 GLU A O 1
ATOM 3182 N N . VAL A 1 413 ? 3.511 -15.613 -5.406 1.00 75.81 413 VAL A N 1
ATOM 3183 C CA . VAL A 1 413 ? 2.107 -15.224 -5.200 1.00 75.81 413 VAL A CA 1
ATOM 3184 C C . VAL A 1 413 ? 1.956 -13.700 -5.193 1.00 75.81 413 VAL A C 1
ATOM 3186 O O . VAL A 1 413 ? 1.033 -13.171 -5.817 1.00 75.81 413 VAL A O 1
ATOM 3189 N N . TYR A 1 414 ? 2.889 -12.979 -4.560 1.00 78.12 414 TYR A N 1
ATOM 3190 C CA . TYR A 1 414 ? 2.900 -11.512 -4.565 1.00 78.12 414 TYR A CA 1
ATOM 3191 C C . TYR A 1 414 ? 3.035 -10.940 -5.973 1.00 78.12 414 TYR A C 1
ATOM 3193 O O . TYR A 1 414 ? 2.264 -10.065 -6.370 1.00 78.12 414 TYR A O 1
ATOM 3201 N N . SER A 1 415 ? 3.950 -11.484 -6.773 1.00 73.00 415 SER A N 1
ATOM 3202 C CA . SER A 1 415 ? 4.109 -11.088 -8.173 1.00 73.00 415 SER A CA 1
ATOM 3203 C C . SER A 1 415 ? 2.844 -11.333 -8.997 1.00 73.00 415 SER A C 1
ATOM 3205 O O . SER A 1 415 ? 2.410 -10.461 -9.754 1.00 73.00 415 SER A O 1
ATOM 3207 N N . TRP A 1 416 ? 2.205 -12.491 -8.826 1.00 78.00 416 TRP A N 1
ATOM 3208 C CA . TRP A 1 416 ? 0.965 -12.835 -9.522 1.00 78.00 416 TRP A CA 1
ATOM 3209 C C . TRP A 1 416 ? -0.181 -11.883 -9.195 1.00 78.00 416 TRP A C 1
ATOM 3211 O O . TRP A 1 416 ? -0.906 -11.453 -10.100 1.00 78.00 416 TRP A O 1
ATOM 3221 N N . MET A 1 417 ? -0.317 -11.522 -7.919 1.00 84.88 417 MET A N 1
ATOM 3222 C CA . MET A 1 417 ? -1.291 -10.541 -7.457 1.00 84.88 417 MET A CA 1
ATOM 3223 C C . MET A 1 417 ? -1.055 -9.181 -8.117 1.00 84.88 417 MET A C 1
ATOM 3225 O O . MET A 1 417 ? -1.965 -8.649 -8.754 1.00 84.88 417 MET A O 1
ATOM 3229 N N . LEU A 1 418 ? 0.170 -8.647 -8.035 1.00 78.62 418 LEU A N 1
ATOM 3230 C CA . LEU A 1 418 ? 0.513 -7.351 -8.626 1.00 78.62 418 LEU A CA 1
ATOM 3231 C C . LEU A 1 418 ? 0.287 -7.324 -10.138 1.00 78.62 418 LEU A C 1
ATOM 3233 O O . LEU A 1 418 ? -0.288 -6.370 -10.667 1.00 78.62 418 LEU A O 1
ATOM 3237 N N . ARG A 1 419 ? 0.709 -8.383 -10.837 1.00 74.88 419 ARG A N 1
ATOM 3238 C CA . ARG A 1 419 ? 0.500 -8.534 -12.280 1.00 74.88 419 ARG A CA 1
ATOM 3239 C C . ARG A 1 419 ? -0.985 -8.487 -12.620 1.00 74.88 419 ARG A C 1
ATOM 3241 O O . ARG A 1 419 ? -1.376 -7.785 -13.549 1.00 74.88 419 ARG A O 1
ATOM 3248 N N . THR A 1 420 ? -1.805 -9.212 -11.864 1.00 82.12 420 THR A N 1
ATOM 3249 C CA . THR A 1 420 ? -3.252 -9.258 -12.094 1.00 82.12 420 THR A CA 1
ATOM 3250 C C . THR A 1 420 ? -3.899 -7.902 -11.836 1.00 82.12 420 THR A C 1
ATOM 3252 O O . THR A 1 420 ? -4.672 -7.434 -12.669 1.00 82.12 420 THR A O 1
ATOM 3255 N N . LEU A 1 421 ? -3.547 -7.247 -10.727 1.00 84.88 421 LEU A N 1
ATOM 3256 C CA . LEU A 1 421 ? -4.073 -5.934 -10.360 1.00 84.88 421 LEU A CA 1
ATOM 3257 C C . LEU A 1 421 ? -3.766 -4.878 -11.430 1.00 84.88 421 LEU A C 1
ATOM 3259 O O . LEU A 1 421 ? -4.643 -4.112 -11.814 1.00 84.88 421 LEU A O 1
ATOM 3263 N N . ARG A 1 422 ? -2.538 -4.858 -11.957 1.00 77.88 422 ARG A N 1
ATOM 3264 C CA . ARG A 1 422 ? -2.129 -3.898 -12.998 1.00 77.88 422 ARG A CA 1
ATOM 3265 C C . ARG A 1 422 ? -2.751 -4.178 -14.359 1.00 77.88 422 ARG A C 1
ATOM 3267 O O . ARG A 1 422 ? -3.064 -3.241 -15.091 1.00 77.88 422 ARG A O 1
ATOM 3274 N N . ALA A 1 423 ? -2.897 -5.455 -14.709 1.00 75.31 423 ALA A N 1
ATOM 3275 C CA . ALA A 1 423 ? -3.521 -5.868 -15.960 1.00 75.31 423 ALA A CA 1
ATOM 3276 C C . ALA A 1 423 ? -5.044 -5.676 -15.945 1.00 75.31 423 ALA A C 1
ATOM 3278 O O . ALA A 1 423 ? -5.669 -5.715 -17.005 1.00 75.31 423 ALA A O 1
ATOM 3279 N N . PHE A 1 424 ? -5.647 -5.478 -14.768 1.00 80.12 424 PHE A N 1
ATOM 3280 C CA . PHE A 1 424 ? -7.078 -5.268 -14.646 1.00 80.12 424 PHE A CA 1
ATOM 3281 C C . PHE A 1 424 ? -7.497 -3.984 -15.370 1.00 80.12 424 PHE A C 1
ATOM 3283 O O . PHE A 1 424 ? -7.195 -2.862 -14.961 1.00 80.12 424 PHE A O 1
ATOM 3290 N N . ARG A 1 425 ? -8.223 -4.168 -16.470 1.00 71.06 425 ARG A N 1
ATOM 3291 C CA . ARG A 1 425 ? -9.002 -3.130 -17.133 1.00 71.06 425 ARG A CA 1
ATOM 3292 C C . ARG A 1 425 ? -10.444 -3.369 -16.708 1.00 71.06 425 ARG A C 1
ATOM 3294 O O . ARG A 1 425 ? -10.934 -4.485 -16.860 1.00 71.06 425 ARG A O 1
ATOM 3301 N N . GLY A 1 426 ? -11.088 -2.369 -16.105 1.00 58.97 426 GLY A N 1
ATOM 3302 C CA . GLY A 1 426 ? -12.490 -2.498 -15.701 1.00 58.97 426 GLY A CA 1
ATOM 3303 C C . GLY A 1 426 ? -13.361 -2.930 -16.885 1.00 58.97 426 GLY A C 1
ATOM 3304 O O . GLY A 1 426 ? -13.059 -2.591 -18.031 1.00 58.97 426 GLY A O 1
ATOM 3305 N N . GLU A 1 427 ? -14.450 -3.650 -16.613 1.00 47.75 427 GLU A N 1
ATOM 3306 C CA . GLU A 1 427 ? -15.344 -4.229 -17.635 1.00 47.75 427 GLU A CA 1
ATOM 3307 C C . GLU A 1 427 ? -16.038 -3.190 -18.550 1.00 47.75 427 GLU A C 1
ATOM 3309 O O . GLU A 1 427 ? -16.745 -3.565 -19.475 1.00 47.75 427 GLU A O 1
ATOM 3314 N N . ASN A 1 428 ? -15.773 -1.890 -18.373 1.00 36.66 428 ASN A N 1
ATOM 3315 C CA . ASN A 1 428 ? -16.254 -0.799 -19.231 1.00 36.66 428 ASN A CA 1
ATOM 3316 C C . ASN A 1 428 ? -15.254 -0.354 -20.320 1.00 36.66 428 ASN A C 1
ATOM 3318 O O . ASN A 1 428 ? -15.385 0.741 -20.862 1.00 36.66 428 ASN A O 1
ATOM 3322 N N . SER A 1 429 ? -14.239 -1.163 -20.631 1.00 31.03 429 SER A N 1
ATOM 3323 C CA . SER A 1 429 ? -13.282 -0.895 -21.717 1.00 31.03 429 SER A CA 1
ATOM 3324 C C . SER A 1 429 ? -13.367 -1.966 -22.805 1.00 31.03 429 SER A C 1
ATOM 3326 O O . SER A 1 429 ? -12.450 -2.760 -23.001 1.00 31.03 429 SER A O 1
ATOM 3328 N N . SER A 1 430 ? -14.512 -1.994 -23.487 1.00 26.67 430 SER A N 1
ATOM 3329 C CA . SER A 1 430 ? -14.723 -2.708 -24.752 1.00 26.67 430 SER A CA 1
ATOM 3330 C C . SER A 1 430 ? -14.890 -1.720 -25.892 1.00 26.67 430 SER A C 1
ATOM 3332 O O . SER A 1 430 ? -15.766 -0.838 -25.727 1.00 26.67 430 SER A O 1
#

Mean predicted aligned error: 14.06 Å

Radius of gyration: 25.3 Å; Cα contacts (8 Å, |Δi|>4): 662; chains: 1; bounding box: 54×56×92 Å

Solvent-accessible surface area (backbone atoms only — not comparable to full-atom values): 24855 Å² total; per-residue (Å²): 134,68,67,61,47,78,24,76,29,61,69,53,37,51,54,49,52,52,58,32,50,79,67,73,49,48,60,27,90,61,28,20,36,35,25,46,39,65,54,86,67,43,72,62,41,85,53,34,53,13,18,39,30,60,53,59,69,59,52,53,51,53,51,50,53,57,48,52,55,52,71,75,39,98,58,92,72,77,92,80,88,83,86,76,79,64,46,76,45,86,37,54,8,56,36,65,74,79,74,50,96,66,81,80,84,87,79,74,93,68,91,74,81,94,68,48,77,77,88,74,52,79,81,55,49,67,74,50,83,68,91,78,71,84,85,60,82,57,86,61,89,75,91,80,64,70,77,74,23,62,55,45,38,44,77,73,68,45,89,70,99,62,83,47,34,39,56,75,50,54,68,20,52,67,29,50,24,57,58,57,67,42,85,68,96,62,94,60,53,73,88,67,64,48,46,62,56,45,45,49,30,23,70,59,66,59,31,34,33,42,67,48,70,43,72,51,43,97,86,55,44,79,64,62,59,66,61,55,52,54,51,50,49,49,41,51,60,54,33,56,93,67,52,39,31,41,28,42,36,34,49,47,42,69,62,43,45,90,55,101,88,55,99,62,90,62,42,34,65,61,51,36,52,45,48,30,59,48,36,79,73,36,37,59,60,29,51,32,41,32,45,30,72,50,54,76,84,46,54,36,32,72,53,41,34,59,65,42,42,41,38,57,78,55,73,29,40,34,30,42,42,58,80,61,99,57,83,84,34,51,67,24,40,57,72,30,67,47,40,27,34,39,45,27,82,48,56,68,72,54,50,50,47,54,45,57,78,48,70,54,69,40,29,41,29,30,33,74,29,56,87,68,44,82,58,56,68,69,49,32,38,50,50,52,50,51,49,48,68,68,44,46,70,85,48,46,46,33,42,22,42,40,62,94,56,75,66,75,58,53,46,67,52,53,48,46,44,48,45,41,61,71,68,60,69,65,95,86,77,124